Protein AF-0000000078515883 (afdb_homodimer)

Organism: Penicillium expansum (NCBI:txid27334)

InterPro domains:
  IPR008030 NmrA-like domain [PF05368] (3-247)
  IPR036291 NAD(P)-binding domain superfamily [SSF51735] (2-271)
  IPR051164 NmrA-like oxidoreductase [PTHR42748] (1-268)

Structure (mmCIF, N/CA/C/O backbone):
data_AF-0000000078515883-model_v1
#
loop_
_entity.id
_entity.type
_entity.pdbx_description
1 polymer 'NmrA-like domain-containing protein'
#
loop_
_atom_site.group_PDB
_atom_site.id
_atom_site.type_symbol
_atom_site.label_atom_id
_atom_site.label_alt_id
_atom_site.label_comp_id
_atom_site.label_asym_id
_atom_site.label_entity_id
_atom_site.label_seq_id
_atom_site.pdbx_PDB_ins_code
_atom_site.Cartn_x
_atom_site.Cartn_y
_atom_site.Cartn_z
_atom_site.occupancy
_atom_site.B_iso_or_equiv
_atom_site.auth_seq_id
_atom_site.auth_comp_id
_atom_site.auth_asym_id
_atom_site.auth_atom_id
_atom_site.pdbx_PDB_model_num
ATOM 1 N N . MET A 1 1 ? 3.746 51.75 33.625 1 52.16 1 MET A N 1
ATOM 2 C CA . MET A 1 1 ? 3.078 51.75 32.344 1 52.16 1 MET A CA 1
ATOM 3 C C . MET A 1 1 ? 2.154 50.562 32.188 1 52.16 1 MET A C 1
ATOM 5 O O . MET A 1 1 ? 2.465 49.469 32.656 1 52.16 1 MET A O 1
ATOM 9 N N . THR A 1 2 ? 0.827 50.719 31.766 1 75.44 2 THR A N 1
ATOM 10 C CA . THR A 1 2 ? -0.155 49.656 31.75 1 75.44 2 THR A CA 1
ATOM 11 C C . THR A 1 2 ? 0.24 48.562 30.75 1 75.44 2 THR A C 1
ATOM 13 O O . THR A 1 2 ? 0.692 48.875 29.656 1 75.44 2 THR A O 1
ATOM 16 N N . GLN A 1 3 ? 0.382 47.375 31.234 1 92.5 3 GLN A N 1
ATOM 17 C CA . GLN A 1 3 ? 0.779 46.25 30.406 1 92.5 3 GLN A CA 1
ATOM 18 C C . GLN A 1 3 ? -0.155 46.094 29.203 1 92.5 3 GLN A C 1
ATOM 20 O O . GLN A 1 3 ? -1.37 46.25 29.344 1 92.5 3 GLN A O 1
ATOM 25 N N . LYS A 1 4 ? 0.42 45.906 28.062 1 97.5 4 LYS A N 1
ATOM 26 C CA . LYS A 1 4 ? -0.36 45.688 26.859 1 97.5 4 LYS A CA 1
ATOM 27 C C . LYS A 1 4 ? -1.114 44.344 26.922 1 97.5 4 LYS A C 1
ATOM 29 O O . LYS A 1 4 ? -0.69 43.438 27.625 1 97.5 4 LYS A O 1
ATOM 34 N N . LEU A 1 5 ? -2.24 44.312 26.172 1 98.56 5 LEU A N 1
ATOM 35 C CA . LEU A 1 5 ? -3.107 43.125 26.188 1 98.56 5 LEU A CA 1
ATOM 36 C C . LEU A 1 5 ? -2.982 42.344 24.891 1 98.56 5 LEU A C 1
ATOM 38 O O . LEU A 1 5 ? -3.129 42.906 23.797 1 98.56 5 LEU A O 1
ATOM 42 N N . ILE A 1 6 ? -2.613 41.062 25.047 1 98.81 6 ILE A N 1
ATOM 43 C CA . ILE A 1 6 ? -2.738 40.156 23.922 1 98.81 6 ILE A CA 1
ATOM 44 C C . ILE A 1 6 ? -3.961 39.25 24.109 1 98.81 6 ILE A C 1
ATOM 46 O O . ILE A 1 6 ? -4.172 38.688 25.203 1 98.81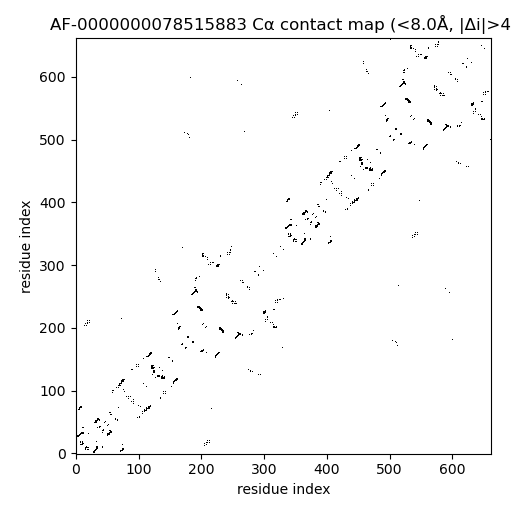 6 ILE A O 1
ATOM 50 N N . VAL A 1 7 ? -4.773 39.156 23.078 1 98.94 7 VAL A N 1
ATOM 51 C CA . VAL A 1 7 ? -5.938 38.281 23.062 1 98.94 7 VAL A CA 1
ATOM 52 C C . VAL A 1 7 ? -5.66 37.062 22.172 1 98.94 7 VAL A C 1
ATOM 54 O O . VAL A 1 7 ? -5.238 37.219 21.016 1 98.94 7 VAL A O 1
ATOM 57 N N . ILE A 1 8 ? -5.891 35.875 22.688 1 98.88 8 ILE A N 1
ATOM 58 C CA . ILE A 1 8 ? -5.531 34.656 22 1 98.88 8 ILE A CA 1
ATOM 59 C C . ILE A 1 8 ? -6.781 33.812 21.781 1 98.88 8 ILE A C 1
ATOM 61 O O . ILE A 1 8 ? -7.387 33.312 22.734 1 98.88 8 ILE A O 1
ATOM 65 N N . VAL A 1 9 ? -7.141 33.656 20.531 1 98.44 9 VAL A N 1
ATOM 66 C CA . VAL A 1 9 ? -8.258 32.781 20.172 1 98.44 9 VAL A CA 1
ATOM 67 C C . VAL A 1 9 ? -7.836 31.328 20.266 1 98.44 9 VAL A C 1
ATOM 69 O O . VAL A 1 9 ? -6.746 30.953 19.812 1 98.44 9 VAL A O 1
ATOM 72 N N . GLY A 1 10 ? -8.703 30.484 20.797 1 96.56 10 GLY A N 1
ATOM 73 C CA . GLY A 1 10 ? -8.375 29.062 20.953 1 96.56 10 GLY A CA 1
ATOM 74 C C . GLY A 1 10 ? -7.324 28.812 22.016 1 96.56 10 GLY A C 1
ATOM 75 O O . GLY A 1 10 ? -6.43 27.984 21.828 1 96.56 10 GLY A O 1
ATOM 76 N N . ALA A 1 11 ? -7.379 29.453 23.078 1 97.81 11 ALA A N 1
ATOM 77 C CA . ALA A 1 11 ? -6.336 29.5 24.094 1 97.81 11 ALA A CA 1
ATOM 78 C C . ALA A 1 11 ? -6.117 28.125 24.719 1 97.81 11 ALA A C 1
ATOM 80 O O . ALA A 1 11 ? -5.035 27.828 25.234 1 97.81 11 ALA A O 1
ATOM 81 N N . THR A 1 12 ? -7.105 27.25 24.641 1 96.56 12 THR A N 1
ATOM 82 C CA . THR A 1 12 ? -7 25.953 25.281 1 96.56 12 THR A CA 1
ATOM 83 C C . THR A 1 12 ? -6.535 24.891 24.297 1 96.56 12 THR A C 1
ATOM 85 O O . THR A 1 12 ? -6.336 23.734 24.656 1 96.56 12 THR A O 1
ATOM 88 N N . GLY A 1 13 ? -6.391 25.266 23.047 1 95.5 13 GLY A N 1
ATOM 89 C CA . GLY A 1 13 ? -5.945 24.344 22.016 1 95.5 13 GLY A CA 1
ATOM 90 C C . GLY A 1 13 ? -4.438 24.281 21.875 1 95.5 13 GLY A C 1
ATOM 91 O O . GLY A 1 13 ? -3.709 24.812 22.719 1 95.5 13 GLY A O 1
ATOM 92 N N . GLY A 1 14 ? -3.963 23.562 20.891 1 95 14 GLY A N 1
ATOM 93 C CA . GLY A 1 14 ? -2.537 23.391 20.672 1 95 14 GLY A CA 1
ATOM 94 C C . GLY A 1 14 ? -1.822 24.672 20.312 1 95 14 GLY A C 1
ATOM 95 O O . GLY A 1 14 ? -0.885 25.094 21 1 95 14 GLY A O 1
ATOM 96 N N . GLN A 1 15 ? -2.293 25.312 19.219 1 96.81 15 GLN A N 1
ATOM 97 C CA . GLN A 1 15 ? -1.651 26.547 18.781 1 96.81 15 GLN A CA 1
ATOM 98 C C . GLN A 1 15 ? -1.868 27.672 19.781 1 96.81 15 GLN A C 1
ATOM 100 O O . GLN A 1 15 ? -0.906 28.25 20.297 1 96.81 15 GLN A O 1
ATOM 105 N N . GLY A 1 16 ? -3.117 27.906 20.172 1 97.94 16 GLY A N 1
ATOM 106 C CA . GLY A 1 16 ? -3.41 28.969 21.125 1 97.94 16 GLY A CA 1
ATOM 107 C C . GLY A 1 16 ? -2.744 28.766 22.469 1 97.94 16 GLY A C 1
ATOM 108 O O . GLY A 1 16 ? -2.234 29.703 23.078 1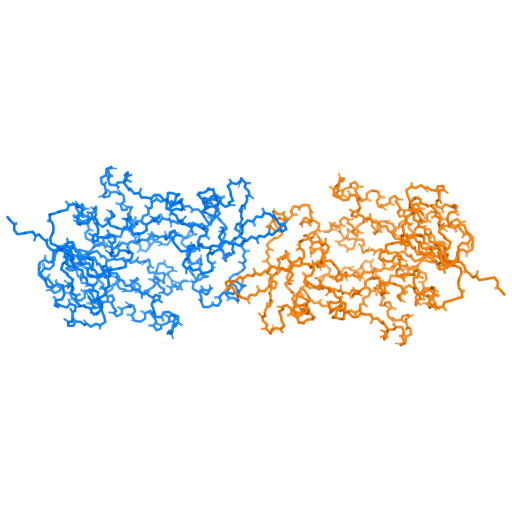 97.94 16 GLY A O 1
ATOM 109 N N . GLY A 1 17 ? -2.762 27.531 22.938 1 97.88 17 GLY A N 1
ATOM 110 C CA . GLY A 1 17 ? -2.094 27.219 24.188 1 97.88 17 GLY A CA 1
ATOM 111 C C . GLY A 1 17 ? -0.601 27.484 24.156 1 97.88 17 GLY A C 1
ATOM 112 O O . GLY A 1 17 ? -0.016 27.906 25.141 1 97.88 17 GLY A O 1
ATOM 113 N N . SER A 1 18 ? 0 27.188 23.062 1 98.56 18 SER A N 1
ATOM 114 C CA . SER A 1 18 ? 1.418 27.469 22.875 1 98.56 18 SER A CA 1
ATOM 115 C C . SER A 1 18 ? 1.704 28.953 23.016 1 98.56 18 SER A C 1
ATOM 117 O O . SER A 1 18 ? 2.686 29.359 23.656 1 98.56 18 SER A O 1
ATOM 119 N N . VAL A 1 19 ? 0.812 29.781 22.391 1 98.88 19 VAL A N 1
ATOM 120 C CA . VAL A 1 19 ? 0.972 31.234 22.453 1 98.88 19 VAL A CA 1
ATOM 121 C C . VAL A 1 19 ? 0.799 31.703 23.906 1 98.88 19 VAL A C 1
ATOM 123 O O . VAL A 1 19 ? 1.618 32.469 24.406 1 98.88 19 VAL A O 1
ATOM 126 N N . VAL A 1 20 ? -0.195 31.188 24.594 1 98.81 20 VAL A N 1
ATOM 127 C CA . VAL A 1 20 ? -0.44 31.547 25.984 1 98.81 20 VAL A CA 1
ATOM 128 C C . VAL A 1 20 ? 0.791 31.219 26.828 1 98.81 20 VAL A C 1
ATOM 130 O O . VAL A 1 20 ? 1.301 32.094 27.547 1 98.81 20 VAL A O 1
ATOM 133 N N . SER A 1 21 ? 1.29 30.016 26.719 1 98.44 21 SER A N 1
ATOM 134 C CA . SER A 1 21 ? 2.42 29.562 27.516 1 98.44 21 SER A CA 1
ATOM 135 C C . SER A 1 21 ? 3.654 30.422 27.281 1 98.44 21 SER A C 1
ATOM 137 O O . SER A 1 21 ? 4.375 30.75 28.219 1 98.44 21 SER A O 1
ATOM 139 N N . THR A 1 22 ? 3.912 30.75 26.047 1 98.62 22 THR A N 1
ATOM 140 C CA . THR A 1 22 ? 5.094 31.531 25.688 1 98.62 22 THR A CA 1
ATOM 141 C C . THR A 1 22 ? 5.008 32.938 26.281 1 98.62 22 THR A C 1
ATOM 143 O O . THR A 1 22 ? 5.984 33.438 26.828 1 98.62 22 THR A O 1
ATOM 146 N N . PHE A 1 23 ? 3.869 33.594 26.188 1 98.5 23 PHE A N 1
ATOM 147 C CA . PHE A 1 23 ? 3.707 34.969 26.688 1 98.5 23 PHE A CA 1
ATOM 148 C C . PHE A 1 23 ? 3.717 35 28.219 1 98.5 23 PHE A C 1
ATOM 150 O O . PHE A 1 23 ? 4.191 35.938 28.828 1 98.5 23 PHE A O 1
ATOM 157 N N . LEU A 1 24 ? 3.191 33.906 28.859 1 98.19 24 LEU A N 1
ATOM 158 C CA . LEU A 1 24 ? 3.283 33.781 30.312 1 98.19 24 LEU A CA 1
ATOM 159 C C . LEU A 1 24 ? 4.738 33.75 30.75 1 98.19 24 LEU A C 1
ATOM 161 O O . LEU A 1 24 ? 5.117 34.406 31.719 1 98.19 24 LEU A O 1
ATOM 165 N N . ARG A 1 25 ? 5.516 33 30.094 1 97.31 25 ARG A N 1
ATOM 166 C CA . ARG A 1 25 ? 6.926 32.844 30.453 1 97.31 25 ARG A CA 1
ATOM 167 C C . ARG A 1 25 ? 7.699 34.125 30.188 1 97.31 25 ARG A C 1
ATOM 169 O O . ARG A 1 25 ? 8.586 34.469 30.969 1 97.31 25 ARG A O 1
ATOM 176 N N . ALA A 1 26 ? 7.398 34.75 29.078 1 96.12 26 ALA A N 1
ATOM 177 C CA . ALA A 1 26 ? 8.109 35.969 28.703 1 96.12 26 ALA A CA 1
ATOM 178 C C . ALA A 1 26 ? 7.762 37.094 29.656 1 96.12 26 ALA A C 1
ATOM 180 O O . ALA A 1 26 ? 8.602 37.969 29.938 1 96.12 26 ALA A O 1
ATOM 181 N N . GLY A 1 27 ? 6.539 37.219 30.109 1 95.25 27 GLY A N 1
ATOM 182 C CA . GLY A 1 27 ? 6.086 38.312 30.953 1 95.25 27 GLY A CA 1
ATOM 183 C C . GLY A 1 27 ? 5.875 39.594 30.188 1 95.25 27 GLY A C 1
ATOM 184 O O . GLY A 1 27 ? 6.066 39.625 28.969 1 95.25 27 GLY A O 1
ATOM 185 N N . GLY A 1 28 ? 5.281 40.594 30.906 1 95.56 28 GLY A N 1
ATOM 186 C CA . GLY A 1 28 ? 5.164 41.906 30.344 1 95.56 28 GLY A CA 1
ATOM 187 C C . GLY A 1 28 ? 3.859 42.125 29.594 1 95.56 28 GLY A C 1
ATOM 188 O O . GLY A 1 28 ? 3.648 43.188 29 1 95.56 28 GLY A O 1
ATOM 189 N N . TRP A 1 29 ? 3.033 41.188 29.625 1 97.5 29 TRP A N 1
ATOM 190 C CA . TRP A 1 29 ? 1.76 41.281 28.922 1 97.5 29 TRP A CA 1
ATOM 191 C C . TRP A 1 29 ? 0.604 40.875 29.844 1 97.5 29 TRP A C 1
ATOM 193 O O . TRP A 1 29 ? 0.75 40 30.688 1 97.5 29 TRP A O 1
ATOM 203 N N . ARG A 1 30 ? -0.542 41.531 29.641 1 98.19 30 ARG A N 1
ATOM 204 C CA . ARG A 1 30 ? -1.81 40.906 30.016 1 98.19 30 ARG A CA 1
ATOM 205 C C . ARG A 1 30 ? -2.275 39.906 28.969 1 98.19 30 ARG A C 1
ATOM 207 O O . ARG A 1 30 ? -2.146 40.156 27.766 1 98.19 30 ARG A O 1
ATOM 214 N N . ILE A 1 31 ? -2.711 38.781 29.469 1 98.75 31 ILE A N 1
ATOM 215 C CA . ILE A 1 31 ? -3.111 37.75 28.531 1 98.75 31 ILE A CA 1
ATOM 216 C C . ILE A 1 31 ? -4.598 37.438 28.703 1 98.75 31 ILE A C 1
ATOM 218 O O . ILE A 1 31 ? -5.055 37.188 29.812 1 98.75 31 ILE A O 1
ATOM 222 N N . ARG A 1 32 ? -5.355 37.531 27.641 1 98.81 32 ARG A N 1
ATOM 223 C CA . ARG A 1 32 ? -6.75 37.094 27.562 1 98.81 32 ARG A CA 1
ATOM 224 C C . ARG A 1 32 ? -6.926 35.938 26.609 1 98.81 32 ARG A C 1
ATOM 226 O O . ARG A 1 32 ? -6.605 36.031 25.422 1 98.81 32 ARG A O 1
ATOM 233 N N . GLY A 1 33 ? -7.328 34.812 27.172 1 98.62 33 GLY A N 1
ATOM 234 C CA . GLY A 1 33 ? -7.613 33.656 26.359 1 98.62 33 GLY A CA 1
ATOM 235 C C . GLY A 1 33 ? -9.094 33.438 26.094 1 98.62 33 GLY A C 1
ATOM 236 O O . GLY A 1 33 ? -9.914 33.562 27.016 1 98.62 33 GLY A O 1
ATOM 237 N N . LEU A 1 34 ? -9.391 33.219 24.844 1 98.38 34 LEU A N 1
ATOM 238 C CA . LEU A 1 34 ? -10.789 32.969 24.469 1 98.38 34 LEU A CA 1
ATOM 239 C C . LEU A 1 34 ? -11.062 31.484 24.297 1 98.38 34 LEU A C 1
ATOM 241 O O . LEU A 1 34 ? -10.227 30.766 23.766 1 98.38 34 LEU A O 1
ATOM 245 N N . THR A 1 35 ? -12.109 31.062 24.797 1 95.69 35 THR A N 1
ATOM 246 C CA . THR A 1 35 ? -12.594 29.688 24.656 1 95.69 35 THR A CA 1
ATOM 247 C C . THR A 1 35 ? -14.117 29.656 24.672 1 95.69 35 THR A C 1
ATOM 249 O O . THR A 1 35 ? -14.766 30.594 25.141 1 95.69 35 THR A O 1
ATOM 252 N N . ARG A 1 36 ? -14.789 28.641 24.156 1 90.44 36 ARG A N 1
ATOM 253 C CA . ARG A 1 36 ? -16.234 28.438 24.203 1 90.44 36 ARG A CA 1
ATOM 254 C C . ARG A 1 36 ? -16.672 27.938 25.578 1 90.44 36 ARG A C 1
ATOM 256 O O . ARG A 1 36 ? -17.828 28.109 25.969 1 90.44 36 ARG A O 1
ATOM 263 N N . ASN A 1 37 ? -15.562 27.359 26.281 1 93.25 37 ASN A N 1
ATOM 264 C CA . ASN A 1 37 ? -15.875 26.766 27.578 1 93.25 37 ASN A CA 1
ATOM 265 C C . ASN A 1 37 ? -14.859 27.172 28.641 1 93.25 37 ASN A C 1
ATOM 267 O O . ASN A 1 37 ? -14 26.375 29.016 1 93.25 37 ASN A O 1
ATOM 271 N N . PRO A 1 38 ? -15.102 28.281 29.25 1 94.25 38 PRO A N 1
ATOM 272 C CA . PRO A 1 38 ? -14.156 28.75 30.25 1 94.25 38 PRO A CA 1
ATOM 273 C C . PRO A 1 38 ? -14.164 27.906 31.516 1 94.25 38 PRO A C 1
ATOM 275 O O . PRO A 1 38 ? -13.289 28.062 32.375 1 94.25 38 PRO A O 1
ATOM 278 N N . GLU A 1 39 ? -15.133 26.969 31.594 1 94.62 39 GLU A N 1
ATOM 279 C CA . GLU A 1 39 ? -15.234 26.141 32.812 1 94.62 39 GLU A CA 1
ATOM 280 C C . GLU A 1 39 ? -14.5 24.812 32.625 1 94.62 39 GLU A C 1
ATOM 282 O O . GLU A 1 39 ? -14.484 23.984 33.562 1 94.62 39 GLU A O 1
ATOM 287 N N . SER A 1 40 ? -13.953 24.625 31.469 1 96.31 40 SER A N 1
ATOM 288 C CA . SER A 1 40 ? -13.188 23.406 31.25 1 96.31 40 SER A CA 1
ATOM 289 C C . SER A 1 40 ? -11.961 23.359 32.156 1 96.31 40 SER A C 1
ATOM 291 O O . SER A 1 40 ? -11.492 24.406 32.625 1 96.31 40 SER A O 1
ATOM 293 N N . ASP A 1 41 ? -11.398 22.156 32.406 1 97.19 41 ASP A N 1
ATOM 294 C CA . ASP A 1 41 ? -10.211 21.984 33.25 1 97.19 41 ASP A CA 1
ATOM 295 C C . ASP A 1 41 ? -9.016 22.734 32.656 1 97.19 41 ASP A C 1
ATOM 297 O O . ASP A 1 41 ? -8.242 23.344 33.406 1 97.19 41 ASP A O 1
ATOM 301 N N . LYS A 1 42 ? -8.859 22.703 31.406 1 95 42 LYS A N 1
ATOM 302 C CA . LYS A 1 42 ? -7.762 23.406 30.766 1 95 42 LYS A CA 1
ATOM 303 C C . LYS A 1 42 ? -7.879 24.906 30.953 1 95 42 LYS A C 1
ATOM 305 O O . LYS A 1 42 ? -6.875 25.594 31.188 1 95 42 LYS A O 1
ATOM 310 N N . ALA A 1 43 ? -9.086 25.469 30.797 1 97.56 43 ALA A N 1
ATOM 311 C CA . ALA A 1 43 ? -9.32 26.891 30.969 1 97.56 43 ALA A CA 1
ATOM 312 C C . ALA A 1 43 ? -9.047 27.328 32.406 1 97.56 43 ALA A C 1
ATOM 314 O O . ALA A 1 43 ? -8.445 28.375 32.656 1 97.56 43 ALA A O 1
ATOM 315 N N . LYS A 1 44 ? -9.445 26.516 33.344 1 97.81 44 LYS A N 1
ATOM 316 C CA . LYS A 1 44 ? -9.219 26.812 34.781 1 97.81 44 LYS A CA 1
ATOM 317 C C . LYS A 1 44 ? -7.73 26.812 35.094 1 97.81 44 LYS A C 1
ATOM 319 O O . LYS A 1 44 ? -7.266 27.625 35.906 1 97.81 44 LYS A O 1
ATOM 324 N N . ALA A 1 45 ? -7.09 25.859 34.531 1 97.94 45 ALA A N 1
ATOM 325 C CA . ALA A 1 45 ? -5.645 25.797 34.719 1 97.94 45 ALA A CA 1
ATOM 326 C C . ALA A 1 45 ? -4.961 27.062 34.219 1 97.94 45 ALA A C 1
ATOM 328 O O . ALA A 1 45 ? -4.027 27.562 34.844 1 97.94 45 ALA A O 1
ATOM 329 N N . LEU A 1 46 ? -5.387 27.562 33.094 1 98.12 46 LEU A N 1
ATOM 330 C CA . LEU A 1 46 ? -4.824 28.797 32.562 1 98.12 46 LEU A CA 1
ATOM 331 C C . LEU A 1 46 ? -5.184 30 33.406 1 98.12 46 LEU A C 1
ATOM 333 O O . LEU A 1 46 ? -4.348 30.875 33.656 1 98.12 46 LEU A O 1
ATOM 337 N N . ALA A 1 47 ? -6.387 30.047 33.875 1 97.69 47 ALA A N 1
ATOM 338 C CA . ALA A 1 47 ? -6.816 31.109 34.781 1 97.69 47 ALA A CA 1
ATOM 339 C C . ALA A 1 47 ? -5.969 31.156 36.031 1 97.69 47 ALA A C 1
ATOM 341 O O . ALA A 1 47 ? -5.629 32.219 36.531 1 97.69 47 ALA A O 1
ATOM 342 N N . ALA A 1 48 ? -5.668 29.969 36.531 1 97.81 48 ALA A N 1
ATOM 343 C CA . ALA A 1 48 ? -4.859 29.859 37.75 1 97.81 48 ALA A CA 1
ATOM 344 C C . ALA A 1 48 ? -3.457 30.422 37.531 1 97.81 48 ALA A C 1
ATOM 346 O O . ALA A 1 48 ? -2.779 30.812 38.5 1 97.81 48 ALA A O 1
ATOM 347 N N . GLN A 1 49 ? -3.053 30.531 36.312 1 97.81 49 GLN A N 1
ATOM 348 C CA . GLN A 1 49 ? -1.733 31.062 36 1 97.81 49 GLN A CA 1
ATOM 349 C C . GLN A 1 49 ? -1.791 32.562 35.688 1 97.81 49 GLN A C 1
ATOM 351 O O . GLN A 1 49 ? -0.788 33.156 35.312 1 97.81 49 GLN A O 1
ATOM 356 N N . GLY A 1 50 ? -2.967 33.125 35.719 1 97.19 50 GLY A N 1
ATOM 357 C CA . GLY A 1 50 ? -3.086 34.562 35.562 1 97.19 50 GLY A CA 1
ATOM 358 C C . GLY A 1 50 ? -3.676 34.969 34.219 1 97.19 50 GLY A C 1
ATOM 359 O O . GLY A 1 50 ? -3.779 36.156 33.938 1 97.19 50 GLY A O 1
ATOM 360 N N . VAL A 1 51 ? -4.094 34 33.469 1 98.5 51 VAL A N 1
ATOM 361 C CA . VAL A 1 51 ? -4.715 34.312 32.156 1 98.5 51 VAL A CA 1
ATOM 362 C C . VAL A 1 51 ? -6.176 34.688 32.375 1 98.5 51 VAL A C 1
ATOM 364 O O . VAL A 1 51 ? -6.91 34.031 33.094 1 98.5 51 VAL A O 1
ATOM 367 N N . GLU A 1 52 ? -6.609 35.844 31.828 1 98.31 52 GLU A N 1
ATOM 368 C CA . GLU A 1 52 ? -8.023 36.188 31.797 1 98.31 52 GLU A CA 1
ATOM 369 C C . GLU A 1 52 ? -8.781 35.344 30.781 1 98.31 52 GLU A C 1
ATOM 371 O O . GLU A 1 52 ? -8.727 35.594 29.578 1 98.31 52 GLU A O 1
ATOM 376 N N . MET A 1 53 ? -9.492 34.344 31.312 1 98.19 53 MET A N 1
ATOM 377 C CA . MET A 1 53 ? -10.25 33.469 30.406 1 98.19 53 MET A CA 1
ATOM 378 C C . MET A 1 53 ? -11.641 34.062 30.156 1 98.19 53 MET A C 1
ATOM 380 O O . MET A 1 53 ? -12.406 34.281 31.094 1 98.19 53 MET A O 1
ATOM 384 N N . VAL A 1 54 ? -11.953 34.281 28.891 1 97.75 54 VAL A N 1
ATOM 385 C CA . VAL A 1 54 ? -13.211 34.906 28.5 1 97.75 54 VAL A CA 1
ATOM 386 C C . VAL A 1 54 ? -13.984 34 27.562 1 97.75 54 VAL A C 1
ATOM 388 O O . VAL A 1 54 ? -13.391 33.375 26.672 1 97.75 54 VAL A O 1
ATOM 391 N N . LYS A 1 55 ? -15.234 33.812 27.844 1 96.62 55 LYS A N 1
ATOM 392 C CA . LYS A 1 55 ? -16.094 33.062 26.938 1 96.62 55 LYS A CA 1
ATOM 393 C C . LYS A 1 55 ? -16.344 33.844 25.641 1 96.62 55 LYS A C 1
ATOM 395 O O . LYS A 1 55 ? -16.766 35 25.672 1 96.62 55 LYS A O 1
ATOM 400 N N . ALA A 1 56 ? -16.016 33.188 24.578 1 95.81 56 ALA A N 1
ATOM 401 C CA . ALA A 1 56 ? -16.312 33.781 23.266 1 95.81 56 ALA A CA 1
ATOM 402 C C . ALA A 1 56 ? -16.578 32.688 22.234 1 95.81 56 ALA A C 1
ATOM 404 O O . ALA A 1 56 ? -15.938 31.625 22.25 1 95.81 56 ALA A O 1
ATOM 405 N N . ASP A 1 57 ? -17.562 32.938 21.422 1 95.44 57 ASP A N 1
ATOM 406 C CA . ASP A 1 57 ? -17.875 32.125 20.234 1 95.44 57 ASP A CA 1
ATOM 407 C C . ASP A 1 57 ? -17.531 32.875 18.953 1 95.44 57 ASP A C 1
ATOM 409 O O . ASP A 1 57 ? -18.109 33.938 18.672 1 95.44 57 ASP A O 1
ATOM 413 N N . ILE A 1 58 ? -16.594 32.312 18.219 1 95.56 58 ILE A N 1
ATOM 414 C CA . ILE A 1 58 ? -16.109 33.062 17.062 1 95.56 58 ILE A CA 1
ATOM 415 C C . ILE A 1 58 ? -17.188 33.094 15.977 1 95.56 58 ILE A C 1
ATOM 417 O O . ILE A 1 58 ? -17.062 33.875 15.008 1 95.56 58 ILE A O 1
ATOM 421 N N . GLY A 1 59 ? -18.266 32.344 16.125 1 95.81 59 GLY A N 1
ATOM 422 C CA . GLY A 1 59 ? -19.438 32.469 15.258 1 95.81 59 GLY A CA 1
ATOM 423 C C . GLY A 1 59 ? -20.375 33.594 15.672 1 95.81 59 GLY A C 1
ATOM 424 O O . GLY A 1 59 ? -21.312 33.906 14.945 1 95.81 59 GLY A O 1
ATOM 425 N N . ASP A 1 60 ? -20.094 34.156 16.797 1 95.88 60 ASP A N 1
ATOM 426 C CA . ASP A 1 60 ? -20.938 35.188 17.359 1 95.88 60 ASP A CA 1
ATOM 427 C C . ASP A 1 60 ? -20.203 36.531 17.422 1 95.88 60 ASP A C 1
ATOM 429 O O . ASP A 1 60 ? -19.422 36.781 18.344 1 95.88 60 ASP A O 1
ATOM 433 N N . MET A 1 61 ? -20.625 37.5 16.609 1 95.94 61 MET A N 1
ATOM 434 C CA . MET A 1 61 ? -19.938 38.781 16.469 1 95.94 61 MET A CA 1
ATOM 435 C C . MET A 1 61 ? -19.969 39.562 17.781 1 95.94 61 MET A C 1
ATOM 437 O O . MET A 1 61 ? -18.969 40.156 18.156 1 95.94 61 MET A O 1
ATOM 441 N N . ALA A 1 62 ? -21.047 39.531 18.422 1 95.5 62 ALA A N 1
ATOM 442 C CA . ALA A 1 62 ? -21.203 40.281 19.672 1 95.5 62 ALA A CA 1
ATOM 443 C C . ALA A 1 62 ? -20.219 39.781 20.734 1 95.5 62 ALA A C 1
ATOM 445 O O . ALA A 1 62 ? -19.594 40.594 21.438 1 95.5 62 ALA A O 1
ATOM 446 N N . SER A 1 63 ? -20.141 38.531 20.844 1 96.5 63 SER A N 1
ATOM 447 C CA . SER A 1 63 ? -19.234 37.969 21.828 1 96.5 63 SER A CA 1
ATOM 448 C C . SER A 1 63 ? -17.781 38.281 21.484 1 96.5 63 SER A C 1
ATOM 450 O O . SER A 1 63 ? -16.969 38.531 22.391 1 96.5 63 SER A O 1
ATOM 452 N N . LEU A 1 64 ? -17.453 38.406 20.234 1 97.81 64 LEU A N 1
ATOM 453 C CA . LEU A 1 64 ? -16.094 38.688 19.781 1 97.81 64 LEU A CA 1
ATOM 454 C C . LEU A 1 64 ? -15.742 40.156 20.078 1 97.81 64 LEU A C 1
ATOM 456 O O . LEU A 1 64 ? -14.609 40.469 20.453 1 97.81 64 LEU A O 1
ATOM 460 N N . GLU A 1 65 ? -16.703 41.031 19.844 1 96.94 65 GLU A N 1
ATOM 461 C CA . GLU A 1 65 ? -16.453 42.469 20.109 1 96.94 65 GLU A CA 1
ATOM 462 C C . GLU A 1 65 ? -16.109 42.688 21.578 1 96.94 65 GLU A C 1
ATOM 464 O O . GLU A 1 65 ? -15.211 43.469 21.891 1 96.94 65 GLU A O 1
ATOM 469 N N . ILE A 1 66 ? -16.812 42 22.375 1 97 66 ILE A N 1
ATOM 470 C CA . ILE A 1 66 ? -16.562 42.094 23.812 1 97 66 ILE A CA 1
ATOM 471 C C . ILE A 1 66 ? -15.203 41.5 24.141 1 97 66 ILE A C 1
ATOM 473 O O . ILE A 1 66 ? -14.406 42.094 24.859 1 97 66 ILE A O 1
ATOM 477 N N . ALA A 1 67 ? -14.93 40.344 23.609 1 98.25 67 ALA A N 1
ATOM 478 C CA . ALA A 1 67 ? -13.719 39.594 23.922 1 98.25 67 ALA A CA 1
ATOM 479 C C . ALA A 1 67 ? -12.477 40.312 23.422 1 98.25 67 ALA A C 1
ATOM 481 O O . ALA A 1 67 ? -11.414 40.25 24.047 1 98.25 67 ALA A O 1
ATOM 482 N N . PHE A 1 68 ? -12.555 41.094 22.297 1 98.75 68 PHE A N 1
ATOM 483 C CA . PHE A 1 68 ? -11.398 41.719 21.672 1 98.75 68 PHE A CA 1
ATOM 484 C C . PHE A 1 68 ? -11.164 43.094 22.25 1 98.75 68 PHE A C 1
ATOM 486 O O . PHE A 1 68 ? -10.148 43.75 21.969 1 98.75 68 PHE A O 1
ATOM 493 N N . HIS A 1 69 ? -12.102 43.562 23.094 1 97.94 69 HIS A N 1
ATOM 494 C CA . HIS A 1 69 ? -12.039 44.906 23.594 1 97.94 69 HIS A CA 1
ATOM 495 C C . HIS A 1 69 ? -10.711 45.188 24.297 1 97.94 69 HIS A C 1
ATOM 497 O O . HIS A 1 69 ? -10.305 44.406 25.172 1 97.94 69 HIS A O 1
ATOM 503 N N . GLY A 1 70 ? -10.023 46.25 23.859 1 98.19 70 GLY A N 1
ATOM 504 C CA . GLY A 1 70 ? -8.812 46.719 24.531 1 98.19 70 GLY A CA 1
ATOM 505 C C . GLY A 1 70 ? -7.57 45.969 24.062 1 98.19 70 GLY A C 1
ATOM 506 O O . GLY A 1 70 ? -6.469 46.25 24.547 1 98.19 70 GLY A O 1
ATOM 507 N N . ALA A 1 71 ? -7.676 45.094 23.141 1 98.75 71 ALA A N 1
ATOM 508 C CA . ALA A 1 71 ? -6.559 44.281 22.688 1 98.75 71 ALA A CA 1
ATOM 509 C C . ALA A 1 71 ? -5.5 45.125 22 1 98.75 71 ALA A C 1
ATOM 511 O O . ALA A 1 71 ? -5.832 46.031 21.219 1 98.75 71 ALA A O 1
ATOM 512 N N . HIS A 1 72 ? -4.25 44.938 22.297 1 98.81 72 HIS A N 1
ATOM 513 C CA . HIS A 1 72 ? -3.131 45.469 21.531 1 98.81 72 HIS A CA 1
ATOM 514 C C . HIS A 1 72 ? -2.66 44.5 20.469 1 98.81 72 HIS A C 1
ATOM 516 O O . HIS A 1 72 ? -2.203 44.906 19.391 1 98.81 72 HIS A O 1
ATOM 522 N N . VAL A 1 73 ? -2.646 43.25 20.766 1 98.88 73 VAL A N 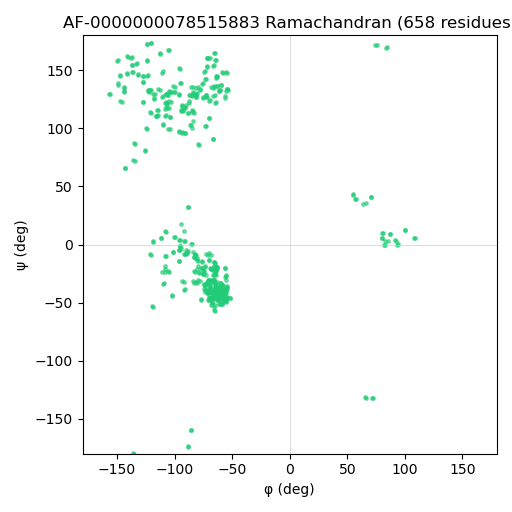1
ATOM 523 C CA . VAL A 1 73 ? -2.312 42.156 19.859 1 98.88 73 VAL A CA 1
ATOM 524 C C . VAL A 1 73 ? -3.412 41.125 19.875 1 98.88 73 VAL A C 1
ATOM 526 O O . VAL A 1 73 ? -3.975 40.812 20.938 1 98.88 73 VAL A O 1
ATOM 529 N N . ILE A 1 74 ? -3.775 40.562 18.719 1 98.94 74 ILE A N 1
ATOM 530 C CA . ILE A 1 74 ? -4.727 39.438 18.609 1 98.94 74 ILE A CA 1
ATOM 531 C C . ILE A 1 74 ? -4.113 38.312 17.797 1 98.94 74 ILE A C 1
ATOM 533 O O . ILE A 1 74 ? -3.598 38.531 16.703 1 98.94 74 ILE A O 1
ATOM 537 N N . PHE A 1 75 ? -4.016 37.188 18.328 1 98.94 75 PHE A N 1
ATOM 538 C CA . PHE A 1 75 ? -3.746 35.938 17.578 1 98.94 75 PHE A CA 1
ATOM 539 C C . PHE A 1 75 ? -5.047 35.25 17.234 1 98.94 75 PHE A C 1
ATOM 541 O O . PHE A 1 75 ? -5.758 34.75 18.109 1 98.94 75 PHE A O 1
ATOM 548 N N . ALA A 1 76 ? -5.32 35.156 15.953 1 98.81 76 ALA A N 1
ATOM 549 C CA . ALA A 1 76 ? -6.598 34.625 15.477 1 98.81 76 ALA A CA 1
ATOM 550 C C . ALA A 1 76 ? -6.406 33.312 14.711 1 98.81 76 ALA A C 1
ATOM 552 O O . ALA A 1 76 ? -5.527 33.219 13.852 1 98.81 76 ALA A O 1
ATOM 553 N N . ILE A 1 77 ? -7.238 32.312 15.008 1 98 77 ILE A N 1
ATOM 554 C CA . ILE A 1 77 ? -7.176 31.016 14.352 1 98 77 ILE A CA 1
ATOM 555 C C . ILE A 1 77 ? -8.578 30.422 14.242 1 98 77 ILE A C 1
ATOM 557 O O . ILE A 1 77 ? -9.438 30.703 15.086 1 98 77 ILE A O 1
ATOM 561 N N . THR A 1 78 ? -8.836 29.719 13.188 1 97.56 78 THR A N 1
ATOM 562 C CA . THR A 1 78 ? -10.07 28.969 12.984 1 97.56 78 THR A CA 1
ATOM 563 C C . THR A 1 78 ? -9.797 27.469 12.992 1 97.56 78 THR A C 1
ATOM 565 O O . THR A 1 78 ? -8.641 27.031 12.984 1 97.56 78 THR A O 1
ATOM 568 N N . ASP A 1 79 ? -10.867 26.719 13.133 1 95.5 79 ASP A N 1
ATOM 569 C CA . ASP A 1 79 ? -10.781 25.25 13.109 1 95.5 79 ASP A CA 1
ATOM 570 C C . ASP A 1 79 ? -11.719 24.672 12.055 1 95.5 79 ASP A C 1
ATOM 572 O O . ASP A 1 79 ? -12.883 24.391 12.336 1 95.5 79 ASP A O 1
ATOM 576 N N . TYR A 1 80 ? -11.195 24.328 10.93 1 96.31 80 TYR A N 1
ATOM 577 C CA . TYR A 1 80 ? -11.93 23.797 9.789 1 96.31 80 TYR A CA 1
ATOM 578 C C . TYR A 1 80 ? -12.438 22.391 10.086 1 96.31 80 TYR A C 1
ATOM 580 O O . TYR A 1 80 ? -13.578 22.047 9.742 1 96.31 80 TYR A O 1
ATOM 588 N N . TYR A 1 81 ? -11.68 21.562 10.719 1 94.5 81 TYR A N 1
ATOM 589 C CA . TYR A 1 81 ? -11.938 20.125 10.828 1 94.5 81 TYR A CA 1
ATOM 590 C C . TYR A 1 81 ? -12.969 19.844 11.922 1 94.5 81 TYR A C 1
ATOM 592 O O . TYR A 1 81 ? -13.516 18.734 11.984 1 94.5 81 TYR A O 1
ATOM 600 N N . GLU A 1 82 ? -13.211 20.859 12.727 1 92.56 82 GLU A N 1
ATOM 601 C CA . GLU A 1 82 ? -14.266 20.703 13.719 1 92.56 82 GLU A CA 1
ATOM 602 C C . GLU A 1 82 ? -15.586 20.312 13.07 1 92.56 82 GLU A C 1
ATOM 604 O O . GLU A 1 82 ? -16.359 19.531 13.641 1 92.56 82 GLU A O 1
ATOM 609 N N . ASN A 1 83 ? -15.836 20.844 11.906 1 94.56 83 ASN A N 1
ATOM 610 C CA . ASN A 1 83 ? -17.125 20.641 11.242 1 94.56 83 ASN A CA 1
ATOM 611 C C . ASN A 1 83 ? -17 19.688 10.047 1 94.56 83 ASN A C 1
ATOM 613 O O . ASN A 1 83 ? -18 19.234 9.508 1 94.56 83 ASN A O 1
ATOM 617 N N . PHE A 1 84 ? -15.836 19.375 9.672 1 95.75 84 PHE A N 1
ATOM 618 C CA . PHE A 1 84 ? -15.562 18.625 8.445 1 95.75 84 PHE A CA 1
ATOM 619 C C . PHE A 1 84 ? -16.234 17.266 8.484 1 95.75 84 PHE A C 1
ATOM 621 O O . PHE A 1 84 ? -16.906 16.875 7.527 1 95.75 84 PHE A O 1
ATOM 628 N N . TRP A 1 85 ? -16.156 16.578 9.602 1 92.88 85 TRP A N 1
ATOM 629 C CA . TRP A 1 85 ? -16.578 15.188 9.695 1 92.88 85 TRP A CA 1
ATOM 630 C C . TRP A 1 85 ? -18.094 15.078 9.719 1 92.88 85 TRP A C 1
ATOM 632 O O . TRP A 1 85 ? -18.656 14.086 9.242 1 92.88 85 TRP A O 1
ATOM 642 N N . THR A 1 86 ? -18.781 16.172 10.188 1 95.44 86 THR A N 1
ATOM 643 C CA . THR A 1 86 ? -20.234 16.078 10.352 1 95.44 86 THR A CA 1
ATOM 644 C C . THR A 1 86 ? -20.953 16.844 9.242 1 95.44 86 THR A C 1
ATOM 646 O O . THR A 1 86 ? -22.078 16.5 8.875 1 95.44 86 THR A O 1
ATOM 649 N N . LYS A 1 87 ? -20.234 17.828 8.656 1 96.56 87 LYS A N 1
ATOM 650 C CA . LYS A 1 87 ? -20.969 18.719 7.773 1 96.56 87 LYS A CA 1
ATOM 651 C C . LYS A 1 87 ? -20.406 18.703 6.359 1 96.56 87 LYS A C 1
ATOM 653 O O . LYS A 1 87 ? -21.031 19.219 5.43 1 96.56 87 LYS A O 1
ATOM 658 N N . GLY A 1 88 ? -19.297 18.078 6.16 1 95.94 88 GLY A N 1
ATOM 659 C CA . GLY A 1 88 ? -18.688 18.047 4.844 1 95.94 88 GLY A CA 1
ATOM 660 C C . GLY A 1 88 ? -17.828 19.266 4.555 1 95.94 88 GLY A C 1
ATOM 661 O O . GLY A 1 88 ? -17.859 20.25 5.297 1 95.94 88 GLY A O 1
ATOM 662 N N . TRP A 1 89 ? -17.109 19.172 3.482 1 97 89 TRP A N 1
ATOM 663 C CA . TRP A 1 89 ? -16.062 20.172 3.242 1 97 89 TRP A CA 1
ATOM 664 C C . TRP A 1 89 ? -16.688 21.5 2.799 1 97 89 TRP A C 1
ATOM 666 O O . TRP A 1 89 ? -16.203 22.562 3.176 1 97 89 TRP A O 1
ATOM 676 N N . GLU A 1 90 ? -17.781 21.5 2.049 1 97.06 90 GLU A N 1
ATOM 677 C CA . GLU A 1 90 ? -18.375 22.734 1.54 1 97.06 90 GLU A CA 1
ATOM 678 C C . GLU A 1 90 ? -18.906 23.594 2.678 1 97.06 90 GLU A C 1
ATOM 680 O O . GLU A 1 90 ? -18.594 24.797 2.76 1 97.06 90 GLU A O 1
ATOM 685 N N . ARG A 1 91 ? -19.75 22.953 3.486 1 97.56 91 ARG A N 1
ATOM 686 C CA . ARG A 1 91 ? -20.312 23.688 4.625 1 97.56 91 ARG A CA 1
ATOM 687 C C . ARG A 1 91 ? -19.219 24.125 5.586 1 97.56 91 ARG A C 1
ATOM 689 O O . ARG A 1 91 ? -19.297 25.203 6.176 1 97.56 91 ARG A O 1
ATOM 696 N N . SER A 1 92 ? -18.188 23.297 5.746 1 98.12 92 SER A N 1
ATOM 697 C CA . SER A 1 92 ? -17.062 23.625 6.621 1 98.12 92 SER A CA 1
ATOM 698 C C . SER A 1 92 ? -16.312 24.859 6.117 1 98.12 92 SER A C 1
ATOM 700 O O . SER A 1 92 ? -15.859 25.688 6.914 1 98.12 92 SER A O 1
ATOM 702 N N . MET A 1 93 ? -16.172 24.969 4.828 1 98.12 93 MET A N 1
ATOM 703 C CA . MET A 1 93 ? -15.531 26.156 4.258 1 98.12 93 MET A CA 1
ATOM 704 C C . MET A 1 93 ? -16.312 27.422 4.582 1 98.12 93 MET A C 1
ATOM 706 O O . MET A 1 93 ? -15.734 28.438 4.941 1 98.12 93 MET A O 1
ATOM 710 N N . GLU A 1 94 ? -17.609 27.328 4.438 1 98.06 94 GLU A N 1
ATOM 711 C CA . GLU A 1 94 ? -18.484 28.469 4.703 1 98.06 94 GLU A CA 1
ATOM 712 C C . GLU A 1 94 ? -18.406 28.891 6.168 1 98.06 94 GLU A C 1
ATOM 714 O O . GLU A 1 94 ? -18.312 30.094 6.473 1 98.06 94 GLU A O 1
ATOM 719 N N . ILE A 1 95 ? -18.453 27.891 6.984 1 98.12 95 ILE A N 1
ATOM 720 C CA . ILE A 1 95 ? -18.406 28.156 8.414 1 98.12 95 ILE A CA 1
ATOM 721 C C . ILE A 1 95 ? -17.078 28.812 8.773 1 98.12 95 ILE A C 1
ATOM 723 O O . ILE A 1 95 ? -17.047 29.812 9.492 1 98.12 95 ILE A O 1
ATOM 727 N N . GLU A 1 96 ? -15.984 28.25 8.281 1 98.12 96 GLU A N 1
ATOM 728 C CA . GLU A 1 96 ? -14.664 28.781 8.578 1 98.12 96 GLU A CA 1
ATOM 729 C C . GLU A 1 96 ? -14.516 30.203 8.047 1 98.12 96 GLU A C 1
ATOM 731 O O . GLU A 1 96 ? -13.898 31.062 8.695 1 98.12 96 GLU A O 1
ATOM 736 N N . TYR A 1 97 ? -15.023 30.453 6.879 1 98.06 97 TYR A N 1
ATOM 737 C CA . TYR A 1 97 ? -14.984 31.797 6.316 1 98.06 97 TYR A CA 1
ATOM 738 C C . TYR A 1 97 ? -15.727 32.781 7.211 1 98.06 97 TYR A C 1
ATOM 740 O O . TYR A 1 97 ? -15.234 33.875 7.48 1 98.06 97 TYR A O 1
ATOM 748 N N . THR A 1 98 ? -16.875 32.375 7.648 1 98.19 98 THR A N 1
ATOM 749 C CA . THR A 1 98 ? -17.672 33.219 8.523 1 98.19 98 THR A CA 1
ATOM 750 C C . THR A 1 98 ? -16.922 33.5 9.828 1 98.19 98 THR A C 1
ATOM 752 O O . THR A 1 98 ? -16.875 34.625 10.281 1 98.19 98 THR A O 1
ATOM 755 N N . HIS A 1 99 ? -16.375 32.469 10.422 1 98.31 99 HIS A N 1
ATOM 756 C CA . HIS A 1 99 ? -15.602 32.625 11.656 1 98.31 99 HIS A CA 1
ATOM 757 C C . HIS A 1 99 ? -14.438 33.562 11.461 1 98.31 99 HIS A C 1
ATOM 759 O O . HIS A 1 99 ? -14.211 34.469 12.297 1 98.31 99 HIS A O 1
ATOM 765 N N . GLY A 1 100 ? -13.703 33.406 10.359 1 98.62 100 GLY A N 1
ATOM 766 C CA . GLY A 1 100 ? -12.555 34.25 10.07 1 98.62 100 GLY A CA 1
ATOM 767 C C . GLY A 1 100 ? -12.922 35.719 9.844 1 98.62 100 GLY A C 1
ATOM 768 O O . GLY A 1 100 ? -12.258 36.625 10.352 1 98.62 100 GLY A O 1
ATOM 769 N N . THR A 1 101 ? -14 35.938 9.102 1 98.5 101 THR A N 1
ATOM 770 C CA . THR A 1 101 ? -14.391 37.312 8.797 1 98.5 101 THR A CA 1
ATOM 771 C C . THR A 1 101 ? -14.992 38 10.031 1 98.5 101 THR A C 1
ATOM 773 O O . THR A 1 101 ? -14.828 39.188 10.227 1 98.5 101 THR A O 1
ATOM 776 N N . ASN A 1 102 ? -15.719 37.188 10.852 1 98.62 102 ASN A N 1
ATOM 777 C CA . ASN A 1 102 ? -16.188 37.75 12.117 1 98.62 102 ASN A CA 1
ATOM 778 C C . ASN A 1 102 ? -15.023 38.281 12.953 1 98.62 102 ASN A C 1
ATOM 780 O O . ASN A 1 102 ? -15.094 39.375 13.477 1 98.62 102 ASN A O 1
ATOM 784 N N . MET A 1 103 ? -13.992 37.5 13.07 1 98.81 103 MET A N 1
ATOM 785 C CA . MET A 1 103 ? -12.836 37.906 13.875 1 98.81 103 MET A CA 1
ATOM 786 C C . MET A 1 103 ? -12.156 39.125 13.266 1 98.81 103 MET A C 1
ATOM 788 O O . MET A 1 103 ? -11.766 40.031 13.992 1 98.81 103 MET A O 1
ATOM 792 N N . ALA A 1 104 ? -12.07 39.125 11.938 1 98.81 104 ALA A N 1
ATOM 793 C CA . ALA A 1 104 ? -11.461 40.281 11.258 1 98.81 104 ALA A CA 1
ATOM 794 C C . ALA A 1 104 ? -12.289 41.531 11.477 1 98.81 104 ALA A C 1
ATOM 796 O O . ALA A 1 104 ? -11.742 42.594 11.758 1 98.81 104 ALA A O 1
ATOM 797 N N . LYS A 1 105 ? -13.617 41.438 11.344 1 98.56 105 LYS A N 1
ATOM 798 C CA . LYS A 1 105 ? -14.516 42.562 11.555 1 98.56 105 LYS A CA 1
ATOM 799 C C . LYS A 1 105 ? -14.414 43.094 12.992 1 98.56 105 LYS A C 1
ATOM 801 O O . LYS A 1 105 ? -14.336 44.281 13.211 1 98.56 105 LYS A O 1
ATOM 806 N N . ALA A 1 106 ? -14.43 42.156 13.906 1 98.69 106 ALA A N 1
ATOM 807 C CA . ALA A 1 106 ? -14.312 42.562 15.312 1 98.69 106 ALA A CA 1
ATOM 808 C C . ALA A 1 106 ? -12.969 43.219 15.586 1 98.69 106 ALA A C 1
ATOM 810 O O . ALA A 1 106 ? -12.906 44.219 16.312 1 98.69 106 ALA A O 1
ATOM 811 N N . ALA A 1 107 ? -11.914 42.656 15.07 1 98.75 107 ALA A N 1
ATOM 812 C CA . ALA A 1 107 ? -10.578 43.219 15.258 1 98.75 107 ALA A CA 1
ATOM 813 C C . ALA A 1 107 ? -10.477 44.625 14.703 1 98.75 107 ALA A C 1
ATOM 815 O O . ALA A 1 107 ? -9.82 45.5 15.289 1 98.75 107 ALA A O 1
ATOM 816 N N . SER A 1 108 ? -11.117 44.875 13.586 1 98.25 108 SER A N 1
ATOM 817 C CA . SER A 1 108 ? -11.055 46.188 12.914 1 98.25 108 SER A CA 1
ATOM 818 C C . SER A 1 108 ? -11.672 47.281 13.773 1 98.25 108 SER A C 1
ATOM 820 O O . SER A 1 108 ? -11.383 48.469 13.586 1 98.25 108 SER A O 1
ATOM 822 N N . LYS A 1 109 ? -12.469 46.875 14.695 1 97.69 109 LYS A N 1
ATOM 823 C CA . LYS A 1 109 ? -13.188 47.844 15.531 1 97.69 109 LYS A CA 1
ATOM 824 C C . LYS A 1 109 ? -12.398 48.188 16.797 1 97.69 109 LYS A C 1
ATOM 826 O O . LYS A 1 109 ? -12.797 49.031 17.578 1 97.69 109 LYS A O 1
ATOM 831 N N . VAL A 1 110 ? -11.375 47.469 16.984 1 98.38 110 VAL A N 1
ATOM 832 C CA . VAL A 1 110 ? -10.594 47.656 18.203 1 98.38 110 VAL A CA 1
ATOM 833 C C . VAL A 1 110 ? -9.609 48.812 18.031 1 98.38 110 VAL A C 1
ATOM 835 O O . VAL A 1 110 ? -8.602 48.688 17.328 1 98.38 110 VAL A O 1
ATOM 838 N N . SER A 1 111 ? -9.766 49.875 18.719 1 97.5 111 SER A N 1
ATOM 839 C CA . SER A 1 111 ? -8.984 51.094 18.531 1 97.5 111 SER A CA 1
ATOM 840 C C . SER A 1 111 ? -7.562 50.938 19.047 1 97.5 111 SER A C 1
ATOM 842 O O . SER A 1 111 ? -6.637 51.594 18.562 1 97.5 111 SER A O 1
ATOM 844 N N . THR A 1 112 ? -7.375 50.094 19.953 1 98.06 112 THR A N 1
ATOM 845 C CA . THR A 1 112 ? -6.074 49.906 20.578 1 98.06 112 THR A CA 1
ATOM 846 C C . THR A 1 112 ? -5.234 48.875 19.812 1 98.06 112 THR A C 1
ATOM 848 O O . THR A 1 112 ? -4.055 48.688 20.125 1 98.06 112 THR A O 1
ATOM 851 N N . LEU A 1 113 ? -5.781 48.25 18.844 1 98.69 113 LEU A N 1
ATOM 852 C CA . LEU A 1 113 ? -5.121 47.156 18.172 1 98.69 113 LEU A CA 1
ATOM 853 C C . LEU A 1 113 ? -3.875 47.625 17.438 1 98.69 113 LEU A C 1
ATOM 855 O O . LEU A 1 113 ? -3.939 48.562 16.625 1 98.69 113 LEU A O 1
ATOM 859 N N . GLU A 1 114 ? -2.777 46.938 17.703 1 98.44 114 GLU A N 1
ATOM 860 C CA . GLU A 1 114 ? -1.506 47.25 17.062 1 98.44 114 GLU A CA 1
ATOM 861 C C . GLU A 1 114 ? -1.099 46.156 16.078 1 98.44 114 GLU A C 1
ATOM 863 O O . GLU A 1 114 ? -0.416 46.406 15.094 1 98.44 114 GLU A O 1
ATOM 868 N N . HIS A 1 115 ? -1.435 44.969 16.391 1 98.81 115 HIS A N 1
ATOM 869 C CA . HIS A 1 115 ? -0.988 43.844 15.586 1 98.81 115 HIS A CA 1
ATOM 870 C C . HIS A 1 115 ? -2.035 42.719 15.57 1 98.81 115 HIS A C 1
ATOM 872 O O . HIS A 1 115 ? -2.494 42.281 16.625 1 98.81 115 HIS A O 1
ATOM 878 N N . TYR A 1 116 ? -2.463 42.344 14.391 1 98.88 116 TYR A N 1
ATOM 879 C CA . TYR A 1 116 ? -3.391 41.219 14.148 1 98.88 116 TYR A CA 1
ATOM 880 C C . TYR A 1 116 ? -2.688 40.062 13.469 1 98.88 116 TYR A C 1
ATOM 882 O O . TYR A 1 116 ? -2.314 40.156 12.297 1 98.88 116 TYR A O 1
ATOM 890 N N . LEU A 1 117 ? -2.369 39 14.172 1 98.94 117 LEU A N 1
ATOM 891 C CA . LEU A 1 117 ? -1.766 37.781 13.602 1 98.94 117 LEU A CA 1
ATOM 892 C C . LEU A 1 117 ? -2.834 36.781 13.227 1 98.94 117 LEU A C 1
ATOM 894 O O . LEU A 1 117 ? -3.521 36.219 14.102 1 98.94 117 LEU A O 1
ATOM 898 N N . TRP A 1 118 ? -2.969 36.5 11.953 1 98.81 118 TRP A N 1
ATOM 899 C CA . TRP A 1 118 ? -3.971 35.594 11.406 1 98.81 118 TRP A CA 1
ATOM 900 C C . TRP A 1 118 ? -3.328 34.281 10.938 1 98.81 118 TRP A C 1
ATOM 902 O O . TRP A 1 118 ? -2.514 34.281 10.008 1 98.81 118 TRP A O 1
ATOM 912 N N . SER A 1 119 ? -3.631 33.125 11.672 1 98.5 119 SER A N 1
ATOM 913 C CA . SER A 1 119 ? -3.186 31.812 11.242 1 98.5 119 SER A CA 1
ATOM 914 C C . SER A 1 119 ? -3.92 31.359 9.984 1 98.5 119 SER A C 1
ATOM 916 O O . SER A 1 119 ? -5.098 31 10.047 1 98.5 119 SER A O 1
ATOM 918 N N . THR A 1 120 ? -3.275 31.328 8.906 1 98 120 THR A N 1
ATOM 919 C CA . THR A 1 120 ? -3.926 31.094 7.625 1 98 120 THR A CA 1
ATOM 920 C C . THR A 1 120 ? -3.129 30.094 6.789 1 98 120 THR A C 1
ATOM 922 O O . THR A 1 120 ? -2.268 29.391 7.312 1 98 120 THR A O 1
ATOM 925 N N . LEU A 1 121 ? -3.607 29.781 5.582 1 97 121 LEU A N 1
ATOM 926 C CA . LEU A 1 121 ? -3 28.938 4.555 1 97 121 LEU A CA 1
ATOM 927 C C . LEU A 1 121 ? -3.158 29.578 3.176 1 97 121 LEU A C 1
ATOM 929 O O . LEU A 1 121 ? -3.965 30.484 2.996 1 97 121 LEU A O 1
ATOM 933 N N . PRO A 1 122 ? -2.361 29.156 2.227 1 95.69 122 PRO A N 1
ATOM 934 C CA . PRO A 1 122 ? -2.471 29.75 0.896 1 95.69 122 PRO A CA 1
ATOM 935 C C . PRO A 1 122 ? -3.854 29.562 0.274 1 95.69 122 PRO A C 1
ATOM 937 O O . PRO A 1 122 ? -4.449 28.484 0.41 1 95.69 122 PRO A O 1
ATOM 940 N N . HIS A 1 123 ? -4.355 30.641 -0.362 1 96.19 123 HIS A N 1
ATOM 941 C CA . HIS A 1 123 ? -5.578 30.547 -1.148 1 96.19 123 HIS A CA 1
ATOM 942 C C . HIS A 1 123 ? -5.371 29.672 -2.385 1 96.19 123 HIS A C 1
ATOM 944 O O . HIS A 1 123 ? -5.129 30.188 -3.479 1 96.19 123 HIS A O 1
ATOM 950 N N . SER A 1 124 ? -5.629 28.391 -2.283 1 96.5 124 SER A N 1
ATOM 951 C CA . SER A 1 124 ? -5.227 27.406 -3.291 1 96.5 124 SER A CA 1
ATOM 952 C C . SER A 1 124 ? -5.832 27.734 -4.652 1 96.5 124 SER A C 1
ATOM 954 O O . SER A 1 124 ? -5.145 27.672 -5.676 1 96.5 124 SER A O 1
ATOM 956 N N . THR A 1 125 ? -7.137 28.109 -4.703 1 95.88 125 THR A N 1
ATOM 957 C CA . THR A 1 125 ? -7.812 28.422 -5.961 1 95.88 125 THR A CA 1
ATOM 958 C C . THR A 1 125 ? -7.176 29.641 -6.637 1 95.88 125 THR A C 1
ATOM 960 O O . THR A 1 125 ? -6.895 29.609 -7.836 1 95.88 125 THR A O 1
ATOM 963 N N . ARG A 1 126 ? -6.918 30.625 -5.867 1 93 126 ARG A N 1
ATOM 964 C CA . ARG A 1 126 ? -6.348 31.844 -6.426 1 93 126 ARG A CA 1
ATOM 965 C C . ARG A 1 126 ? -4.906 31.609 -6.875 1 93 126 ARG A C 1
ATOM 967 O O . ARG A 1 126 ? -4.531 32 -7.984 1 93 126 ARG A O 1
ATOM 974 N N . VAL A 1 127 ? -4.16 30.969 -6.008 1 93.06 127 VAL A N 1
ATOM 975 C CA . VAL A 1 127 ? -2.734 30.781 -6.25 1 93.06 127 VAL A CA 1
ATOM 976 C C . VAL A 1 127 ? -2.529 29.875 -7.449 1 93.06 127 VAL A C 1
ATOM 978 O O . VAL A 1 127 ? -1.578 30.047 -8.219 1 93.06 127 VAL A O 1
ATOM 981 N N . SER A 1 128 ? -3.426 28.938 -7.672 1 93.06 128 SER A N 1
ATOM 982 C CA . SER A 1 128 ? -3.291 27.984 -8.766 1 93.06 128 SER A CA 1
ATOM 983 C C . SER A 1 128 ? -4.07 28.438 -9.992 1 93.06 128 SER A C 1
ATOM 985 O O . SER A 1 128 ? -4.203 27.688 -10.961 1 93.06 128 SER A O 1
ATOM 987 N N . GLU A 1 129 ? -4.668 29.641 -9.906 1 91.62 129 GLU A N 1
ATOM 988 C CA . GLU A 1 129 ? -5.457 30.188 -11 1 91.62 129 GLU A CA 1
ATOM 989 C C . GLU A 1 129 ? -6.594 29.25 -11.391 1 91.62 129 GLU A C 1
ATOM 991 O O . GLU A 1 129 ? -6.801 28.969 -12.578 1 91.62 129 GLU A O 1
ATOM 996 N N . GLY A 1 130 ? -7.152 28.688 -10.375 1 93.5 130 GLY A N 1
ATOM 997 C CA . GLY A 1 130 ? -8.352 27.891 -10.57 1 93.5 130 GLY A CA 1
ATOM 998 C C . GLY A 1 130 ? -8.062 26.406 -10.766 1 93.5 130 GLY A C 1
ATOM 999 O O . GLY A 1 130 ? -8.984 25.594 -10.836 1 93.5 130 GLY A O 1
ATOM 1000 N N . MET A 1 131 ? -6.816 25.953 -10.75 1 93.75 131 MET A N 1
ATOM 1001 C CA . MET A 1 131 ? -6.453 24.578 -11.094 1 93.75 131 MET A CA 1
ATOM 1002 C C . MET A 1 131 ? -6.645 23.641 -9.906 1 93.75 131 MET A C 1
ATOM 1004 O O . MET A 1 131 ? -6.758 22.422 -10.07 1 93.75 131 MET A O 1
ATOM 1008 N N . ALA A 1 132 ? -6.609 24.219 -8.719 1 95.94 132 ALA A N 1
ATOM 1009 C CA . ALA A 1 132 ? -6.73 23.375 -7.531 1 95.94 132 ALA A CA 1
ATOM 1010 C C . ALA A 1 132 ? -7.527 24.078 -6.438 1 95.94 132 ALA A C 1
ATOM 1012 O O . ALA A 1 132 ? -7.309 25.266 -6.16 1 95.94 132 ALA A O 1
ATOM 1013 N N . LEU A 1 133 ? -8.469 23.375 -5.871 1 97.31 133 LEU A N 1
ATOM 1014 C CA . LEU A 1 133 ? -9.219 23.797 -4.691 1 97.31 133 LEU A CA 1
ATOM 1015 C C . LEU A 1 133 ? -8.961 22.859 -3.518 1 97.31 133 LEU A C 1
ATOM 1017 O O . LEU A 1 133 ? -9.273 21.672 -3.586 1 97.31 133 LEU A O 1
ATOM 1021 N N . VAL A 1 134 ? -8.312 23.312 -2.574 1 98.25 134 VAL A N 1
ATOM 1022 C CA . VAL A 1 134 ? -8.172 22.656 -1.284 1 98.25 134 VAL A CA 1
ATOM 1023 C C . VAL A 1 134 ? -9.055 23.344 -0.248 1 98.25 134 VAL A C 1
ATOM 1025 O O . VAL A 1 134 ? -8.719 24.422 0.251 1 98.25 134 VAL A O 1
ATOM 1028 N N . PRO A 1 135 ? -10.07 22.703 0.168 1 97.94 135 PRO A N 1
ATOM 1029 C CA . PRO A 1 135 ? -11.109 23.406 0.926 1 97.94 135 PRO A CA 1
ATOM 1030 C C . PRO A 1 135 ? -10.562 24.062 2.189 1 97.94 135 PRO A C 1
ATOM 1032 O O . PRO A 1 135 ? -10.82 25.25 2.422 1 97.94 135 PRO A O 1
ATOM 1035 N N . HIS A 1 136 ?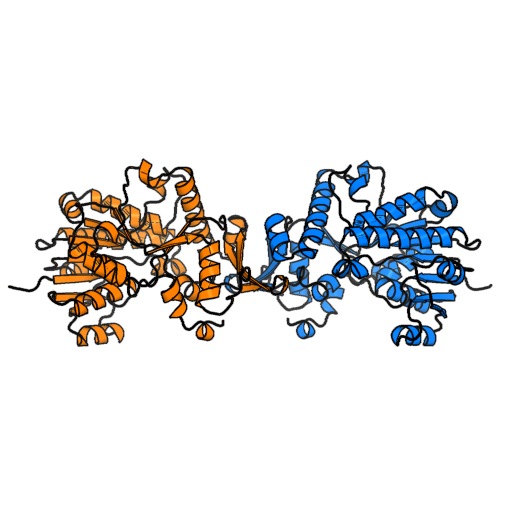 -9.766 23.391 2.988 1 97.12 136 HIS A N 1
ATOM 1036 C CA . HIS A 1 136 ? -9.32 24 4.238 1 97.12 136 HIS A CA 1
ATOM 1037 C C . HIS A 1 136 ? -8.273 25.078 3.982 1 97.12 136 HIS A C 1
ATOM 1039 O O . HIS A 1 136 ? -8.016 25.906 4.852 1 97.12 136 HIS A O 1
ATOM 1045 N N . PHE A 1 137 ? -7.633 25.109 2.828 1 97.94 137 PHE A N 1
ATOM 1046 C CA . PHE A 1 137 ? -6.777 26.203 2.414 1 97.94 137 PHE A CA 1
ATOM 1047 C C . PHE A 1 137 ? -7.609 27.391 1.936 1 97.94 137 PHE A C 1
ATOM 1049 O O . PHE A 1 137 ? -7.387 28.531 2.361 1 97.94 137 PHE A O 1
ATOM 1056 N N . ASP A 1 138 ? -8.562 27.109 1.097 1 97.44 138 ASP A N 1
ATOM 1057 C CA . ASP A 1 138 ? -9.367 28.141 0.453 1 97.44 138 ASP A CA 1
ATOM 1058 C C . ASP A 1 138 ? -10.195 28.906 1.479 1 97.44 138 ASP A C 1
ATOM 1060 O O . ASP A 1 138 ? -10.367 30.125 1.354 1 97.44 138 ASP A O 1
ATOM 1064 N N . ALA A 1 139 ? -10.703 28.172 2.408 1 97.81 139 ALA A N 1
ATOM 1065 C CA . ALA A 1 139 ? -11.492 28.844 3.439 1 97.81 139 ALA A CA 1
ATOM 1066 C C . ALA A 1 139 ? -10.672 29.938 4.133 1 97.81 139 ALA A C 1
ATOM 1068 O O . ALA A 1 139 ? -11.148 31.062 4.312 1 97.81 139 ALA A O 1
ATOM 1069 N N . LYS A 1 140 ? -9.477 29.625 4.492 1 98.31 140 LYS A N 1
ATOM 1070 C CA . LYS A 1 140 ? -8.602 30.594 5.148 1 98.31 140 LYS A CA 1
ATOM 1071 C C . LYS A 1 140 ? -8.141 31.672 4.168 1 98.31 140 LYS A C 1
ATOM 1073 O O . LYS A 1 140 ? -8.07 32.844 4.52 1 98.31 140 LYS A O 1
ATOM 1078 N N . GLY A 1 141 ? -7.797 31.25 2.994 1 97.25 141 GLY A N 1
ATOM 1079 C CA . GLY A 1 141 ? -7.355 32.188 1.981 1 97.25 141 GLY A CA 1
ATOM 1080 C C . GLY A 1 141 ? -8.406 33.25 1.643 1 97.25 141 GLY A C 1
ATOM 1081 O O . GLY A 1 141 ? -8.078 34.406 1.372 1 97.25 141 GLY A O 1
ATOM 1082 N N . ARG A 1 142 ? -9.633 32.875 1.628 1 97.75 142 ARG A N 1
ATOM 1083 C CA . ARG A 1 142 ? -10.719 33.812 1.372 1 97.75 142 ARG A CA 1
ATOM 1084 C C . ARG A 1 142 ? -10.805 34.844 2.475 1 97.75 142 ARG A C 1
ATOM 1086 O O . ARG A 1 142 ? -11.148 36 2.213 1 97.75 142 ARG A O 1
ATOM 1093 N N . VAL A 1 143 ? -10.516 34.438 3.676 1 98.62 143 VAL A N 1
ATOM 1094 C CA . VAL A 1 143 ? -10.477 35.375 4.781 1 98.62 143 VAL A CA 1
ATOM 1095 C C . VAL A 1 143 ? -9.344 36.406 4.559 1 98.62 143 VAL A C 1
ATOM 1097 O O . VAL A 1 143 ? -9.492 37.594 4.852 1 98.62 143 VAL A O 1
ATOM 1100 N N . ASP A 1 144 ? -8.156 35.875 4.078 1 98.12 144 ASP A N 1
ATOM 1101 C CA . ASP A 1 144 ? -7.066 36.781 3.729 1 98.12 144 ASP A CA 1
ATOM 1102 C C . ASP A 1 144 ? -7.551 37.875 2.791 1 98.12 144 ASP A C 1
ATOM 1104 O O . ASP A 1 144 ? -7.223 39.062 2.986 1 98.12 144 ASP A O 1
ATOM 1108 N N . GLU A 1 145 ? -8.32 37.469 1.763 1 96.38 145 GLU A N 1
ATOM 1109 C CA . GLU A 1 145 ? -8.828 38.438 0.792 1 96.38 145 GLU A CA 1
ATOM 1110 C C . GLU A 1 145 ? -9.734 39.469 1.462 1 96.38 145 GLU A C 1
ATOM 1112 O O . GLU A 1 145 ? -9.672 40.656 1.146 1 96.38 145 GLU A O 1
ATOM 1117 N N . PHE A 1 146 ? -10.562 39 2.281 1 98.25 146 PHE A N 1
ATOM 1118 C CA . PHE A 1 146 ? -11.445 39.875 3.025 1 98.25 146 PHE A CA 1
ATOM 1119 C C . PHE A 1 146 ? -10.648 40.906 3.826 1 98.25 146 PHE A C 1
ATOM 1121 O O . PHE A 1 146 ? -10.945 42.094 3.801 1 98.25 146 PHE A O 1
ATOM 1128 N N . ILE A 1 147 ? -9.617 40.438 4.559 1 98.62 147 ILE A N 1
ATOM 1129 C CA . ILE A 1 147 ? -8.781 41.312 5.379 1 98.62 147 ILE A CA 1
ATOM 1130 C C . ILE A 1 147 ? -8.062 42.344 4.496 1 98.62 147 ILE A C 1
ATOM 1132 O O . ILE A 1 147 ? -7.922 43.5 4.871 1 98.62 147 ILE A O 1
ATOM 1136 N N . ARG A 1 148 ? -7.668 41.938 3.375 1 96.31 148 ARG A N 1
ATOM 1137 C CA . ARG A 1 148 ? -6.914 42.781 2.463 1 96.31 148 ARG A CA 1
ATOM 1138 C C . ARG A 1 148 ? -7.762 43.969 1.986 1 96.31 148 ARG A C 1
ATOM 1140 O O . ARG A 1 148 ? -7.227 45 1.604 1 96.31 148 ARG A O 1
ATOM 1147 N N . GLU A 1 149 ? -9.078 43.844 2.027 1 97.38 149 GLU A N 1
ATOM 1148 C CA . GLU A 1 149 ? -9.977 44.906 1.59 1 97.38 149 GLU A CA 1
ATOM 1149 C C . GLU A 1 149 ? -10.055 46.031 2.619 1 97.38 149 GLU A C 1
ATOM 1151 O O . GLU A 1 149 ? -10.477 47.125 2.301 1 97.38 149 GLU A O 1
ATOM 1156 N N . ASP A 1 150 ? -9.719 45.75 3.855 1 97.88 150 ASP A N 1
ATOM 1157 C CA . ASP A 1 150 ? -9.648 46.719 4.93 1 97.88 150 ASP A CA 1
ATOM 1158 C C . ASP A 1 150 ? -8.219 47.219 5.125 1 97.88 150 ASP A C 1
ATOM 1160 O O . ASP A 1 150 ? -7.461 46.656 5.91 1 97.88 150 ASP A O 1
ATOM 1164 N N . LYS A 1 151 ? -7.898 48.375 4.531 1 97.56 151 LYS A N 1
ATOM 1165 C CA . LYS A 1 151 ? -6.523 48.875 4.5 1 97.56 151 LYS A CA 1
ATOM 1166 C C . LYS A 1 151 ? -5.992 49.094 5.91 1 97.56 151 LYS A C 1
ATOM 1168 O O . LYS A 1 151 ? -4.82 48.844 6.191 1 97.56 151 LYS A O 1
ATOM 1173 N N . ALA A 1 152 ? -6.805 49.594 6.73 1 97.81 152 ALA A N 1
ATOM 1174 C CA . ALA A 1 152 ? -6.383 49.875 8.102 1 97.81 152 ALA A CA 1
ATOM 1175 C C . ALA A 1 152 ? -6.047 48.594 8.844 1 97.81 152 ALA A C 1
ATOM 1177 O O . ALA A 1 152 ? -5.043 48.531 9.562 1 97.81 152 ALA A O 1
ATOM 1178 N N . LEU A 1 153 ? -6.867 47.594 8.727 1 98.56 153 LEU A N 1
ATOM 1179 C CA . LEU A 1 153 ? -6.582 46.312 9.375 1 98.56 153 LEU A CA 1
ATOM 1180 C C . LEU A 1 153 ? -5.383 45.656 8.727 1 98.56 153 LEU A C 1
ATOM 1182 O O . LEU A 1 153 ? -4.562 45.031 9.414 1 98.56 153 LEU A O 1
ATOM 1186 N N . LEU A 1 154 ? -5.352 45.75 7.406 1 98.38 154 LEU A N 1
ATOM 1187 C CA . LEU A 1 154 ? -4.262 45.125 6.664 1 98.38 154 LEU A CA 1
ATOM 1188 C C . LEU A 1 154 ? -2.908 45.625 7.16 1 98.38 154 LEU A C 1
ATOM 1190 O O . LEU A 1 154 ? -1.974 44.812 7.324 1 98.38 154 LEU A O 1
ATOM 1194 N N . GLU A 1 155 ? -2.832 46.844 7.445 1 98 155 GLU A N 1
ATOM 1195 C CA . GLU A 1 155 ? -1.588 47.469 7.879 1 98 155 GLU A CA 1
ATOM 1196 C C . GLU A 1 155 ? -1.132 46.938 9.227 1 98 155 GLU A C 1
ATOM 1198 O O . GLU A 1 155 ? 0.034 47.062 9.602 1 98 155 GLU A O 1
ATOM 1203 N N . ARG A 1 156 ? -1.995 46.281 9.906 1 98.19 156 ARG A N 1
ATOM 1204 C CA . ARG A 1 156 ? -1.687 45.75 11.234 1 98.19 156 ARG A CA 1
ATOM 1205 C C . ARG A 1 156 ? -1.64 44.219 11.211 1 98.19 156 ARG A C 1
ATOM 1207 O O . ARG A 1 156 ? -1.475 43.594 12.258 1 98.19 156 ARG A O 1
ATOM 1214 N N . THR A 1 157 ? -1.764 43.656 9.984 1 98.75 157 THR A N 1
ATOM 1215 C CA . THR A 1 157 ? -1.962 42.219 9.906 1 98.75 157 THR A CA 1
ATOM 1216 C C . THR A 1 157 ? -0.683 41.5 9.453 1 98.75 157 THR A C 1
ATOM 1218 O O . THR A 1 157 ? 0.008 42 8.555 1 98.75 157 THR A O 1
ATOM 1221 N N . THR A 1 158 ? -0.287 40.469 10.125 1 98.75 158 THR A N 1
ATOM 1222 C CA . THR A 1 158 ? 0.634 39.438 9.633 1 98.75 158 THR A CA 1
ATOM 1223 C C . THR A 1 158 ? -0.105 38.156 9.336 1 98.75 158 THR A C 1
ATOM 1225 O O . THR A 1 158 ? -0.84 37.625 10.18 1 98.75 158 THR A O 1
ATOM 1228 N N . PHE A 1 159 ? -0.036 37.656 8.055 1 98.56 159 PHE A N 1
ATOM 1229 C CA . PHE A 1 159 ? -0.581 36.375 7.66 1 98.56 159 PHE A CA 1
ATOM 1230 C C . PHE A 1 159 ? 0.413 35.25 7.949 1 98.56 159 PHE A C 1
ATOM 1232 O O . PHE A 1 159 ? 1.482 35.188 7.336 1 98.56 159 PHE A O 1
ATOM 1239 N N . CYS A 1 160 ? 0.069 34.312 8.852 1 98.69 160 CYS A N 1
ATOM 1240 C CA . CYS A 1 160 ? 1.004 33.312 9.305 1 98.69 160 CYS A CA 1
ATOM 1241 C C . CYS A 1 160 ? 0.668 31.953 8.703 1 98.69 160 CYS A C 1
ATOM 1243 O O . CYS A 1 160 ? -0.386 31.375 8.984 1 98.69 160 CYS A O 1
ATOM 1245 N N . PHE A 1 161 ? 1.575 31.406 7.906 1 98.06 161 PHE A N 1
ATOM 1246 C CA . PHE A 1 161 ? 1.47 30.062 7.387 1 98.06 161 PHE A CA 1
ATOM 1247 C C . PHE A 1 161 ? 2.152 29.062 8.32 1 98.06 161 PHE A C 1
ATOM 1249 O O . PHE A 1 161 ? 3.371 28.891 8.258 1 98.06 161 PHE A O 1
ATOM 1256 N N . PHE A 1 162 ? 1.382 28.453 9.172 1 98.06 162 PHE A N 1
ATOM 1257 C CA . PHE A 1 162 ? 1.935 27.375 9.977 1 98.06 162 PHE A CA 1
ATOM 1258 C C . PHE A 1 162 ? 1.955 26.062 9.188 1 98.06 162 PHE A C 1
ATOM 1260 O O . PHE A 1 162 ? 0.926 25.641 8.664 1 98.06 162 PHE A O 1
ATOM 1267 N N . THR A 1 163 ? 3.098 25.422 9.125 1 97.75 163 THR A N 1
ATOM 1268 C CA . THR A 1 163 ? 3.254 24.234 8.289 1 97.75 163 THR A CA 1
ATOM 1269 C C . THR A 1 163 ? 2.818 22.984 9.039 1 97.75 163 THR A C 1
ATOM 1271 O O . THR A 1 163 ? 2.031 23.062 9.984 1 97.75 163 THR A O 1
ATOM 1274 N N . THR A 1 164 ? 3.25 21.828 8.617 1 97.56 164 THR A N 1
ATOM 1275 C CA . THR A 1 164 ? 2.686 20.562 9.062 1 97.56 164 THR A CA 1
ATOM 1276 C C . THR A 1 164 ? 3.105 20.25 10.5 1 97.56 164 THR A C 1
ATOM 1278 O O . THR A 1 164 ? 4.254 20.484 10.883 1 97.56 164 THR A O 1
ATOM 1281 N N . PHE A 1 165 ? 2.172 19.688 11.234 1 97.62 165 PHE A N 1
ATOM 1282 C CA . PHE A 1 165 ? 2.395 19.297 12.617 1 97.62 165 PHE A CA 1
ATOM 1283 C C . PHE A 1 165 ? 2.803 17.828 12.719 1 97.62 165 PHE A C 1
ATOM 1285 O O . PHE A 1 165 ? 2.166 16.969 12.117 1 97.62 165 PHE A O 1
ATOM 1292 N N . VAL A 1 166 ? 3.758 17.547 13.578 1 97.75 166 VAL A N 1
ATOM 1293 C CA . VAL A 1 166 ? 4.254 16.188 13.766 1 97.75 166 VAL A CA 1
ATOM 1294 C C . VAL A 1 166 ? 3.15 15.312 14.359 1 97.75 166 VAL A C 1
ATOM 1296 O O . VAL A 1 166 ? 3.027 14.141 14.008 1 97.75 166 VAL A O 1
ATOM 1299 N N . ILE A 1 167 ? 2.309 15.898 15.125 1 96.25 167 ILE A N 1
ATOM 1300 C CA . ILE A 1 167 ? 1.33 15.141 15.898 1 96.25 167 ILE A CA 1
ATOM 1301 C C . ILE A 1 167 ? 0.281 14.547 14.961 1 96.25 167 ILE A C 1
ATOM 1303 O O . ILE A 1 167 ? -0.485 13.664 15.359 1 96.25 167 ILE A O 1
ATOM 1307 N N . ASN A 1 168 ? 0.236 15.023 13.648 1 96.12 168 ASN A N 1
ATOM 1308 C CA . ASN A 1 168 ? -0.681 14.445 12.68 1 96.12 168 ASN A CA 1
ATOM 1309 C C . ASN A 1 168 ? -0.489 12.938 12.555 1 96.12 168 ASN A C 1
ATOM 1311 O O . ASN A 1 168 ? -1.442 12.203 12.281 1 96.12 168 ASN A O 1
ATOM 1315 N N . LEU A 1 169 ? 0.697 12.398 12.844 1 96.94 169 LEU A N 1
ATOM 1316 C CA . LEU A 1 169 ? 1.018 10.977 12.781 1 96.94 169 LEU A CA 1
ATOM 1317 C C . LEU A 1 169 ? 0.202 10.195 13.805 1 96.94 169 LEU A C 1
ATOM 1319 O O . LEU A 1 169 ? -0.018 8.992 13.633 1 96.94 169 LEU A O 1
ATOM 1323 N N . THR A 1 170 ? -0.221 10.836 14.875 1 96.19 170 THR A N 1
ATOM 1324 C CA . THR A 1 170 ? -0.937 10.133 15.938 1 96.19 170 THR A CA 1
ATOM 1325 C C . THR A 1 170 ? -2.414 10.516 15.938 1 96.19 170 THR A C 1
ATOM 1327 O O . THR A 1 170 ? -3.252 9.773 16.453 1 96.19 170 THR A O 1
ATOM 1330 N N . GLU A 1 171 ? -2.74 11.641 15.305 1 93.88 171 GLU A N 1
ATOM 1331 C CA . GLU A 1 171 ? -4.098 12.18 15.406 1 93.88 171 GLU A CA 1
ATOM 1332 C C . GLU A 1 171 ? -4.969 11.688 14.25 1 93.88 171 GLU A C 1
ATOM 1334 O O . GLU A 1 171 ? -6.188 11.57 14.398 1 93.88 171 GLU A O 1
ATOM 1339 N N . TYR A 1 172 ? -4.375 11.469 13.102 1 94.5 172 TYR A N 1
ATOM 1340 C CA . TYR A 1 172 ? -5.133 11.055 11.922 1 94.5 172 TYR A CA 1
ATOM 1341 C C . TYR A 1 172 ? -4.672 9.688 11.43 1 94.5 172 TYR A C 1
ATOM 1343 O O . TYR A 1 172 ? -3.502 9.5 11.094 1 94.5 172 TYR A O 1
ATOM 1351 N N . GLU A 1 173 ? -5.59 8.812 11.219 1 94.25 173 GLU A N 1
ATOM 1352 C CA . GLU A 1 173 ? -5.293 7.43 10.852 1 94.25 173 GLU A CA 1
ATOM 1353 C C . GLU A 1 173 ? -4.621 7.352 9.484 1 94.25 173 GLU A C 1
ATOM 1355 O O . GLU A 1 173 ? -3.771 6.488 9.258 1 94.25 173 GLU A O 1
ATOM 1360 N N . VAL A 1 174 ? -4.965 8.227 8.617 1 96.06 174 VAL A N 1
ATOM 1361 C CA . VAL A 1 174 ? -4.488 8.18 7.238 1 96.06 174 VAL A CA 1
ATOM 1362 C C . VAL A 1 174 ? -2.98 8.406 7.207 1 96.06 174 VAL A C 1
ATOM 1364 O O . VAL A 1 174 ? -2.305 7.992 6.262 1 96.06 174 VAL A O 1
ATOM 1367 N N . PHE A 1 175 ? -2.355 9 8.273 1 97.19 175 PHE A N 1
ATOM 1368 C CA . PHE A 1 175 ? -0.938 9.344 8.281 1 97.19 175 PHE A CA 1
ATOM 1369 C C . PHE A 1 175 ? -0.135 8.32 9.07 1 97.19 175 PHE A C 1
ATOM 1371 O O . PHE A 1 175 ? 1.097 8.367 9.086 1 97.19 175 PHE A O 1
ATOM 1378 N N . LYS A 1 176 ? -0.756 7.398 9.711 1 97.38 176 LYS A N 1
ATOM 1379 C CA . LYS A 1 176 ? -0.071 6.441 10.578 1 97.38 176 LYS A CA 1
ATOM 1380 C C . LYS A 1 176 ? 0.657 5.379 9.758 1 97.38 176 LYS A C 1
ATOM 1382 O O . LYS A 1 176 ? 0.07 4.766 8.867 1 97.38 176 LYS A O 1
ATOM 1387 N N . PRO A 1 177 ? 1.969 5.211 10.039 1 98 177 PRO A N 1
ATOM 1388 C CA . PRO A 1 177 ? 2.703 4.145 9.352 1 98 177 PRO A CA 1
ATOM 1389 C C . PRO A 1 177 ? 2.176 2.752 9.695 1 98 177 PRO A C 1
ATOM 1391 O O . PRO A 1 177 ? 1.746 2.51 10.82 1 98 177 PRO A O 1
ATOM 1394 N N . ILE A 1 178 ? 2.203 1.859 8.75 1 97.44 178 ILE A N 1
ATOM 1395 C CA . ILE A 1 178 ? 1.807 0.474 8.977 1 97.44 178 ILE A CA 1
ATOM 1396 C C . ILE A 1 178 ? 2.945 -0.462 8.578 1 97.44 178 ILE A C 1
ATOM 1398 O O . ILE A 1 178 ? 3.713 -0.161 7.66 1 97.44 178 ILE A O 1
ATOM 1402 N N . TYR A 1 179 ? 3.059 -1.517 9.305 1 97.69 179 TYR A N 1
ATOM 1403 C CA . TYR A 1 179 ? 4.125 -2.475 9.047 1 97.69 179 TYR A CA 1
ATOM 1404 C C . TYR A 1 179 ? 3.748 -3.414 7.906 1 97.69 179 TYR A C 1
ATOM 1406 O O . TYR A 1 179 ? 2.637 -3.945 7.875 1 97.69 179 TYR A O 1
ATOM 1414 N N . LEU A 1 180 ? 4.625 -3.559 6.922 1 97.88 180 LEU A N 1
ATOM 1415 C CA . LEU A 1 180 ? 4.508 -4.508 5.82 1 97.88 180 LEU A CA 1
ATOM 1416 C C . LEU A 1 180 ? 5.469 -5.68 6.004 1 97.88 180 LEU A C 1
ATOM 1418 O O . LEU A 1 180 ? 6.637 -5.594 5.625 1 97.88 180 LEU A O 1
ATOM 1422 N N . PRO A 1 181 ? 4.965 -6.773 6.492 1 96.38 181 PRO A N 1
ATOM 1423 C CA . PRO A 1 181 ? 5.848 -7.883 6.863 1 96.38 181 PRO A CA 1
ATOM 1424 C C . PRO A 1 181 ? 6.707 -8.367 5.699 1 96.38 181 PRO A C 1
ATOM 1426 O O . PRO A 1 181 ? 7.902 -8.609 5.867 1 96.38 181 PRO A O 1
ATOM 1429 N N . ALA A 1 182 ? 6.16 -8.5 4.547 1 96.19 182 ALA A N 1
ATOM 1430 C CA . ALA A 1 182 ? 6.867 -9.062 3.398 1 96.19 182 ALA A CA 1
ATOM 1431 C C . ALA A 1 182 ? 8.109 -8.242 3.055 1 96.19 182 ALA A C 1
ATOM 1433 O O . ALA A 1 182 ? 9.117 -8.781 2.602 1 96.19 182 ALA A O 1
ATOM 1434 N N . ALA A 1 183 ? 8.023 -6.977 3.27 1 97.5 183 ALA A N 1
ATOM 1435 C CA . ALA A 1 183 ? 9.117 -6.066 2.951 1 97.5 183 ALA A CA 1
ATOM 1436 C C . ALA A 1 183 ? 9.984 -5.797 4.18 1 97.5 183 ALA A C 1
ATOM 1438 O O . ALA A 1 183 ? 11.078 -5.242 4.066 1 97.5 183 ALA A O 1
ATOM 1439 N N . LYS A 1 184 ? 9.453 -6.168 5.363 1 96.81 184 LYS A N 1
ATOM 1440 C CA . LYS A 1 184 ? 10.078 -5.832 6.641 1 96.81 184 LYS A CA 1
ATOM 1441 C C . LYS A 1 184 ? 10.305 -4.328 6.762 1 96.81 184 LYS A C 1
ATOM 1443 O O . LYS A 1 184 ? 11.398 -3.891 7.137 1 96.81 184 LYS A O 1
ATOM 1448 N N . ARG A 1 185 ? 9.289 -3.564 6.348 1 98.19 185 ARG A N 1
ATOM 1449 C CA . ARG A 1 185 ? 9.352 -2.105 6.383 1 98.19 185 ARG A CA 1
ATOM 1450 C C . ARG A 1 185 ? 8.047 -1.519 6.914 1 98.19 185 ARG A C 1
ATOM 1452 O O . ARG A 1 185 ? 6.98 -2.119 6.766 1 98.19 185 ARG A O 1
ATOM 1459 N N . TRP A 1 186 ? 8.188 -0.404 7.566 1 98.56 186 TRP A N 1
ATOM 1460 C CA . TRP A 1 186 ? 7.027 0.439 7.844 1 98.56 186 TRP A CA 1
ATOM 1461 C C . TRP A 1 186 ? 6.723 1.349 6.66 1 98.56 186 TRP A C 1
ATOM 1463 O O . TRP A 1 186 ? 7.613 2.021 6.137 1 98.56 186 TRP A O 1
ATOM 1473 N N . ILE A 1 187 ? 5.402 1.353 6.262 1 98.69 187 ILE A N 1
ATOM 1474 C CA . ILE A 1 187 ? 5.098 2.104 5.047 1 98.69 187 ILE A CA 1
ATOM 1475 C C . ILE A 1 187 ? 4.02 3.143 5.34 1 98.69 187 ILE A C 1
ATOM 1477 O O . ILE A 1 187 ? 3.297 3.033 6.336 1 98.69 187 ILE A O 1
ATOM 1481 N N . GLN A 1 188 ? 3.949 4.156 4.508 1 98.44 188 GLN A N 1
ATOM 1482 C CA . GLN A 1 188 ? 2.85 5.102 4.367 1 98.44 188 GLN A CA 1
ATOM 1483 C C . GLN A 1 188 ? 2.393 5.199 2.912 1 98.44 188 GLN A C 1
ATOM 1485 O O . GLN A 1 188 ? 3.205 5.082 1.992 1 98.44 188 GLN A O 1
ATOM 1490 N N . ILE A 1 189 ? 1.144 5.387 2.746 1 98.5 189 ILE A N 1
ATOM 1491 C CA . ILE A 1 189 ? 0.554 5.449 1.413 1 98.5 189 ILE A CA 1
ATOM 1492 C C . ILE A 1 189 ? 0.091 6.875 1.122 1 98.5 189 ILE A C 1
ATOM 1494 O O . ILE A 1 189 ? -0.631 7.477 1.921 1 98.5 189 ILE A O 1
ATOM 1498 N N . TYR A 1 190 ? 0.518 7.453 -0.01 1 98.5 190 TYR A N 1
ATOM 1499 C CA . TYR A 1 190 ? 0.134 8.797 -0.411 1 98.5 190 TYR A CA 1
ATOM 1500 C C . TYR A 1 190 ? -0.199 8.852 -1.897 1 98.5 190 TYR A C 1
ATOM 1502 O O . TYR A 1 190 ? 0.282 8.023 -2.678 1 98.5 190 TYR A O 1
ATOM 1510 N N . PRO A 1 191 ? -1.015 9.781 -2.342 1 98.31 191 PRO A N 1
ATOM 1511 C CA . PRO A 1 191 ? -1.237 10.039 -3.766 1 98.31 191 PRO A CA 1
ATOM 1512 C C . PRO A 1 191 ? -0.237 11.039 -4.348 1 98.31 191 PRO A C 1
ATOM 1514 O O . PRO A 1 191 ? -0.613 11.898 -5.148 1 98.31 191 PRO A O 1
ATOM 1517 N N . ALA A 1 192 ? 0.979 11.039 -3.826 1 98.12 192 ALA A N 1
ATOM 1518 C CA . ALA A 1 192 ? 2 12 -4.223 1 98.12 192 ALA A CA 1
ATOM 1519 C C . ALA A 1 192 ? 3.373 11.344 -4.312 1 98.12 192 ALA A C 1
ATOM 1521 O O . ALA A 1 192 ? 3.588 10.266 -3.76 1 98.12 192 ALA A O 1
ATOM 1522 N N . ASP A 1 193 ? 4.273 12.047 -5.039 1 97 193 ASP A N 1
ATOM 1523 C CA . ASP A 1 193 ? 5.664 11.609 -5.125 1 97 193 ASP A CA 1
ATOM 1524 C C . ASP A 1 193 ? 6.312 11.57 -3.744 1 97 193 ASP A C 1
ATOM 1526 O O . ASP A 1 193 ? 6.164 12.508 -2.959 1 97 193 ASP A O 1
ATOM 1530 N N . PRO A 1 194 ? 6.996 10.492 -3.451 1 97.62 194 PRO A N 1
ATOM 1531 C CA . PRO A 1 194 ? 7.668 10.398 -2.152 1 97.62 194 PRO A CA 1
ATOM 1532 C C . PRO A 1 194 ? 8.633 11.555 -1.904 1 97.62 194 PRO A C 1
ATOM 1534 O O . PRO A 1 194 ? 8.906 11.898 -0.752 1 97.62 194 PRO A O 1
ATOM 1537 N N . ASP A 1 195 ? 9.062 12.219 -2.926 1 96.81 195 ASP A N 1
ATOM 1538 C CA . ASP A 1 195 ? 10 13.328 -2.811 1 96.81 195 ASP A CA 1
ATOM 1539 C C . ASP A 1 195 ? 9.266 14.664 -2.682 1 96.81 195 ASP A C 1
ATOM 1541 O O . ASP A 1 195 ? 9.891 15.719 -2.631 1 96.81 195 ASP A O 1
ATOM 1545 N N . SER A 1 196 ? 7.922 14.633 -2.627 1 97.06 196 SER A N 1
ATOM 1546 C CA . SER A 1 196 ? 7.148 15.859 -2.441 1 97.06 196 SER A CA 1
ATOM 1547 C C . SER A 1 196 ? 7.535 16.562 -1.145 1 97.06 196 SER A C 1
ATOM 1549 O O . SER A 1 196 ? 7.855 15.906 -0.149 1 97.06 196 SER A O 1
ATOM 1551 N N . ALA A 1 197 ? 7.438 17.875 -1.181 1 95.88 197 ALA A N 1
ATOM 1552 C CA . ALA A 1 197 ? 7.789 18.719 -0.04 1 95.88 197 ALA A CA 1
ATOM 1553 C C . ALA A 1 197 ? 6.84 18.469 1.132 1 95.88 197 ALA A C 1
ATOM 1555 O O . ALA A 1 197 ? 5.629 18.328 0.941 1 95.88 197 ALA A O 1
ATOM 1556 N N . TYR A 1 198 ? 7.41 18.375 2.26 1 96.69 198 TYR A N 1
ATOM 1557 C CA . TYR A 1 198 ? 6.684 18.203 3.514 1 96.69 198 TYR A CA 1
ATOM 1558 C C . TYR A 1 198 ? 7.242 19.109 4.598 1 96.69 198 TYR A C 1
ATOM 1560 O O . TYR A 1 198 ? 7.82 18.641 5.578 1 96.69 198 TYR A O 1
ATOM 1568 N N . PRO A 1 199 ? 6.98 20.453 4.496 1 97.44 199 PRO A N 1
ATOM 1569 C CA . PRO A 1 199 ? 7.484 21.391 5.512 1 97.44 199 PRO A CA 1
ATOM 1570 C C . PRO A 1 199 ? 6.887 21.125 6.895 1 97.44 199 PRO A C 1
ATOM 1572 O O . PRO A 1 199 ? 5.68 20.906 7.016 1 97.44 199 PRO A O 1
ATOM 1575 N N . SER A 1 200 ? 7.766 21.172 7.902 1 98.38 200 SER A N 1
ATOM 1576 C CA . SER A 1 200 ? 7.312 20.781 9.234 1 98.38 200 SER A CA 1
ATOM 1577 C C . SER A 1 200 ? 7.547 21.906 10.242 1 98.38 200 SER A C 1
ATOM 1579 O O . SER A 1 200 ? 8.648 22.453 10.328 1 98.38 200 SER A O 1
ATOM 1581 N N . LEU A 1 201 ? 6.48 22.141 11 1 98.12 201 LEU A N 1
ATOM 1582 C CA . LEU A 1 201 ? 6.512 23.109 12.094 1 98.12 201 LEU A CA 1
ATOM 1583 C C . LEU A 1 201 ? 7.125 22.484 13.344 1 98.12 201 LEU A C 1
ATOM 1585 O O . LEU A 1 201 ? 7.52 23.188 14.266 1 98.12 201 LEU A O 1
ATOM 1589 N N . GLY A 1 202 ? 7.316 21.172 13.359 1 97.81 202 GLY A N 1
ATOM 1590 C CA . GLY A 1 202 ? 7.688 20.484 14.586 1 97.81 202 GLY A CA 1
ATOM 1591 C C . GLY A 1 202 ? 6.547 20.391 15.586 1 97.81 202 GLY A C 1
ATOM 1592 O O . GLY A 1 202 ? 5.441 19.969 15.227 1 97.81 202 GLY A O 1
ATOM 1593 N N . ASP A 1 203 ? 6.793 20.719 16.812 1 98 203 ASP A N 1
ATOM 1594 C CA . ASP A 1 203 ? 5.77 20.672 17.859 1 98 203 ASP A CA 1
ATOM 1595 C C . ASP A 1 203 ? 4.977 21.969 17.906 1 98 203 ASP A C 1
ATOM 1597 O O . ASP A 1 203 ? 5.418 22.953 18.5 1 98 203 ASP A O 1
ATOM 1601 N N . HIS A 1 204 ? 3.74 21.938 17.359 1 97.56 204 HIS A N 1
ATOM 1602 C CA . HIS A 1 204 ? 2.928 23.141 17.266 1 97.56 204 HIS A CA 1
ATOM 1603 C C . HIS A 1 204 ? 2.547 23.656 18.641 1 97.56 204 HIS A C 1
ATOM 1605 O O . HIS A 1 204 ? 2.203 24.828 18.812 1 97.56 204 HIS A O 1
ATOM 1611 N N . ARG A 1 205 ? 2.627 22.953 19.766 1 97.31 205 ARG A N 1
ATOM 1612 C CA . ARG A 1 205 ? 2.266 23.328 21.141 1 97.31 205 ARG A CA 1
ATOM 1613 C C . ARG A 1 205 ? 3.383 24.125 21.797 1 97.31 205 ARG A C 1
ATOM 1615 O O . ARG A 1 205 ? 3.197 24.688 22.875 1 97.31 205 ARG A O 1
ATOM 1622 N N . VAL A 1 206 ? 4.445 24.109 21.062 1 98.5 206 VAL A N 1
ATOM 1623 C CA . VAL A 1 206 ? 5.578 24.891 21.562 1 98.5 206 VAL A CA 1
ATOM 1624 C C . VAL A 1 206 ? 5.934 25.984 20.547 1 98.5 206 VAL A C 1
ATOM 1626 O O . VAL A 1 206 ? 5.914 27.172 20.875 1 98.5 206 VAL A O 1
ATOM 1629 N N . ASN A 1 207 ? 6.137 25.547 19.344 1 98.88 207 ASN A N 1
ATOM 1630 C CA . ASN A 1 207 ? 6.758 26.391 18.344 1 98.88 207 ASN A CA 1
ATOM 1631 C C . ASN A 1 207 ? 5.824 27.516 17.906 1 98.88 207 ASN A C 1
ATOM 1633 O O . ASN A 1 207 ? 6.277 28.609 17.531 1 98.88 207 ASN A O 1
ATOM 1637 N N . THR A 1 208 ? 4.457 27.234 17.906 1 98.81 208 THR A N 1
ATOM 1638 C CA . THR A 1 208 ? 3.537 28.297 17.516 1 98.81 208 THR A CA 1
ATOM 1639 C C . THR A 1 208 ? 3.75 29.547 18.375 1 98.81 208 THR A C 1
ATOM 1641 O O . THR A 1 208 ? 3.83 30.656 17.859 1 98.81 208 THR A O 1
ATOM 1644 N N . GLY A 1 209 ? 3.883 29.328 19.688 1 98.88 209 GLY A N 1
ATOM 1645 C CA . GLY A 1 209 ? 4.09 30.438 20.609 1 98.88 209 GLY A CA 1
ATOM 1646 C C . GLY A 1 209 ? 5.391 31.188 20.359 1 98.88 209 GLY A C 1
ATOM 1647 O O . GLY A 1 209 ? 5.43 32.406 20.438 1 98.88 209 GLY A O 1
ATOM 1648 N N . ILE A 1 210 ? 6.418 30.453 20.047 1 98.88 210 ILE A N 1
ATOM 1649 C CA . ILE A 1 210 ? 7.723 31.062 19.797 1 98.88 210 ILE A CA 1
ATOM 1650 C C . ILE A 1 210 ? 7.66 31.938 18.547 1 98.88 210 ILE A C 1
ATOM 1652 O O . ILE A 1 210 ? 8.156 33.062 18.547 1 98.88 210 ILE A O 1
ATOM 1656 N N . PHE A 1 211 ? 7.027 31.422 17.5 1 98.94 211 PHE A N 1
ATOM 1657 C CA . PHE A 1 211 ? 6.871 32.188 16.281 1 98.94 211 PHE A CA 1
ATOM 1658 C C . PHE A 1 211 ? 6.047 33.438 16.531 1 98.94 211 PHE A C 1
ATOM 1660 O O . PHE A 1 211 ? 6.449 34.562 16.156 1 98.94 211 PHE A O 1
ATOM 1667 N N . VAL A 1 212 ? 4.895 33.312 17.219 1 98.88 212 VAL A N 1
ATOM 1668 C CA . VAL A 1 212 ? 3.984 34.438 17.453 1 98.88 212 VAL A CA 1
ATOM 1669 C C . VAL A 1 212 ? 4.672 35.469 18.312 1 98.88 212 VAL A C 1
ATOM 1671 O O . VAL A 1 212 ? 4.621 36.656 18.016 1 98.88 212 VAL A O 1
ATOM 1674 N N . HIS A 1 213 ? 5.324 35.094 19.391 1 98.81 213 HIS A N 1
ATOM 1675 C CA . HIS A 1 213 ? 6.023 36 20.266 1 98.81 213 HIS A CA 1
ATOM 1676 C C . HIS A 1 213 ? 7.094 36.781 19.5 1 98.81 213 HIS A C 1
ATOM 1678 O O . HIS A 1 213 ? 7.242 38 19.703 1 98.81 213 HIS A O 1
ATOM 1684 N N . SER A 1 214 ? 7.844 36.094 18.641 1 98.81 214 SER A N 1
ATOM 1685 C CA . SER A 1 214 ? 8.891 36.719 17.844 1 98.81 214 SER A CA 1
ATOM 1686 C C . SER A 1 214 ? 8.312 37.75 16.891 1 98.81 214 SER A C 1
ATOM 1688 O O . SER A 1 214 ? 8.844 38.844 16.766 1 98.81 214 SER A O 1
ATOM 1690 N N . LEU A 1 215 ? 7.199 37.438 16.266 1 98.81 215 LEU A N 1
ATOM 1691 C CA . LEU A 1 215 ? 6.578 38.312 15.289 1 98.81 215 LEU A CA 1
ATOM 1692 C C . LEU A 1 215 ? 5.961 39.531 15.969 1 98.81 215 LEU A C 1
ATOM 1694 O O . LEU A 1 215 ? 5.902 40.625 15.383 1 98.81 215 LEU A O 1
ATOM 1698 N N . VAL A 1 216 ? 5.48 39.375 17.234 1 98.62 216 VAL A N 1
ATOM 1699 C CA . VAL A 1 216 ? 4.934 40.469 18 1 98.62 216 VAL A CA 1
ATOM 1700 C C . VAL A 1 216 ? 6.055 41.438 18.391 1 98.62 216 VAL A C 1
ATOM 1702 O O . VAL A 1 216 ? 5.875 42.656 18.375 1 98.62 216 VAL A O 1
ATOM 1705 N N . ASN A 1 217 ? 7.176 40.906 18.703 1 97.31 217 ASN A N 1
ATOM 1706 C CA . ASN A 1 217 ? 8.297 41.719 19.156 1 97.31 217 ASN A CA 1
ATOM 1707 C C . ASN A 1 217 ? 9.047 42.344 17.984 1 97.31 217 ASN A C 1
ATOM 1709 O O . ASN A 1 217 ? 9.672 43.406 18.141 1 97.31 217 ASN A O 1
ATOM 1713 N N . ASN A 1 218 ? 9.086 41.688 16.906 1 98.06 218 ASN A N 1
ATOM 1714 C CA . ASN A 1 218 ? 9.641 42.156 15.648 1 98.06 218 ASN A CA 1
ATOM 1715 C C . ASN A 1 218 ? 8.633 42.031 14.508 1 98.06 218 ASN A C 1
ATOM 1717 O O . ASN A 1 218 ? 8.75 41.125 13.672 1 98.06 218 ASN A O 1
ATOM 1721 N N . ARG A 1 219 ? 7.754 43 14.453 1 97.5 219 ARG A N 1
ATOM 1722 C CA . ARG A 1 219 ? 6.605 42.938 13.555 1 97.5 219 ARG A CA 1
ATOM 1723 C C . ARG A 1 219 ? 7.035 43.125 12.102 1 97.5 219 ARG A C 1
ATOM 1725 O O . ARG A 1 219 ? 7.715 44.094 11.781 1 97.5 219 ARG A O 1
ATOM 1732 N N . PRO A 1 220 ? 6.645 42.188 11.242 1 98 220 PRO A N 1
ATOM 1733 C CA . PRO A 1 220 ? 6.844 42.438 9.812 1 98 220 PRO A CA 1
ATOM 1734 C C . PRO A 1 220 ? 6.012 43.625 9.281 1 98 220 PRO A C 1
ATOM 1736 O O . PRO A 1 220 ? 5.094 44.062 9.969 1 98 220 PRO A O 1
ATOM 1739 N N . PRO A 1 221 ? 6.406 44.125 8.023 1 96.75 221 PRO A N 1
ATOM 1740 C CA . PRO A 1 221 ? 5.516 45.094 7.402 1 96.75 221 PRO A CA 1
ATOM 1741 C C . PRO A 1 221 ? 4.078 44.594 7.277 1 96.75 221 PRO A C 1
ATOM 1743 O O . PRO A 1 221 ? 3.85 43.406 7.117 1 96.75 221 PRO A O 1
ATOM 1746 N N . GLY A 1 222 ? 3.127 45.562 7.383 1 97.06 222 GLY A N 1
ATOM 1747 C CA . GLY A 1 222 ? 1.718 45.219 7.289 1 97.06 222 GLY A CA 1
ATOM 1748 C C . GLY A 1 222 ? 1.375 44.438 6.023 1 97.06 222 GLY A C 1
ATOM 1749 O O . GLY A 1 222 ? 1.843 44.812 4.938 1 97.06 222 GLY A O 1
ATOM 1750 N N . GLY A 1 223 ? 0.583 43.312 6.234 1 96.94 223 GLY A N 1
ATOM 1751 C CA . GLY A 1 223 ? 0.118 42.531 5.098 1 96.94 223 GLY A CA 1
ATOM 1752 C C . GLY A 1 223 ? 1.104 41.469 4.664 1 96.94 223 GLY A C 1
ATOM 1753 O O . GLY A 1 223 ? 0.88 40.781 3.666 1 96.94 223 GLY A O 1
ATOM 1754 N N . THR A 1 224 ? 2.156 41.25 5.441 1 96.81 224 THR A N 1
ATOM 1755 C CA . THR A 1 224 ? 3.189 40.281 5.082 1 96.81 224 THR A CA 1
ATOM 1756 C C . THR A 1 224 ? 2.723 38.875 5.371 1 96.81 224 THR A C 1
ATOM 1758 O O . THR A 1 224 ? 2.109 38.594 6.41 1 96.81 224 THR A O 1
ATOM 1761 N N . TYR A 1 225 ? 2.93 37.969 4.379 1 97.5 225 TYR A N 1
ATOM 1762 C CA . TYR A 1 225 ? 2.82 36.531 4.621 1 97.5 225 TYR A CA 1
ATOM 1763 C C . TYR A 1 225 ? 4.125 35.969 5.168 1 97.5 225 TYR A C 1
ATOM 1765 O O . TYR A 1 225 ? 5.195 36.188 4.602 1 97.5 225 TYR A O 1
ATOM 1773 N N . VAL A 1 226 ? 4.051 35.25 6.273 1 98.19 226 VAL A N 1
ATOM 1774 C CA . VAL A 1 226 ? 5.238 34.594 6.844 1 98.19 226 VAL A CA 1
ATOM 1775 C C . VAL A 1 226 ? 5.031 33.094 6.938 1 98.19 226 VAL A C 1
ATOM 1777 O O . VAL A 1 226 ? 3.936 32.625 7.262 1 98.19 226 VAL A O 1
ATOM 1780 N N . ARG A 1 227 ? 6.023 32.344 6.5 1 98 227 ARG A N 1
ATOM 1781 C CA . ARG A 1 227 ? 6.051 30.891 6.633 1 98 227 ARG A CA 1
ATOM 1782 C C . ARG A 1 227 ? 6.68 30.484 7.957 1 98 227 ARG A C 1
ATOM 1784 O O . ARG A 1 227 ? 7.844 30.781 8.219 1 98 227 ARG A O 1
ATOM 1791 N N . CYS A 1 228 ? 5.891 29.922 8.781 1 98.69 228 CYS A N 1
ATOM 1792 C CA . CYS A 1 228 ? 6.348 29.391 10.062 1 98.69 228 CYS A CA 1
ATOM 1793 C C . CYS A 1 228 ? 6.691 27.906 9.953 1 98.69 228 CYS A C 1
ATOM 1795 O O . CYS A 1 228 ? 5.812 27.047 10.094 1 98.69 228 CYS A O 1
ATOM 1797 N N . SER A 1 229 ? 7.93 27.594 9.766 1 98.19 229 SER A N 1
ATOM 1798 C CA . SER A 1 229 ? 8.469 26.25 9.555 1 98.19 229 SER A CA 1
ATOM 1799 C C . SER A 1 229 ? 9.805 26.078 10.266 1 98.19 229 SER A C 1
ATOM 1801 O O . SER A 1 229 ? 10.555 27.047 10.438 1 98.19 229 SER A O 1
ATOM 1803 N N . VAL A 1 230 ? 10.039 24.891 10.719 1 98.62 230 VAL A N 1
ATOM 1804 C CA . VAL A 1 230 ? 11.305 24.609 11.391 1 98.62 230 VAL A CA 1
ATOM 1805 C C . VAL A 1 230 ? 12.242 23.859 10.445 1 98.62 230 VAL A C 1
ATOM 1807 O O . VAL A 1 230 ? 13.445 24.141 10.406 1 98.62 230 VAL A O 1
ATOM 1810 N N . GLU A 1 231 ? 11.703 22.875 9.727 1 97.94 231 GLU A N 1
ATOM 1811 C CA . GLU A 1 231 ? 12.516 22.047 8.844 1 97.94 231 GLU A CA 1
ATOM 1812 C C . GLU A 1 231 ? 11.742 21.672 7.582 1 97.94 231 GLU A C 1
ATOM 1814 O O . GLU A 1 231 ? 10.555 21.344 7.652 1 97.94 231 GLU A O 1
ATOM 1819 N N . ASP A 1 232 ? 12.391 21.766 6.438 1 97.38 232 ASP A N 1
ATOM 1820 C CA . ASP A 1 232 ? 11.828 21.297 5.176 1 97.38 232 ASP A CA 1
ATOM 1821 C C . ASP A 1 232 ? 12.266 19.859 4.883 1 97.38 232 ASP A C 1
ATOM 1823 O O . ASP A 1 232 ? 13.461 19.594 4.719 1 97.38 232 ASP A O 1
ATOM 1827 N N . LEU A 1 233 ? 11.289 19.016 4.793 1 98.25 233 LEU A N 1
ATOM 1828 C CA . LEU A 1 233 ? 11.5 17.594 4.555 1 98.25 233 LEU A CA 1
ATOM 1829 C C . LEU A 1 233 ? 10.734 17.141 3.314 1 98.25 233 LEU A C 1
ATOM 1831 O O . LEU A 1 233 ? 10.039 17.938 2.68 1 98.25 233 LEU A O 1
ATOM 1835 N N . THR A 1 234 ? 10.961 15.922 2.914 1 98.25 234 THR A N 1
ATOM 1836 C CA . THR A 1 234 ? 10.102 15.219 1.973 1 98.25 234 THR A CA 1
ATOM 1837 C C . THR A 1 234 ? 9.258 14.164 2.693 1 98.25 234 THR A C 1
ATOM 1839 O O . THR A 1 234 ? 9.531 13.828 3.848 1 98.25 234 THR A O 1
ATOM 1842 N N . LEU A 1 235 ? 8.242 13.648 1.974 1 98.38 235 LEU A N 1
ATOM 1843 C CA . LEU A 1 235 ? 7.449 12.586 2.568 1 98.38 235 LEU A CA 1
ATOM 1844 C C . LEU A 1 235 ? 8.336 11.414 2.988 1 98.38 235 LEU A C 1
ATOM 1846 O O . LEU A 1 235 ? 8.203 10.906 4.102 1 98.38 235 LEU A O 1
ATOM 1850 N N . GLU A 1 236 ? 9.289 11.07 2.148 1 98.44 236 GLU A N 1
ATOM 1851 C CA . GLU A 1 236 ? 10.18 9.945 2.381 1 98.44 236 GLU A CA 1
ATOM 1852 C C . GLU A 1 236 ? 11.102 10.203 3.57 1 98.44 236 GLU A C 1
ATOM 1854 O O . GLU A 1 236 ? 11.25 9.344 4.445 1 98.44 236 GLU A O 1
ATOM 1859 N N . SER A 1 237 ? 11.742 11.344 3.611 1 98.44 237 SER A N 1
ATOM 1860 C CA . SER A 1 237 ? 12.695 11.625 4.676 1 98.44 237 SER A CA 1
ATOM 1861 C C . SER A 1 237 ? 11.992 11.828 6.012 1 98.44 237 SER A C 1
ATOM 1863 O O . SER A 1 237 ? 12.547 11.508 7.066 1 98.44 237 SER A O 1
ATOM 1865 N N . PHE A 1 238 ? 10.742 12.344 5.984 1 98.69 238 PHE A N 1
ATOM 1866 C CA . PHE A 1 238 ? 9.992 12.492 7.227 1 98.69 238 PHE A CA 1
ATOM 1867 C C . PHE A 1 238 ? 9.656 11.133 7.824 1 98.69 238 PHE A C 1
ATOM 1869 O O . PHE A 1 238 ? 9.789 10.93 9.031 1 98.69 238 PHE A O 1
ATOM 1876 N N . LEU A 1 239 ? 9.188 10.203 6.98 1 98.75 239 LEU A N 1
ATOM 1877 C CA . LEU A 1 239 ? 8.883 8.859 7.477 1 98.75 239 LEU A CA 1
ATOM 1878 C C . LEU A 1 239 ? 10.133 8.195 8.031 1 98.75 239 LEU A C 1
ATOM 1880 O O . LEU A 1 239 ? 10.078 7.527 9.07 1 98.75 239 LEU A O 1
ATOM 1884 N N . ALA A 1 240 ? 11.258 8.344 7.363 1 98.69 240 ALA A N 1
ATOM 1885 C CA . ALA A 1 240 ? 12.523 7.789 7.852 1 98.69 240 ALA A CA 1
ATOM 1886 C C . ALA A 1 240 ? 12.914 8.414 9.188 1 98.69 240 ALA A C 1
ATOM 1888 O O . ALA A 1 240 ? 13.414 7.73 10.078 1 98.69 240 ALA A O 1
ATOM 1889 N N . LEU A 1 241 ? 12.711 9.742 9.273 1 98.62 241 LEU A N 1
ATOM 1890 C CA . LEU A 1 241 ? 12.984 10.445 10.516 1 98.62 241 LEU A CA 1
ATOM 1891 C C . LEU A 1 241 ? 12.125 9.891 11.656 1 98.62 241 LEU A C 1
ATOM 1893 O O . LEU A 1 241 ? 12.617 9.703 12.766 1 98.62 241 LEU A O 1
ATOM 1897 N N . TRP A 1 242 ? 10.852 9.664 11.367 1 98.62 242 TRP A N 1
ATOM 1898 C CA . TRP A 1 242 ? 9.984 9.031 12.352 1 98.62 242 TRP A CA 1
ATOM 1899 C C . TRP A 1 242 ? 10.562 7.703 12.82 1 98.62 242 TRP A C 1
ATOM 1901 O O . TRP A 1 242 ? 10.664 7.449 14.031 1 98.62 242 TRP A O 1
ATOM 1911 N N . GLY A 1 243 ? 10.938 6.891 11.859 1 98.56 243 GLY A N 1
ATOM 1912 C CA . GLY A 1 243 ? 11.484 5.59 12.211 1 98.56 243 GLY A CA 1
ATOM 1913 C C . GLY A 1 243 ? 12.672 5.68 13.164 1 98.56 243 GLY A C 1
ATOM 1914 O O . GLY A 1 243 ? 12.695 5.004 14.188 1 98.56 243 GLY A O 1
ATOM 1915 N N . ARG A 1 244 ? 13.578 6.535 12.875 1 98.31 244 ARG A N 1
ATOM 1916 C CA . ARG A 1 244 ? 14.797 6.695 13.672 1 98.31 244 ARG A CA 1
ATOM 1917 C C . ARG A 1 244 ? 14.484 7.328 15.023 1 98.31 244 ARG A C 1
ATOM 1919 O O . ARG A 1 244 ? 14.875 6.793 16.062 1 98.31 244 ARG A O 1
ATOM 1926 N N . ALA A 1 245 ? 13.727 8.375 15.016 1 98.12 245 ALA A N 1
ATOM 1927 C CA . ALA A 1 245 ? 13.508 9.172 16.219 1 98.12 245 ALA A CA 1
ATOM 1928 C C . ALA A 1 245 ? 12.602 8.438 17.203 1 98.12 245 ALA A C 1
ATOM 1930 O O . ALA A 1 245 ? 12.766 8.57 18.422 1 98.12 245 ALA A O 1
ATOM 1931 N N . SER A 1 246 ? 11.68 7.688 16.703 1 97.88 246 SER A N 1
ATOM 1932 C CA . SER A 1 246 ? 10.766 6.934 17.562 1 97.88 246 SER A CA 1
ATOM 1933 C C . SER A 1 246 ? 11.43 5.672 18.094 1 97.88 246 SER A C 1
ATOM 1935 O O . SER A 1 246 ? 10.992 5.117 19.109 1 97.88 246 SER A O 1
ATOM 1937 N N . GLY A 1 247 ? 12.422 5.211 17.359 1 97.75 247 GLY A N 1
ATOM 1938 C CA . GLY A 1 247 ? 13.039 3.934 17.688 1 97.75 247 GLY A CA 1
ATOM 1939 C C . GLY A 1 247 ? 12.281 2.744 17.141 1 97.75 247 GLY A C 1
ATOM 1940 O O . GLY A 1 247 ? 12.727 1.603 17.266 1 97.75 247 GLY A O 1
ATOM 1941 N N . VAL A 1 248 ? 11.211 2.926 16.484 1 97.81 248 VAL A N 1
ATOM 1942 C CA . VAL A 1 248 ? 10.359 1.855 15.984 1 97.81 248 VAL A CA 1
ATOM 1943 C C . VAL A 1 248 ? 11.023 1.192 14.781 1 97.81 248 VAL A C 1
ATOM 1945 O O . VAL A 1 248 ? 10.969 -0.03 14.625 1 97.81 248 VAL A O 1
ATOM 1948 N N . ALA A 1 249 ? 11.648 2.002 13.969 1 97.62 249 ALA A N 1
ATOM 1949 C CA . ALA A 1 249 ? 12.312 1.542 12.75 1 97.62 249 ALA A CA 1
ATOM 1950 C C . ALA A 1 249 ? 13.602 2.322 12.5 1 97.62 249 ALA A C 1
ATOM 1952 O O . ALA A 1 249 ? 13.719 3.031 11.5 1 97.62 249 ALA A O 1
ATOM 1953 N N . PRO A 1 250 ? 14.578 2.166 13.352 1 96.94 250 PRO A N 1
ATOM 1954 C CA . PRO A 1 250 ? 15.781 3.006 13.305 1 96.94 250 PRO A CA 1
ATOM 1955 C C . PRO A 1 250 ? 16.734 2.621 12.18 1 96.94 250 PRO A C 1
ATOM 1957 O O . PRO A 1 250 ? 17.625 3.391 11.836 1 96.94 250 PRO A O 1
ATOM 1960 N N . GLY A 1 251 ? 16.547 1.49 11.602 1 95.5 251 GLY A N 1
ATOM 1961 C CA . GLY A 1 251 ? 17.469 1.026 10.578 1 95.5 251 GLY A CA 1
ATOM 1962 C C . GLY A 1 251 ? 17.312 1.755 9.258 1 95.5 251 GLY A C 1
ATOM 1963 O O . GLY A 1 251 ? 16.203 2.166 8.898 1 95.5 251 GLY A O 1
ATOM 1964 N N . SER A 1 252 ? 18.422 1.872 8.562 1 93.44 252 SER A N 1
ATOM 1965 C CA . SER A 1 252 ? 18.359 2.424 7.215 1 93.44 252 SER A CA 1
ATOM 1966 C C . SER A 1 252 ? 17.5 1.557 6.305 1 93.44 252 SER A C 1
ATOM 1968 O O . SER A 1 252 ? 17.578 0.327 6.355 1 93.44 252 SER A O 1
ATOM 1970 N N . GLY A 1 253 ? 16.625 2.154 5.594 1 94.56 253 GLY A N 1
ATOM 1971 C CA . GLY A 1 253 ? 15.797 1.425 4.648 1 94.56 253 GLY A CA 1
ATOM 1972 C C . GLY A 1 253 ? 14.625 0.723 5.305 1 94.56 253 GLY A C 1
ATOM 1973 O O . GLY A 1 253 ? 13.953 -0.097 4.676 1 94.56 253 GLY A O 1
ATOM 1974 N N . SER A 1 254 ? 14.352 0.987 6.57 1 97.88 254 SER A N 1
ATOM 1975 C CA . SER A 1 254 ? 13.297 0.304 7.316 1 97.88 254 SER A CA 1
ATOM 1976 C C . SER A 1 254 ? 11.945 0.976 7.102 1 97.88 254 SER A C 1
ATOM 1978 O O . SER A 1 254 ? 10.93 0.53 7.645 1 97.88 254 SER A O 1
ATOM 1980 N N . THR A 1 255 ? 11.891 2.018 6.32 1 98.69 255 THR A N 1
ATOM 1981 C CA . THR A 1 255 ? 10.648 2.727 6.012 1 98.69 255 THR A CA 1
ATOM 1982 C C . THR A 1 255 ? 10.531 2.975 4.512 1 98.69 255 THR A C 1
ATOM 1984 O O . THR A 1 255 ? 11.531 2.975 3.795 1 98.69 255 THR A O 1
ATOM 1987 N N . LYS A 1 256 ? 9.328 3.135 4.051 1 98.62 256 LYS A N 1
ATOM 1988 C CA . LYS A 1 256 ? 9.109 3.43 2.635 1 98.62 256 LYS A CA 1
ATOM 1989 C C . LYS A 1 256 ? 7.77 4.125 2.42 1 98.62 256 LYS A C 1
ATOM 1991 O O . LYS A 1 256 ? 6.738 3.674 2.926 1 98.62 256 LYS A O 1
ATOM 1996 N N . VAL A 1 257 ? 7.766 5.227 1.707 1 98.5 257 VAL A N 1
ATOM 1997 C CA . VAL A 1 257 ? 6.535 5.863 1.253 1 98.5 257 VAL A CA 1
ATOM 1998 C C . VAL A 1 257 ? 6.109 5.27 -0.088 1 98.5 257 VAL A C 1
ATOM 2000 O O . VAL A 1 257 ? 6.91 5.195 -1.022 1 98.5 257 VAL A O 1
ATOM 2003 N N . ILE A 1 258 ? 4.879 4.879 -0.116 1 97.81 258 ILE A N 1
ATOM 2004 C CA . ILE A 1 258 ? 4.32 4.254 -1.308 1 97.81 258 ILE A CA 1
ATOM 2005 C C . ILE A 1 258 ? 3.354 5.219 -1.992 1 97.81 258 ILE A C 1
ATOM 2007 O O . ILE A 1 258 ? 2.461 5.773 -1.349 1 97.81 258 ILE A O 1
ATOM 2011 N N . GLN A 1 259 ? 3.568 5.391 -3.311 1 98.44 259 GLN A N 1
ATOM 2012 C CA . GLN A 1 259 ? 2.688 6.266 -4.078 1 98.44 259 GLN A CA 1
ATOM 2013 C C . GLN A 1 259 ? 1.592 5.465 -4.777 1 98.44 259 GLN A C 1
ATOM 2015 O O . GLN A 1 259 ? 1.871 4.453 -5.426 1 98.44 259 GLN A O 1
ATOM 2020 N N . VAL A 1 260 ? 0.386 5.832 -4.637 1 98.31 260 VAL A N 1
ATOM 2021 C CA . VAL A 1 260 ? -0.749 5.305 -5.387 1 98.31 260 VAL A CA 1
ATOM 2022 C C . VAL A 1 260 ? -1.435 6.434 -6.152 1 98.31 260 VAL A C 1
ATOM 2024 O O . VAL A 1 260 ? -1.082 7.602 -5.992 1 98.31 260 VAL A O 1
ATOM 2027 N N . SER A 1 261 ? -2.416 6.109 -7.008 1 97.75 261 SER A N 1
ATOM 2028 C CA . SER A 1 261 ? -3.168 7.141 -7.719 1 97.75 261 SER A CA 1
ATOM 2029 C C . SER A 1 261 ? -4.105 7.887 -6.773 1 97.75 261 SER A C 1
ATOM 2031 O O . SER A 1 261 ? -4.512 7.348 -5.742 1 97.75 261 SER A O 1
ATOM 2033 N N . PRO A 1 262 ? -4.414 9.156 -7.117 1 98 262 PRO A N 1
ATOM 2034 C CA . PRO A 1 262 ? -5.402 9.875 -6.312 1 98 262 PRO A CA 1
ATOM 2035 C C . PRO A 1 262 ? -6.723 9.125 -6.191 1 98 262 PRO A C 1
ATOM 2037 O O . PRO A 1 262 ? -7.344 9.133 -5.125 1 98 262 PRO A O 1
ATOM 2040 N N . GLU A 1 263 ? -7.18 8.445 -7.25 1 97.94 263 GLU A N 1
ATOM 2041 C CA . GLU A 1 263 ? -8.43 7.691 -7.23 1 97.94 263 GLU A CA 1
ATOM 2042 C C . GLU A 1 263 ? -8.375 6.559 -6.207 1 97.94 263 GLU A C 1
ATOM 2044 O O . GLU A 1 263 ? -9.32 6.375 -5.43 1 97.94 263 GLU A O 1
ATOM 2049 N N . THR A 1 264 ? -7.242 5.82 -6.242 1 97.94 264 THR A N 1
ATOM 2050 C CA . THR A 1 264 ? -7.066 4.742 -5.281 1 97.94 264 THR A CA 1
ATOM 2051 C C . THR A 1 264 ? -7.035 5.285 -3.855 1 97.94 264 THR A C 1
ATOM 2053 O O . THR A 1 264 ? -7.664 4.719 -2.957 1 97.94 264 THR A O 1
ATOM 2056 N N . TYR A 1 265 ? -6.363 6.355 -3.654 1 98.5 265 TYR A N 1
ATOM 2057 C CA . TYR A 1 265 ? -6.234 6.973 -2.34 1 98.5 265 TYR A CA 1
ATOM 2058 C C . TYR A 1 265 ? -7.594 7.414 -1.809 1 98.5 265 TYR A C 1
ATOM 2060 O O . TYR A 1 265 ? -7.914 7.184 -0.64 1 98.5 265 TYR A O 1
ATOM 2068 N N . ILE A 1 266 ? -8.406 8.055 -2.629 1 98.38 266 ILE A N 1
ATOM 2069 C CA . ILE A 1 266 ? -9.742 8.523 -2.264 1 98.38 266 ILE A CA 1
ATOM 2070 C C . ILE A 1 266 ? -10.633 7.328 -1.932 1 98.38 266 ILE A C 1
ATOM 2072 O O . ILE A 1 266 ? -11.398 7.367 -0.964 1 98.38 266 ILE A O 1
ATOM 2076 N N . ASP A 1 267 ? -10.5 6.32 -2.697 1 97.81 267 ASP A N 1
ATOM 2077 C CA . ASP A 1 267 ? -11.289 5.117 -2.451 1 97.81 267 ASP A CA 1
ATOM 2078 C C . ASP A 1 267 ? -10.953 4.508 -1.093 1 97.81 267 ASP A C 1
ATOM 2080 O O . ASP A 1 267 ? -11.844 4.047 -0.373 1 97.81 267 ASP A O 1
ATOM 2084 N N . LEU A 1 268 ? -9.656 4.5 -0.701 1 97.81 268 LEU A N 1
ATOM 2085 C CA . LEU A 1 268 ? -9.195 3.893 0.545 1 97.81 268 LEU A CA 1
ATOM 2086 C C . LEU A 1 268 ? -9.648 4.715 1.747 1 97.81 268 LEU A C 1
ATOM 2088 O O . LEU A 1 268 ? -10.055 4.156 2.77 1 97.81 268 LEU A O 1
ATOM 2092 N N . TYR A 1 269 ? -9.578 6.078 1.585 1 97.62 269 TYR A N 1
ATOM 2093 C CA . TYR A 1 269 ? -9.625 6.871 2.809 1 97.62 269 TYR A CA 1
ATOM 2094 C C . TYR A 1 269 ? -10.836 7.793 2.816 1 97.62 269 TYR A C 1
ATOM 2096 O O . TYR A 1 269 ? -11 8.609 3.727 1 97.62 269 TYR A O 1
ATOM 2104 N N . GLY A 1 270 ? -11.688 7.734 1.782 1 96 270 GLY A N 1
ATOM 2105 C CA . GLY A 1 270 ? -12.953 8.453 1.761 1 96 270 GLY A CA 1
ATOM 2106 C C . GLY A 1 270 ? -12.781 9.961 1.735 1 96 270 GLY A C 1
ATOM 2107 O O . GLY A 1 270 ? -12 10.492 0.937 1 96 270 GLY A O 1
ATOM 2108 N N . HIS A 1 271 ? -13.492 10.664 2.59 1 95.25 271 HIS A N 1
ATOM 2109 C CA . HIS A 1 271 ? -13.508 12.125 2.609 1 95.25 271 HIS A CA 1
ATOM 2110 C C . HIS A 1 271 ? -12.133 12.68 2.963 1 95.25 271 HIS A C 1
ATOM 2112 O O . HIS A 1 271 ? -11.695 13.672 2.373 1 95.25 271 HIS A O 1
ATOM 2118 N N . MET A 1 272 ? -11.516 12.078 3.939 1 96 272 MET A N 1
ATOM 2119 C CA . MET A 1 272 ? -10.18 12.539 4.297 1 96 272 MET A CA 1
ATOM 2120 C C . MET A 1 272 ? -9.195 12.289 3.16 1 96 272 MET A C 1
ATOM 2122 O O . MET A 1 272 ? -8.289 13.094 2.928 1 96 272 MET A O 1
ATOM 2126 N N . GLY A 1 273 ? -9.414 11.141 2.498 1 97.44 273 GLY A N 1
ATOM 2127 C CA . GLY A 1 273 ? -8.602 10.875 1.319 1 97.44 273 GLY A CA 1
ATOM 2128 C C . GLY A 1 273 ? -8.75 11.93 0.243 1 97.44 273 GLY A C 1
ATOM 2129 O O . GLY A 1 273 ? -7.754 12.359 -0.354 1 97.44 273 GLY A O 1
ATOM 2130 N N . GLU A 1 274 ? -9.938 12.344 0.04 1 97.31 274 GLU A N 1
ATOM 2131 C CA . GLU A 1 274 ? -10.203 13.383 -0.952 1 97.31 274 GLU A CA 1
ATOM 2132 C C . GLU A 1 274 ? -9.539 14.703 -0.56 1 97.31 274 GLU A C 1
ATOM 2134 O O . GLU A 1 274 ? -8.914 15.359 -1.395 1 97.31 274 GLU A O 1
ATOM 2139 N N . GLU A 1 275 ? -9.664 15.07 0.694 1 96.62 275 GLU A N 1
ATOM 2140 C CA . GLU A 1 275 ? -9.031 16.281 1.213 1 96.62 275 GLU A CA 1
ATOM 2141 C C . GLU A 1 275 ? -7.523 16.266 0.978 1 96.62 275 GLU A C 1
ATOM 2143 O O . GLU A 1 275 ? -6.953 17.25 0.503 1 96.62 275 GLU A O 1
ATOM 2148 N N . GLN A 1 276 ? -6.945 15.141 1.271 1 97.12 276 GLN A N 1
ATOM 2149 C CA . GLN A 1 276 ? -5.5 15.016 1.147 1 97.12 276 GLN A CA 1
ATOM 2150 C C . GLN A 1 276 ? -5.074 14.977 -0.318 1 97.12 276 GLN A C 1
ATOM 2152 O O . GLN A 1 276 ? -4.059 15.57 -0.691 1 97.12 276 GLN A O 1
ATOM 2157 N N . ALA A 1 277 ? -5.836 14.273 -1.141 1 98.12 277 ALA A N 1
ATOM 2158 C CA . ALA A 1 277 ? -5.512 14.203 -2.562 1 98.12 277 ALA A CA 1
ATOM 2159 C C . ALA A 1 277 ? -5.5 15.602 -3.186 1 98.12 277 ALA A C 1
ATOM 2161 O O . ALA A 1 277 ? -4.617 15.922 -3.984 1 98.12 277 ALA A O 1
ATOM 2162 N N . ARG A 1 278 ? -6.453 16.438 -2.82 1 97.88 278 ARG A N 1
ATOM 2163 C CA . ARG A 1 278 ? -6.516 17.812 -3.303 1 97.88 278 ARG A CA 1
ATOM 2164 C C . ARG A 1 278 ? -5.297 18.609 -2.852 1 97.88 278 ARG A C 1
ATOM 2166 O O . ARG A 1 278 ? -4.719 19.359 -3.633 1 97.88 278 ARG A O 1
ATOM 2173 N N . GLN A 1 279 ? -4.953 18.453 -1.647 1 97.69 279 GLN A N 1
ATOM 2174 C CA . GLN A 1 279 ? -3.818 19.188 -1.099 1 97.69 279 GLN A CA 1
ATOM 2175 C C . GLN A 1 279 ? -2.521 18.812 -1.805 1 97.69 279 GLN A C 1
ATOM 2177 O O . GLN A 1 279 ? -1.706 19.672 -2.133 1 97.69 279 GLN A O 1
ATOM 2182 N N . TRP A 1 280 ? -2.336 17.516 -2.027 1 97.75 280 TRP A N 1
ATOM 2183 C CA . TRP A 1 280 ? -1.106 17.062 -2.668 1 97.75 280 TRP A CA 1
ATOM 2184 C C . TRP A 1 280 ? -1.065 17.5 -4.133 1 97.75 280 TRP A C 1
ATOM 2186 O O . TRP A 1 280 ? 0.006 17.781 -4.672 1 97.75 280 TRP A O 1
ATOM 2196 N N . GLU A 1 281 ? -2.225 17.516 -4.758 1 97.06 281 GLU A N 1
ATOM 2197 C CA . GLU A 1 281 ? -2.281 18.047 -6.117 1 97.06 281 GLU A CA 1
ATOM 2198 C C . GLU A 1 281 ? -1.89 19.516 -6.148 1 97.06 281 GLU A C 1
ATOM 2200 O O . GLU A 1 281 ? -1.14 19.953 -7.023 1 97.06 281 GLU A O 1
ATOM 2205 N N . PHE A 1 282 ? -2.379 20.266 -5.242 1 96.94 282 PHE A N 1
ATOM 2206 C CA . PHE A 1 282 ? -2.018 21.672 -5.125 1 96.94 282 PHE A CA 1
ATOM 2207 C C . PHE A 1 282 ? -0.515 21.828 -4.93 1 96.94 282 PHE A C 1
ATOM 2209 O O . PHE A 1 282 ? 0.114 22.672 -5.57 1 96.94 282 PHE A O 1
ATOM 2216 N N . SER A 1 283 ? 0.007 21 -4.023 1 95.62 283 SER A N 1
ATOM 2217 C CA . SER A 1 283 ? 1.442 21.031 -3.768 1 95.62 283 SER A CA 1
ATOM 2218 C C . SER A 1 283 ? 2.24 20.766 -5.035 1 95.62 283 SER A C 1
ATOM 2220 O O . SER A 1 283 ? 3.273 21.391 -5.277 1 95.62 283 SER A O 1
ATOM 2222 N N . ARG A 1 284 ? 1.782 19.812 -5.762 1 95.5 284 ARG A N 1
ATOM 2223 C CA . ARG A 1 284 ? 2.441 19.484 -7.023 1 95.5 284 ARG A CA 1
ATOM 2224 C C . ARG A 1 284 ? 2.412 20.672 -7.977 1 95.5 284 ARG A C 1
ATOM 2226 O O . ARG A 1 284 ? 3.428 21.016 -8.586 1 95.5 284 ARG A O 1
ATOM 2233 N N . ILE A 1 285 ? 1.288 21.328 -8.094 1 94.25 285 ILE A N 1
ATOM 2234 C CA . ILE A 1 285 ? 1.111 22.469 -8.977 1 94.25 285 ILE A CA 1
ATOM 2235 C C . ILE A 1 285 ? 2.035 23.609 -8.539 1 94.25 285 ILE A C 1
ATOM 2237 O O . ILE A 1 285 ? 2.688 24.25 -9.375 1 94.25 285 ILE A O 1
ATOM 2241 N N . LEU A 1 286 ? 2.104 23.844 -7.242 1 92.19 286 LEU A N 1
ATOM 2242 C CA . LEU A 1 286 ? 2.98 24.891 -6.719 1 92.19 286 LEU A CA 1
ATOM 2243 C C . LEU A 1 286 ? 4.434 24.594 -7.078 1 92.19 286 LEU A C 1
ATOM 2245 O O . LEU A 1 286 ? 5.168 25.516 -7.477 1 92.19 286 LEU A O 1
ATOM 2249 N N . LYS A 1 287 ? 4.801 23.406 -6.867 1 90.31 287 LYS A N 1
ATOM 2250 C CA . LYS A 1 287 ? 6.176 23.031 -7.168 1 90.31 287 LYS A CA 1
ATOM 2251 C C . LYS A 1 287 ? 6.496 23.234 -8.641 1 90.31 287 LYS A C 1
ATOM 2253 O O . LYS A 1 287 ? 7.57 23.734 -8.984 1 90.31 287 LYS A O 1
ATOM 2258 N N . GLU A 1 288 ? 5.641 22.906 -9.5 1 91 288 GLU A N 1
ATOM 2259 C CA . GLU A 1 288 ? 5.879 22.922 -10.945 1 91 288 GLU A CA 1
ATOM 2260 C C . GLU A 1 288 ? 5.797 24.344 -11.5 1 91 288 GLU A C 1
ATOM 2262 O O . GLU A 1 288 ? 6.508 24.688 -12.445 1 91 288 GLU A O 1
ATOM 2267 N N . THR A 1 289 ? 4.957 25.188 -10.875 1 88.69 289 THR A N 1
ATOM 2268 C CA . THR A 1 289 ? 4.664 26.484 -11.492 1 88.69 289 THR A CA 1
ATOM 2269 C C . THR A 1 289 ? 5.332 27.609 -10.727 1 88.69 289 THR A C 1
ATOM 2271 O O . THR A 1 289 ? 5.5 28.719 -11.258 1 88.69 289 THR A O 1
ATOM 2274 N N . GLY A 1 290 ? 5.648 27.406 -9.43 1 85 290 GLY A N 1
ATOM 2275 C CA . GLY A 1 290 ? 6.039 28.516 -8.578 1 85 290 GLY A CA 1
ATOM 2276 C C . GLY A 1 290 ? 4.93 29.531 -8.383 1 85 290 GLY A C 1
ATOM 2277 O O . GLY A 1 290 ? 5.184 30.734 -8.344 1 85 290 GLY A O 1
ATOM 2278 N N . ALA A 1 291 ? 3.717 29.047 -8.336 1 83.25 291 ALA A N 1
ATOM 2279 C CA . ALA A 1 291 ? 2.516 29.875 -8.398 1 83.25 291 ALA A CA 1
ATOM 2280 C C . ALA A 1 291 ? 2.496 30.906 -7.27 1 83.25 291 ALA A C 1
ATOM 2282 O O . ALA A 1 291 ? 2.061 32.031 -7.465 1 83.25 291 ALA A O 1
ATOM 2283 N N . LEU A 1 292 ? 2.891 30.688 -6.043 1 81.81 292 LEU A N 1
ATOM 2284 C CA . LEU A 1 292 ? 2.854 31.641 -4.949 1 81.81 292 LEU A CA 1
ATOM 2285 C C . LEU A 1 292 ? 3.658 32.906 -5.297 1 81.81 292 LEU A C 1
ATOM 2287 O O . LEU A 1 292 ? 3.26 34 -4.957 1 81.81 292 LEU A O 1
ATOM 2291 N N . ASN A 1 293 ? 4.641 32.719 -5.98 1 78.38 293 ASN A N 1
ATOM 2292 C CA . ASN A 1 293 ? 5.461 33.844 -6.398 1 78.38 293 ASN A CA 1
ATOM 2293 C C . ASN A 1 293 ? 4.836 34.562 -7.582 1 78.38 293 ASN A C 1
ATOM 2295 O O . ASN A 1 293 ? 5.066 35.781 -7.77 1 78.38 293 ASN A O 1
ATOM 2299 N N . ARG A 1 294 ? 3.936 33.875 -8.25 1 74.25 294 ARG A N 1
ATOM 2300 C CA . ARG A 1 294 ? 3.363 34.438 -9.477 1 74.25 294 ARG A CA 1
ATOM 2301 C C . ARG A 1 294 ? 2.207 35.375 -9.172 1 74.25 294 ARG A C 1
ATOM 2303 O O . ARG A 1 294 ? 2.012 36.375 -9.867 1 74.25 294 ARG A O 1
ATOM 2310 N N . TYR A 1 295 ? 1.553 35.094 -8.18 1 70.19 295 TYR A N 1
ATOM 2311 C CA . TYR A 1 295 ? 0.37 35.875 -7.91 1 70.19 295 TYR A CA 1
ATOM 2312 C C . TYR A 1 295 ? 0.707 37.062 -6.992 1 70.19 295 TYR A C 1
ATOM 2314 O O . TYR A 1 295 ? -0.181 37.625 -6.359 1 70.19 295 TYR A O 1
ATOM 2322 N N . GLY A 1 296 ? 1.975 37.188 -6.906 1 72.94 296 GLY A N 1
ATOM 2323 C CA . GLY A 1 296 ? 2.428 38.344 -6.148 1 72.94 296 GLY A CA 1
ATOM 2324 C C . GLY A 1 296 ? 2.381 38.125 -4.648 1 72.94 296 GLY A C 1
ATOM 2325 O O . GLY A 1 296 ? 2.314 39.094 -3.877 1 72.94 296 GLY A O 1
ATOM 2326 N N . ILE A 1 297 ? 2.064 36.969 -4.336 1 82.38 297 ILE A N 1
ATOM 2327 C CA . ILE A 1 297 ? 2.174 36.688 -2.91 1 82.38 297 ILE A CA 1
ATOM 2328 C C . ILE A 1 297 ? 3.613 36.312 -2.566 1 82.38 297 ILE A C 1
ATOM 2330 O O . ILE A 1 297 ? 4.129 35.281 -3.049 1 82.38 297 ILE A O 1
ATOM 2334 N N . HIS A 1 298 ? 4.207 37.25 -1.951 1 88.25 298 HIS A N 1
ATOM 2335 C CA . HIS A 1 298 ? 5.551 36.969 -1.452 1 88.25 298 HIS A CA 1
ATOM 2336 C C . HIS A 1 298 ? 5.512 36.5 -0.005 1 88.25 298 HIS A C 1
ATOM 2338 O O . HIS A 1 298 ? 4.953 37.156 0.863 1 88.25 298 HIS A O 1
ATOM 2344 N N . VAL A 1 299 ? 6.008 35.312 0.201 1 94.69 299 VAL A N 1
ATOM 2345 C CA . VAL A 1 299 ? 6.027 34.719 1.533 1 94.69 299 VAL A CA 1
ATOM 2346 C C . VAL A 1 299 ? 7.438 34.812 2.115 1 94.69 299 VAL A C 1
ATOM 2348 O O . VAL A 1 299 ? 8.406 34.375 1.479 1 94.69 299 VAL A O 1
ATOM 2351 N N . GLN A 1 300 ? 7.613 35.438 3.273 1 96.38 300 GLN A N 1
ATOM 2352 C CA . GLN A 1 300 ? 8.891 35.5 3.967 1 96.38 300 GLN A CA 1
ATOM 2353 C C . GLN A 1 300 ? 9.008 34.406 5.023 1 96.38 300 GLN A C 1
ATOM 2355 O O . GLN A 1 300 ? 7.992 33.875 5.492 1 96.38 300 GLN A O 1
ATOM 2360 N N . GLU A 1 301 ? 10.25 33.969 5.301 1 97.69 301 GLU A N 1
ATOM 2361 C CA . GLU A 1 301 ? 10.453 33.031 6.41 1 97.69 301 GLU A CA 1
ATOM 2362 C C . GLU A 1 301 ? 10.281 33.75 7.754 1 97.69 301 GLU A C 1
ATOM 2364 O O . GLU A 1 301 ? 10.859 34.812 7.984 1 97.69 301 GLU A O 1
ATOM 2369 N N . ALA A 1 302 ? 9.438 33.188 8.641 1 98.5 302 ALA A N 1
ATOM 2370 C CA . ALA A 1 302 ? 9.219 33.781 9.953 1 98.5 302 ALA A CA 1
ATOM 2371 C C . ALA A 1 302 ? 10.531 33.938 10.711 1 98.5 302 ALA A C 1
ATOM 2373 O O . ALA A 1 302 ? 10.695 34.875 11.508 1 98.5 302 ALA A O 1
ATOM 2374 N N . GLN A 1 303 ? 11.438 33.094 10.414 1 97.69 303 GLN A N 1
ATOM 2375 C CA . GLN A 1 303 ? 12.711 33.062 11.125 1 97.69 303 GLN A CA 1
ATOM 2376 C C . GLN A 1 303 ? 13.508 34.344 10.844 1 97.69 303 GLN A C 1
ATOM 2378 O O . GLN A 1 303 ? 14.391 34.719 11.617 1 97.69 303 GLN A O 1
ATOM 2383 N N . GLU A 1 304 ? 13.211 35.031 9.75 1 97.75 304 GLU A N 1
ATOM 2384 C CA . GLU A 1 304 ? 13.852 36.312 9.445 1 97.75 304 GLU A CA 1
ATOM 2385 C C . GLU A 1 304 ? 13.523 37.375 10.5 1 97.75 304 GLU A C 1
ATOM 2387 O O . GLU A 1 304 ? 14.242 38.375 10.641 1 97.75 304 GLU A O 1
ATOM 2392 N N . PHE A 1 305 ? 12.477 37.125 11.227 1 98.31 305 PHE A N 1
ATOM 2393 C CA . PHE A 1 305 ? 12 38.094 12.219 1 98.31 305 PHE A CA 1
ATOM 2394 C C . PHE A 1 305 ? 12.281 37.594 13.633 1 98.31 305 PHE A C 1
ATOM 2396 O O . PHE A 1 305 ? 11.742 38.156 14.602 1 98.31 305 PHE A O 1
ATOM 2403 N N . MET A 1 306 ? 13.016 36.625 13.812 1 98.62 306 MET A N 1
ATOM 2404 C CA . MET A 1 306 ? 13.266 35.969 15.109 1 98.62 306 MET A CA 1
ATOM 2405 C C . MET A 1 306 ? 14.695 36.219 15.562 1 98.62 306 MET A C 1
ATOM 2407 O O . MET A 1 306 ? 15.602 36.375 14.734 1 98.62 306 MET A O 1
ATOM 2411 N N . SER A 1 307 ? 14.914 36.312 16.875 1 98.25 307 SER A N 1
ATOM 2412 C CA . SER A 1 307 ? 16.266 36.312 17.438 1 98.25 307 SER A CA 1
ATOM 2413 C C . SER A 1 307 ? 16.938 34.969 17.312 1 98.25 307 SER A C 1
ATOM 2415 O O . SER A 1 307 ? 16.266 33.938 17.109 1 98.25 307 SER A O 1
ATOM 2417 N N . LYS A 1 308 ? 18.297 35 17.422 1 96.62 308 LYS A N 1
ATOM 2418 C CA . LYS A 1 308 ? 19.062 33.75 17.375 1 96.62 308 LYS A CA 1
ATOM 2419 C C . LYS A 1 308 ? 18.625 32.812 18.5 1 96.62 308 LYS A C 1
ATOM 2421 O O . LYS A 1 308 ? 18.562 31.594 18.312 1 96.62 308 LYS A O 1
ATOM 2426 N N . ASP A 1 309 ? 18.312 33.406 19.609 1 97.94 309 ASP A N 1
ATOM 2427 C CA . ASP A 1 309 ? 17.906 32.625 20.766 1 97.94 309 ASP A CA 1
ATOM 2428 C C . ASP A 1 309 ? 16.547 31.969 20.531 1 97.94 309 ASP A C 1
ATOM 2430 O O . ASP A 1 309 ? 16.312 30.828 20.938 1 97.94 309 ASP A O 1
ATOM 2434 N N . ALA A 1 310 ? 15.617 32.719 20.016 1 98.31 310 ALA A N 1
ATOM 2435 C CA . ALA A 1 310 ? 14.297 32.188 19.703 1 98.31 310 ALA A CA 1
ATOM 2436 C C . ALA A 1 310 ? 14.383 31.031 18.719 1 98.31 310 ALA A C 1
ATOM 2438 O O . ALA A 1 310 ? 13.719 30 18.875 1 98.31 310 ALA A O 1
ATOM 2439 N N . ILE A 1 311 ? 15.203 31.188 17.672 1 98.5 311 ILE A N 1
ATOM 2440 C CA . ILE A 1 311 ? 15.398 30.156 16.656 1 98.5 311 ILE A CA 1
ATOM 2441 C C . ILE A 1 311 ? 15.969 28.891 17.312 1 98.5 311 ILE A C 1
ATOM 2443 O O . ILE A 1 311 ? 15.508 27.781 17.047 1 98.5 311 ILE A O 1
ATOM 2447 N N . ALA A 1 312 ? 16.938 29.062 18.234 1 98.12 312 ALA A N 1
ATOM 2448 C CA . ALA A 1 312 ? 17.594 27.938 18.906 1 98.12 312 ALA A CA 1
ATOM 2449 C C . ALA A 1 312 ? 16.625 27.219 19.828 1 98.12 312 ALA A C 1
ATOM 2451 O O . ALA A 1 312 ? 16.828 26.031 20.156 1 98.12 312 ALA A O 1
ATOM 2452 N N . SER A 1 313 ? 15.555 27.906 20.234 1 98.25 313 SER A N 1
ATOM 2453 C CA . SER A 1 313 ? 14.633 27.328 21.203 1 98.25 313 SER A CA 1
ATOM 2454 C C . SER A 1 313 ? 13.539 26.531 20.516 1 98.25 313 SER A C 1
ATOM 2456 O O . SER A 1 313 ? 12.742 25.859 21.172 1 98.25 313 SER A O 1
ATOM 2458 N N . LEU A 1 314 ? 13.453 26.578 19.156 1 98.75 314 LEU A N 1
ATOM 2459 C CA . LEU A 1 314 ? 12.445 25.812 18.422 1 98.75 314 LEU A CA 1
ATOM 2460 C C . LEU A 1 314 ? 12.656 24.328 18.609 1 98.75 314 LEU A C 1
ATOM 2462 O O . LEU A 1 314 ? 13.797 23.844 18.672 1 98.75 314 LEU A O 1
ATOM 2466 N N . VAL A 1 315 ? 11.562 23.609 18.672 1 98.62 315 VAL A N 1
ATOM 2467 C CA . VAL A 1 315 ? 11.578 22.156 18.766 1 98.62 315 VAL A CA 1
ATOM 2468 C C . VAL A 1 315 ? 11.539 21.547 17.375 1 98.62 315 VAL A C 1
ATOM 2470 O O . VAL A 1 315 ? 10.562 21.719 16.641 1 98.62 315 VAL A O 1
ATOM 2473 N N . SER A 1 316 ? 12.531 20.844 17.031 1 98.56 316 SER A N 1
ATOM 2474 C CA . SER A 1 316 ? 12.633 20.234 15.711 1 98.56 316 SER A CA 1
ATOM 2475 C C . SER A 1 316 ? 11.648 19.094 15.547 1 98.56 316 SER A C 1
ATOM 2477 O O . SER A 1 316 ? 11.141 18.547 16.531 1 98.56 316 SER A O 1
ATOM 2479 N N . PRO A 1 317 ? 11.375 18.75 14.281 1 98.69 317 PRO A N 1
ATOM 2480 C CA . PRO A 1 317 ? 10.555 17.547 14.07 1 98.69 317 PRO A CA 1
ATOM 2481 C C . PRO A 1 317 ? 11.141 16.312 14.734 1 98.69 317 PRO A C 1
ATOM 2483 O O . PRO A 1 317 ? 10.398 15.5 15.305 1 98.69 317 PRO A O 1
ATOM 2486 N N . GLU A 1 318 ? 12.453 16.156 14.68 1 98.56 318 GLU A N 1
ATOM 2487 C CA . GLU A 1 318 ? 13.094 15.008 15.305 1 98.56 318 GLU A CA 1
ATOM 2488 C C . GLU A 1 318 ? 12.828 14.969 16.812 1 98.56 318 GLU A C 1
ATOM 2490 O O . GLU A 1 318 ? 12.438 13.938 17.359 1 98.56 318 GLU A O 1
ATOM 2495 N N . GLN A 1 319 ? 13.102 16.109 17.438 1 98.62 319 GLN A N 1
ATOM 2496 C CA . GLN A 1 319 ? 12.875 16.188 18.875 1 98.62 319 GLN A CA 1
ATOM 2497 C C . GLN A 1 319 ? 11.398 15.969 19.203 1 98.62 319 GLN A C 1
ATOM 2499 O O . GLN A 1 319 ? 11.07 15.328 20.203 1 98.62 319 GLN A O 1
ATOM 2504 N N . SER A 1 320 ? 10.508 16.547 18.406 1 98.5 320 SER A N 1
ATOM 2505 C CA . SER A 1 320 ? 9.078 16.359 18.594 1 98.5 320 SER A CA 1
ATOM 2506 C C . SER A 1 320 ? 8.695 14.875 18.547 1 98.5 320 SER A C 1
ATOM 2508 O O . SER A 1 320 ? 7.914 14.406 19.375 1 98.5 320 SER A O 1
ATOM 2510 N N . LEU A 1 321 ? 9.242 14.148 17.594 1 98.5 321 LEU A N 1
ATOM 2511 C CA . LEU A 1 321 ? 8.984 12.719 17.438 1 98.5 321 LEU A CA 1
ATOM 2512 C C . LEU A 1 321 ? 9.508 11.938 18.641 1 98.5 321 LEU A C 1
ATOM 2514 O O . LEU A 1 321 ? 8.859 10.992 19.094 1 98.5 321 LEU A O 1
ATOM 2518 N N . ARG A 1 322 ? 10.648 12.32 19.141 1 98.38 322 ARG A N 1
ATOM 2519 C CA . ARG A 1 322 ? 11.234 11.648 20.297 1 98.38 322 ARG A CA 1
ATOM 2520 C C . ARG A 1 322 ? 10.375 11.844 21.547 1 98.38 322 ARG A C 1
ATOM 2522 O O . ARG A 1 322 ? 10.312 10.969 22.406 1 98.38 322 ARG A O 1
ATOM 2529 N N . ASN A 1 323 ? 9.648 12.906 21.562 1 97.75 323 ASN A N 1
ATOM 2530 C CA . ASN A 1 323 ? 8.875 13.266 22.734 1 97.75 323 ASN A CA 1
ATOM 2531 C C . ASN A 1 323 ? 7.543 12.523 22.781 1 97.75 323 ASN A C 1
ATOM 2533 O O . ASN A 1 323 ? 6.852 12.539 23.797 1 97.75 323 ASN A O 1
ATOM 2537 N N . ILE A 1 324 ? 7.156 11.859 21.734 1 97.56 324 ILE A N 1
ATOM 2538 C CA . ILE A 1 324 ? 5.879 11.156 21.672 1 97.56 324 ILE A CA 1
ATOM 2539 C C . ILE A 1 324 ? 6.039 9.758 22.266 1 97.56 324 ILE A C 1
ATOM 2541 O O . ILE A 1 324 ? 7.035 9.078 22.016 1 97.56 324 ILE A O 1
ATOM 2545 N N . ASP A 1 325 ? 5.086 9.383 23.078 1 97.12 325 ASP A N 1
ATOM 2546 C CA . ASP A 1 325 ? 5.023 8.016 23.578 1 97.12 325 ASP A CA 1
ATOM 2547 C C . ASP A 1 325 ? 4.438 7.066 22.547 1 97.12 325 ASP A C 1
ATOM 2549 O O . ASP A 1 325 ? 3.266 6.691 22.625 1 97.12 325 ASP A O 1
ATOM 2553 N N . TRP A 1 326 ? 5.266 6.578 21.703 1 97.19 326 TRP A N 1
ATOM 2554 C CA . TRP A 1 326 ? 4.828 5.797 20.547 1 97.19 326 TRP A CA 1
ATOM 2555 C C . TRP A 1 326 ? 4.234 4.461 21 1 97.19 326 TRP A C 1
ATOM 2557 O O . TRP A 1 326 ? 3.328 3.936 20.344 1 97.19 326 TRP A O 1
ATOM 2567 N N . LYS A 1 327 ? 4.695 3.859 22.141 1 96.19 327 LYS A N 1
ATOM 2568 C CA . LYS A 1 327 ? 4.109 2.627 22.656 1 96.19 327 LYS A CA 1
ATOM 2569 C C . LYS A 1 327 ? 2.629 2.814 22.969 1 96.19 327 LYS A C 1
ATOM 2571 O O . LYS A 1 327 ? 1.812 1.931 22.703 1 96.19 327 LYS A O 1
ATOM 2576 N N . ALA A 1 328 ? 2.27 3.973 23.453 1 96.38 328 ALA A N 1
ATOM 2577 C CA . ALA A 1 328 ? 0.884 4.289 23.781 1 96.38 328 ALA A CA 1
ATOM 2578 C C . ALA A 1 328 ? 0.027 4.383 22.516 1 96.38 328 ALA A C 1
ATOM 2580 O O . ALA A 1 328 ? -1.198 4.254 22.578 1 96.38 328 ALA A O 1
ATOM 2581 N N . HIS A 1 329 ? 0.678 4.605 21.422 1 94.94 329 HIS A N 1
ATOM 2582 C CA . HIS A 1 329 ? -0.044 4.73 20.156 1 94.94 329 HIS A CA 1
ATOM 2583 C C . HIS A 1 329 ? 0.011 3.43 19.359 1 94.94 329 HIS A C 1
ATOM 2585 O O . HIS A 1 329 ? -0.324 3.41 18.172 1 94.94 329 HIS A O 1
ATOM 2591 N N . GLY A 1 330 ? 0.561 2.336 19.922 1 92.31 330 GLY A N 1
ATOM 2592 C CA . GLY A 1 330 ? 0.469 1.011 19.328 1 92.31 330 GLY A CA 1
ATOM 2593 C C . GLY A 1 330 ? 1.722 0.607 18.578 1 92.31 330 GLY A C 1
ATOM 2594 O O . GLY A 1 330 ? 1.714 -0.375 17.828 1 92.31 330 GLY A O 1
ATOM 2595 N N . TYR A 1 331 ? 2.768 1.362 18.781 1 95.38 331 TYR A N 1
ATOM 2596 C CA . TYR A 1 331 ? 4.02 1.013 18.125 1 95.38 331 TYR A CA 1
ATOM 2597 C C . TYR A 1 331 ? 4.953 0.275 19.078 1 95.38 331 TYR A C 1
ATOM 2599 O O . TYR A 1 331 ? 4.957 0.545 20.281 1 95.38 331 TYR A O 1
ATOM 2607 N N . MET B 1 1 ? -4.48 -58.688 -18.531 1 52.38 1 MET B N 1
ATOM 2608 C CA . MET B 1 1 ? -3.652 -57.719 -19.281 1 52.38 1 MET B CA 1
ATOM 2609 C C . MET B 1 1 ? -2.793 -56.906 -18.328 1 52.38 1 MET B C 1
ATOM 2611 O O . MET B 1 1 ? -3.229 -56.562 -17.234 1 52.38 1 MET B O 1
ATOM 2615 N N . THR B 1 2 ? -1.413 -56.781 -18.562 1 75.06 2 THR B N 1
ATOM 2616 C CA . THR B 1 2 ? -0.51 -56.125 -17.625 1 75.06 2 THR B CA 1
ATOM 2617 C C . THR B 1 2 ? -0.849 -54.656 -17.484 1 75.06 2 THR B C 1
ATOM 2619 O O . THR B 1 2 ? -1.154 -53.969 -18.469 1 75.06 2 THR B O 1
ATOM 2622 N N . GLN B 1 3 ? -1.126 -54.219 -16.281 1 92.44 3 GLN B N 1
ATOM 2623 C CA . GLN B 1 3 ? -1.486 -52.844 -16 1 92.44 3 GLN B CA 1
ATOM 2624 C C . GLN B 1 3 ? -0.427 -51.875 -16.531 1 92.44 3 GLN B C 1
ATOM 2626 O O . GLN B 1 3 ? 0.772 -52.156 -16.422 1 92.44 3 GLN B O 1
ATOM 2631 N N . LYS B 1 4 ? -0.868 -50.875 -17.172 1 97.5 4 LYS B N 1
ATOM 2632 C CA . LYS B 1 4 ? 0.036 -49.844 -17.672 1 97.5 4 LYS B CA 1
ATOM 2633 C C . LYS B 1 4 ? 0.701 -49.094 -16.531 1 97.5 4 LYS B C 1
ATOM 2635 O O . LYS B 1 4 ? 0.147 -49 -15.43 1 97.5 4 LYS B O 1
ATOM 2640 N N . LEU B 1 5 ? 1.909 -48.531 -16.844 1 98.56 5 LEU B N 1
ATOM 2641 C CA . LEU B 1 5 ? 2.701 -47.844 -15.828 1 98.56 5 LEU B CA 1
ATOM 2642 C C . LEU B 1 5 ? 2.688 -46.344 -16.062 1 98.56 5 LEU B C 1
ATOM 2644 O O . LEU B 1 5 ? 2.996 -45.875 -17.156 1 98.56 5 LEU B O 1
ATOM 2648 N N . ILE B 1 6 ? 2.223 -45.625 -15.031 1 98.81 6 ILE B N 1
ATOM 2649 C CA . ILE B 1 6 ? 2.432 -44.156 -15.031 1 98.81 6 ILE B CA 1
ATOM 2650 C C . ILE B 1 6 ? 3.568 -43.812 -14.078 1 98.81 6 ILE B C 1
ATOM 2652 O O . ILE B 1 6 ? 3.611 -44.281 -12.945 1 98.81 6 ILE B O 1
ATOM 2656 N N . VAL B 1 7 ? 4.5 -43 -14.57 1 98.94 7 VAL B N 1
ATOM 2657 C CA . VAL B 1 7 ? 5.605 -42.5 -13.766 1 98.94 7 VAL B CA 1
ATOM 2658 C C . VAL B 1 7 ? 5.371 -41 -13.445 1 98.94 7 VAL B C 1
ATOM 2660 O O . VAL B 1 7 ? 5.094 -40.219 -14.336 1 98.94 7 VAL B O 1
ATOM 2663 N N . ILE B 1 8 ? 5.461 -40.656 -12.188 1 98.88 8 ILE B N 1
ATOM 2664 C CA . ILE B 1 8 ? 5.121 -39.312 -11.719 1 98.88 8 ILE B CA 1
ATOM 2665 C C . ILE B 1 8 ? 6.34 -38.688 -11.062 1 98.88 8 ILE B C 1
ATOM 2667 O O . ILE B 1 8 ? 6.793 -39.125 -10.008 1 98.88 8 ILE B O 1
ATOM 2671 N N . VAL B 1 9 ? 6.84 -37.656 -11.695 1 98.44 9 VAL B N 1
ATOM 2672 C CA . VAL B 1 9 ? 7.945 -36.875 -11.133 1 98.44 9 VAL B CA 1
ATOM 2673 C C . VAL B 1 9 ? 7.43 -35.969 -10.008 1 98.44 9 VAL B C 1
ATOM 2675 O O . VAL B 1 9 ? 6.387 -35.344 -10.156 1 98.44 9 VAL B O 1
ATOM 2678 N N . GLY B 1 10 ? 8.172 -35.875 -8.914 1 96.5 10 GLY B N 1
ATOM 2679 C CA . GLY B 1 10 ? 7.75 -35.062 -7.789 1 96.5 10 GLY B CA 1
ATOM 2680 C C . GLY B 1 10 ? 6.562 -35.656 -7.047 1 96.5 10 GLY B C 1
ATOM 2681 O O . GLY B 1 10 ? 5.652 -34.938 -6.645 1 96.5 10 GLY B O 1
ATOM 2682 N N . ALA B 1 11 ? 6.535 -36.906 -6.844 1 97.81 11 ALA B N 1
ATOM 2683 C CA . ALA B 1 11 ? 5.379 -37.656 -6.355 1 97.81 11 ALA B CA 1
ATOM 2684 C C . ALA B 1 11 ? 5.012 -37.219 -4.938 1 97.81 11 ALA B C 1
ATOM 2686 O O . ALA B 1 11 ? 3.863 -37.375 -4.516 1 97.81 11 ALA B O 1
ATOM 2687 N N . THR B 1 12 ? 5.945 -36.656 -4.199 1 96.5 12 THR B N 1
ATOM 2688 C CA . THR B 1 12 ? 5.688 -36.312 -2.809 1 96.5 12 THR B CA 1
ATOM 2689 C C . THR B 1 12 ? 5.281 -34.844 -2.688 1 96.5 12 THR B C 1
ATOM 2691 O O . THR B 1 12 ? 4.973 -34.344 -1.594 1 96.5 12 THR B O 1
ATOM 2694 N N . GLY B 1 13 ? 5.312 -34.125 -3.781 1 95.44 13 GLY B N 1
ATOM 2695 C CA . GLY B 1 13 ? 4.945 -32.719 -3.779 1 95.44 13 GLY B CA 1
ATOM 2696 C C . GLY B 1 13 ? 3.459 -32.469 -4 1 95.44 13 GLY B C 1
ATOM 2697 O O . GLY B 1 13 ? 2.67 -33.438 -3.967 1 95.44 13 GLY B O 1
ATOM 2698 N N . GLY B 1 14 ? 3.062 -31.25 -4.141 1 94.94 14 GLY B N 1
ATOM 2699 C CA . GLY B 1 14 ? 1.664 -30.891 -4.312 1 94.94 14 GLY B CA 1
ATOM 2700 C C . GLY B 1 14 ? 1.075 -31.391 -5.613 1 94.94 14 GLY B C 1
ATOM 2701 O O . GLY B 1 14 ? 0.088 -32.125 -5.609 1 94.94 14 GLY B O 1
ATOM 2702 N N . GLN B 1 15 ? 1.71 -31.016 -6.734 1 96.81 15 GLN B N 1
ATOM 2703 C CA . GLN B 1 15 ? 1.2 -31.438 -8.039 1 96.81 15 GLN B CA 1
ATOM 2704 C C . GLN B 1 15 ? 1.357 -32.938 -8.227 1 96.81 15 GLN B C 1
ATOM 2706 O O . GLN B 1 15 ? 0.375 -33.656 -8.461 1 96.81 15 GLN B O 1
ATOM 2711 N N . GLY B 1 16 ? 2.564 -33.469 -8.016 1 97.88 16 GLY B N 1
ATOM 2712 C CA . GLY B 1 16 ? 2.799 -34.875 -8.18 1 97.88 16 GLY B CA 1
ATOM 2713 C C . GLY B 1 16 ? 1.964 -35.75 -7.246 1 97.88 16 GLY B C 1
ATOM 2714 O O . GLY B 1 16 ? 1.44 -36.781 -7.652 1 97.88 16 GLY B O 1
ATOM 2715 N N . GLY B 1 17 ? 1.857 -35.281 -6.02 1 97.88 17 GLY B N 1
ATOM 2716 C CA . GLY B 1 17 ? 1.026 -36 -5.066 1 97.88 17 GLY B CA 1
ATOM 2717 C C . GLY B 1 17 ? -0.434 -36.062 -5.473 1 97.88 17 GLY B C 1
ATOM 2718 O O . GLY B 1 17 ? -1.109 -37.062 -5.242 1 97.88 17 GLY B O 1
ATOM 2719 N N . SER B 1 18 ? -0.917 -35 -6 1 98.56 18 SER B N 1
ATOM 2720 C CA . SER B 1 18 ? -2.283 -34.969 -6.516 1 98.56 18 SER B CA 1
ATOM 2721 C C . SER B 1 18 ? -2.496 -36.031 -7.594 1 98.56 18 SER B C 1
ATOM 2723 O O . SER B 1 18 ? -3.521 -36.719 -7.609 1 98.56 18 SER B O 1
ATOM 2725 N N . VAL B 1 19 ? -1.492 -36.125 -8.508 1 98.88 19 VAL B N 1
ATOM 2726 C CA . VAL B 1 19 ? -1.575 -37.094 -9.594 1 98.88 19 VAL B CA 1
ATOM 2727 C C . VAL B 1 19 ? -1.551 -38.531 -9.016 1 98.88 19 VAL B C 1
ATOM 2729 O O . VAL B 1 19 ? -2.383 -39.344 -9.375 1 98.88 19 VAL B O 1
ATOM 2732 N N . VAL B 1 20 ? -0.681 -38.781 -8.062 1 98.81 20 VAL B N 1
ATOM 2733 C CA . VAL B 1 20 ? -0.585 -40.062 -7.43 1 98.81 20 VAL B CA 1
ATOM 2734 C C . VAL B 1 20 ? -1.925 -40.438 -6.793 1 98.81 20 VAL B C 1
ATOM 2736 O O . VAL B 1 20 ? -2.467 -41.531 -7.051 1 98.81 20 VAL B O 1
ATOM 2739 N N . SER B 1 21 ? -2.471 -39.562 -6.016 1 98.44 21 SER B N 1
ATOM 2740 C CA . SER B 1 21 ? -3.713 -39.812 -5.293 1 98.44 21 SER B CA 1
ATOM 2741 C C . SER B 1 21 ? -4.859 -40.125 -6.254 1 98.44 21 SER B C 1
ATOM 2743 O O . SER B 1 21 ? -5.664 -41 -5.996 1 98.44 21 SER B O 1
ATOM 2745 N N . THR B 1 22 ? -4.945 -39.375 -7.309 1 98.62 22 THR B N 1
ATOM 2746 C CA . THR B 1 22 ? -6.027 -39.531 -8.273 1 98.62 22 THR B CA 1
ATOM 2747 C C . THR B 1 22 ? -5.934 -40.906 -8.961 1 98.62 22 THR B C 1
ATOM 2749 O O . THR B 1 22 ? -6.941 -41.594 -9.117 1 98.62 22 THR B O 1
ATOM 2752 N N . PHE B 1 23 ? -4.758 -41.312 -9.391 1 98.5 23 PHE B N 1
ATOM 2753 C CA . PHE B 1 23 ? -4.582 -42.594 -10.094 1 98.5 23 PHE B CA 1
ATOM 2754 C C . PHE B 1 23 ? -4.773 -43.75 -9.141 1 98.5 23 PHE B C 1
ATOM 2756 O O . PHE B 1 23 ? -5.262 -44.812 -9.539 1 98.5 23 PHE B O 1
ATOM 2763 N N . LEU B 1 24 ? -4.398 -43.594 -7.852 1 98.19 24 LEU B N 1
ATOM 2764 C CA . LEU B 1 24 ? -4.672 -44.625 -6.852 1 98.19 24 LEU B CA 1
ATOM 2765 C C . LEU B 1 24 ? -6.172 -44.844 -6.707 1 98.19 24 LEU B C 1
ATOM 2767 O O . LEU B 1 24 ? -6.625 -46 -6.656 1 98.19 24 LEU B O 1
ATOM 2771 N N . ARG B 1 25 ? -6.898 -43.812 -6.641 1 97.31 25 ARG B N 1
ATOM 2772 C CA . ARG B 1 25 ? -8.344 -43.875 -6.469 1 97.31 25 ARG B CA 1
ATOM 2773 C C . ARG B 1 25 ? -9.008 -44.469 -7.707 1 97.31 25 ARG B C 1
ATOM 2775 O O . ARG B 1 25 ? -9.969 -45.25 -7.598 1 97.31 25 ARG B O 1
ATOM 2782 N N . ALA B 1 26 ? -8.531 -44.062 -8.852 1 96.19 26 ALA B N 1
ATOM 2783 C CA . ALA B 1 26 ? -9.117 -44.5 -10.102 1 96.19 26 ALA B CA 1
ATOM 2784 C C . ALA B 1 26 ? -8.828 -46 -10.336 1 96.19 26 ALA B C 1
ATOM 2786 O O . ALA B 1 26 ? -9.648 -46.719 -10.906 1 96.19 26 ALA B O 1
ATOM 2787 N N . GLY B 1 27 ? -7.664 -46.469 -9.961 1 95.31 27 GLY B N 1
ATOM 2788 C CA . GLY B 1 27 ? -7.254 -47.844 -10.211 1 95.31 27 GLY B CA 1
ATOM 2789 C C . GLY B 1 27 ? -6.879 -48.125 -11.656 1 95.31 27 GLY B C 1
ATOM 2790 O O . GLY B 1 27 ? -6.906 -47.188 -12.484 1 95.31 27 GLY B O 1
ATOM 2791 N N . GLY B 1 28 ? -6.324 -49.344 -11.891 1 95.56 28 GLY B N 1
ATOM 2792 C CA . GLY B 1 28 ? -6.062 -49.75 -13.25 1 95.56 28 GLY B CA 1
ATOM 2793 C C . GLY B 1 28 ? -4.664 -49.406 -13.734 1 95.56 28 GLY B C 1
ATOM 2794 O O . GLY B 1 28 ? -4.324 -49.656 -14.891 1 95.56 28 GLY B O 1
ATOM 2795 N N . TRP B 1 29 ? -3.91 -48.875 -12.891 1 97.5 29 TRP B N 1
ATOM 2796 C CA . TRP B 1 29 ? -2.559 -48.469 -13.25 1 97.5 29 TRP B CA 1
ATOM 2797 C C . TRP B 1 29 ? -1.543 -48.969 -12.227 1 97.5 29 TRP B C 1
ATOM 2799 O O . TRP B 1 29 ? -1.84 -49.062 -11.039 1 97.5 29 TRP B O 1
ATOM 2809 N N . ARG B 1 30 ? -0.35 -49.281 -12.695 1 98.19 30 ARG B N 1
ATOM 2810 C CA . ARG B 1 30 ? 0.829 -49.25 -11.836 1 98.19 30 ARG B CA 1
ATOM 2811 C C . ARG B 1 30 ? 1.362 -47.844 -11.695 1 98.19 30 ARG B C 1
ATOM 2813 O O . ARG B 1 30 ? 1.391 -47.062 -12.672 1 98.19 30 ARG B O 1
ATOM 2820 N N . ILE B 1 31 ? 1.665 -47.531 -10.477 1 98.75 31 ILE B N 1
ATOM 2821 C CA . ILE B 1 31 ? 2.115 -46.156 -10.234 1 98.75 31 ILE B CA 1
ATOM 2822 C C . ILE B 1 31 ? 3.549 -46.188 -9.711 1 98.75 31 ILE B C 1
ATOM 2824 O O . ILE B 1 31 ? 3.852 -46.875 -8.742 1 98.75 31 ILE B O 1
ATOM 2828 N N . ARG B 1 32 ? 4.438 -45.469 -10.352 1 98.81 32 ARG B N 1
ATOM 2829 C CA . ARG B 1 32 ? 5.805 -45.219 -9.898 1 98.81 32 ARG B CA 1
ATOM 2830 C C . ARG B 1 32 ? 6.027 -43.75 -9.594 1 98.81 32 ARG B C 1
ATOM 2832 O O . ARG B 1 32 ? 5.859 -42.875 -10.469 1 98.81 32 ARG B O 1
ATOM 2839 N N . GLY B 1 33 ? 6.293 -43.469 -8.344 1 98.62 33 GLY B N 1
ATOM 2840 C CA . GLY B 1 33 ? 6.605 -42.125 -7.93 1 98.62 33 GLY B CA 1
ATOM 2841 C C . GLY B 1 33 ? 8.094 -41.875 -7.758 1 98.62 33 GLY B C 1
ATOM 2842 O O . GLY B 1 33 ? 8.797 -42.688 -7.16 1 98.62 33 GLY B O 1
ATOM 2843 N N . LEU B 1 34 ? 8.531 -40.781 -8.344 1 98.38 34 LEU B N 1
ATOM 2844 C CA . LEU B 1 34 ? 9.945 -40.438 -8.234 1 98.38 34 LEU B CA 1
ATOM 2845 C C . LEU B 1 34 ? 10.148 -39.344 -7.172 1 98.38 34 LEU B C 1
ATOM 2847 O O . LEU B 1 34 ? 9.352 -38.406 -7.059 1 98.38 34 LEU B O 1
ATOM 2851 N N . THR B 1 35 ? 11.102 -39.5 -6.402 1 95.56 35 THR B N 1
ATOM 2852 C CA . THR B 1 35 ? 11.523 -38.531 -5.391 1 95.56 35 THR B CA 1
ATOM 2853 C C . THR B 1 35 ? 13.023 -38.625 -5.156 1 95.56 35 THR B C 1
ATOM 2855 O O . THR B 1 35 ? 13.664 -39.625 -5.508 1 95.56 35 THR B O 1
ATOM 2858 N N . ARG B 1 36 ? 13.703 -37.594 -4.625 1 90.31 36 ARG B N 1
ATOM 2859 C CA . ARG B 1 36 ? 15.117 -37.594 -4.262 1 90.31 36 ARG B CA 1
ATOM 2860 C C . ARG B 1 36 ? 15.352 -38.344 -2.957 1 90.31 36 ARG B C 1
ATOM 2862 O O . ARG B 1 36 ? 16.453 -38.812 -2.693 1 90.31 36 ARG B O 1
ATOM 2869 N N . ASN B 1 37 ? 14.141 -38.438 -2.211 1 93.12 37 ASN B N 1
ATOM 2870 C CA . ASN B 1 37 ? 14.266 -39.094 -0.899 1 93.12 37 ASN B CA 1
ATOM 2871 C C . ASN B 1 37 ? 13.148 -40.094 -0.658 1 93.12 37 ASN B C 1
ATOM 2873 O O . ASN B 1 37 ? 12.203 -39.812 0.086 1 93.12 37 ASN B O 1
ATOM 2877 N N . PRO B 1 38 ? 13.367 -41.281 -1.096 1 94.19 38 PRO B N 1
ATOM 2878 C CA . PRO B 1 38 ? 12.336 -42.312 -0.937 1 94.19 38 PRO B CA 1
ATOM 2879 C C . PRO B 1 38 ? 12.133 -42.719 0.519 1 94.19 38 PRO B C 1
ATOM 2881 O O . PRO B 1 38 ? 11.172 -43.438 0.837 1 94.19 38 PRO B O 1
ATOM 2884 N N . GLU B 1 39 ? 13.047 -42.219 1.394 1 94.56 39 GLU B N 1
ATOM 2885 C CA . GLU B 1 39 ? 12.961 -42.625 2.797 1 94.56 39 GLU B CA 1
ATOM 2886 C C . GLU B 1 39 ? 12.18 -41.594 3.611 1 94.56 39 GLU B C 1
ATOM 2888 O O . GLU B 1 39 ? 12.008 -41.75 4.82 1 94.56 39 GLU B O 1
ATOM 2893 N N . SER B 1 40 ? 11.766 -40.562 2.951 1 96.25 40 SER B N 1
ATOM 2894 C CA . SER B 1 40 ? 10.969 -39.562 3.654 1 96.25 40 SER B CA 1
ATOM 2895 C C . SER B 1 40 ? 9.633 -40.156 4.117 1 96.25 40 SER B C 1
ATOM 2897 O O . SER B 1 40 ? 9.18 -41.156 3.578 1 96.25 40 SER B O 1
ATOM 2899 N N . ASP B 1 41 ? 8.977 -39.531 5.137 1 97.06 41 ASP B N 1
ATOM 2900 C CA . ASP B 1 41 ? 7.688 -39.969 5.656 1 97.06 41 ASP B CA 1
ATOM 2901 C C . ASP B 1 41 ? 6.617 -39.969 4.57 1 97.06 41 ASP B C 1
ATOM 2903 O O . ASP B 1 41 ? 5.797 -40.875 4.48 1 97.06 41 ASP B O 1
ATOM 2907 N N . LYS B 1 42 ? 6.609 -38.969 3.762 1 94.56 42 LYS B N 1
ATOM 2908 C CA . LYS B 1 42 ? 5.633 -38.875 2.682 1 94.56 42 LYS B CA 1
ATOM 2909 C C . LYS B 1 42 ? 5.809 -40 1.671 1 94.56 42 LYS B C 1
ATOM 2911 O O . LYS B 1 42 ? 4.828 -40.562 1.184 1 94.56 42 LYS B O 1
ATOM 2916 N N . ALA B 1 43 ? 7.059 -40.312 1.319 1 97.56 43 ALA B N 1
ATOM 2917 C CA . ALA B 1 43 ? 7.355 -41.375 0.366 1 97.56 43 ALA B CA 1
ATOM 2918 C C . ALA B 1 43 ? 6.941 -42.719 0.921 1 97.56 43 ALA B C 1
ATOM 2920 O O . ALA B 1 43 ? 6.371 -43.562 0.202 1 97.56 43 ALA B O 1
ATOM 2921 N N . LYS B 1 44 ? 7.184 -42.938 2.184 1 97.81 44 LYS B N 1
ATOM 2922 C CA . LYS B 1 44 ? 6.812 -44.219 2.824 1 97.81 44 LYS B CA 1
ATOM 2923 C C . LYS B 1 44 ? 5.293 -44.375 2.854 1 97.81 44 LYS B C 1
ATOM 2925 O O . LYS B 1 44 ? 4.789 -45.5 2.684 1 97.81 44 LYS B O 1
ATOM 2930 N N . ALA B 1 45 ? 4.676 -43.312 3.141 1 97.88 45 ALA B N 1
ATOM 2931 C CA . ALA B 1 45 ? 3.215 -43.344 3.15 1 97.88 45 ALA B CA 1
ATOM 2932 C C . ALA B 1 45 ? 2.666 -43.719 1.781 1 97.88 45 ALA B C 1
ATOM 2934 O O . ALA B 1 45 ? 1.696 -44.5 1.687 1 97.88 45 ALA B O 1
ATOM 2935 N N . LEU B 1 46 ? 3.25 -43.219 0.723 1 98.12 46 LEU B N 1
ATOM 2936 C CA . LEU B 1 46 ? 2.826 -43.562 -0.63 1 98.12 46 LEU B CA 1
ATOM 2937 C C . LEU B 1 46 ? 3.145 -45.031 -0.948 1 98.12 46 LEU B C 1
ATOM 2939 O O . LEU B 1 46 ? 2.338 -45.719 -1.566 1 98.12 46 LEU B O 1
ATOM 2943 N N . ALA B 1 47 ? 4.289 -45.469 -0.536 1 97.69 47 ALA B N 1
ATOM 2944 C CA . ALA B 1 47 ? 4.668 -46.875 -0.741 1 97.69 47 ALA B CA 1
ATOM 2945 C C . ALA B 1 47 ? 3.682 -47.812 -0.064 1 97.69 47 ALA B C 1
ATOM 2947 O O . ALA B 1 47 ? 3.348 -48.875 -0.609 1 97.69 47 ALA B O 1
ATOM 2948 N N . ALA B 1 48 ? 3.252 -47.406 1.105 1 97.81 48 ALA B N 1
ATOM 2949 C CA . ALA B 1 48 ? 2.301 -48.219 1.865 1 97.81 48 ALA B CA 1
ATOM 2950 C C . ALA B 1 48 ? 0.967 -48.344 1.132 1 97.81 48 ALA B C 1
ATOM 2952 O O . ALA B 1 48 ? 0.204 -49.281 1.358 1 97.81 48 ALA B O 1
ATOM 2953 N N . GLN B 1 49 ? 0.716 -47.469 0.225 1 97.81 49 GLN B N 1
ATOM 2954 C CA . GLN B 1 49 ? -0.523 -47.469 -0.546 1 97.81 49 GLN B CA 1
ATOM 2955 C C . GLN B 1 49 ? -0.346 -48.219 -1.868 1 97.81 49 GLN B C 1
ATOM 2957 O O . GLN B 1 49 ? -1.26 -48.25 -2.695 1 97.81 49 GLN B O 1
ATOM 2962 N N . GLY B 1 50 ? 0.841 -48.656 -2.137 1 97.19 50 GLY B N 1
ATOM 2963 C CA . GLY B 1 50 ? 1.061 -49.469 -3.322 1 97.19 50 GLY B CA 1
ATOM 2964 C C . GLY B 1 50 ? 1.829 -48.75 -4.41 1 97.19 50 GLY B C 1
ATOM 2965 O O . GLY B 1 50 ? 2.037 -49.281 -5.5 1 97.19 50 GLY B O 1
ATOM 2966 N N . VAL B 1 51 ? 2.285 -47.562 -4.129 1 98.5 51 VAL B N 1
ATOM 2967 C CA . VAL B 1 51 ? 3.07 -46.812 -5.102 1 98.5 51 VAL B CA 1
ATOM 2968 C C . VAL B 1 51 ? 4.516 -47.312 -5.086 1 98.5 51 VAL B C 1
ATOM 2970 O O . VAL B 1 51 ? 5.117 -47.469 -4.02 1 98.5 51 VAL B O 1
ATOM 2973 N N . GLU B 1 52 ? 5.086 -47.625 -6.262 1 98.31 52 GLU B N 1
ATOM 2974 C CA . GLU B 1 52 ? 6.516 -47.906 -6.375 1 98.31 52 GLU B CA 1
ATOM 2975 C C . GLU B 1 52 ? 7.34 -46.625 -6.266 1 98.31 52 GLU B C 1
ATOM 2977 O O . GLU B 1 52 ? 7.445 -45.875 -7.227 1 98.31 52 GLU B O 1
ATOM 2982 N N . MET B 1 53 ? 7.918 -46.438 -5.078 1 98.19 53 MET B N 1
ATOM 2983 C CA . MET B 1 53 ? 8.727 -45.25 -4.902 1 98.19 53 MET B CA 1
ATOM 2984 C C . MET B 1 53 ? 10.172 -45.5 -5.336 1 98.19 53 MET B C 1
ATOM 2986 O O . MET B 1 53 ? 10.828 -46.406 -4.828 1 98.19 53 MET B O 1
ATOM 2990 N N . VAL B 1 54 ? 10.641 -44.719 -6.277 1 97.69 54 VAL B N 1
ATOM 2991 C CA . VAL B 1 54 ? 11.977 -44.875 -6.844 1 97.69 54 VAL B CA 1
ATOM 2992 C C . VAL B 1 54 ? 12.797 -43.625 -6.637 1 97.69 54 VAL B C 1
ATOM 2994 O O . VAL B 1 54 ? 12.289 -42.5 -6.805 1 97.69 54 VAL B O 1
ATOM 2997 N N . LYS B 1 55 ? 14 -43.781 -6.195 1 96.62 55 LYS B N 1
ATOM 2998 C CA . LYS B 1 55 ? 14.93 -42.656 -6.094 1 96.62 55 LYS B CA 1
ATOM 2999 C C . LYS B 1 55 ? 15.367 -42.188 -7.473 1 96.62 55 LYS B C 1
ATOM 3001 O O . LYS B 1 55 ? 15.852 -42.969 -8.281 1 96.62 55 LYS B O 1
ATOM 3006 N N . ALA B 1 56 ? 15.133 -40.938 -7.703 1 95.75 56 ALA B N 1
ATOM 3007 C CA . ALA B 1 56 ? 15.617 -40.312 -8.938 1 95.75 56 ALA B CA 1
ATOM 3008 C C . ALA B 1 56 ? 15.938 -38.844 -8.742 1 95.75 56 ALA B C 1
ATOM 3010 O O . ALA B 1 56 ? 15.25 -38.156 -7.996 1 95.75 56 ALA B O 1
ATOM 3011 N N . ASP B 1 57 ? 17.047 -38.438 -9.312 1 95.31 57 ASP B N 1
ATOM 3012 C CA . ASP B 1 57 ? 17.453 -37.031 -9.406 1 95.31 57 ASP B CA 1
ATOM 3013 C C . ASP B 1 57 ? 17.312 -36.531 -10.844 1 95.31 57 ASP B C 1
ATOM 3015 O O . ASP B 1 57 ? 17.969 -37.031 -11.75 1 95.31 57 ASP B O 1
ATOM 3019 N N . ILE B 1 58 ? 16.438 -35.531 -10.992 1 95.5 58 ILE B N 1
ATOM 3020 C CA . ILE B 1 58 ? 16.125 -35.125 -12.352 1 95.5 58 ILE B CA 1
ATOM 3021 C C . ILE B 1 58 ? 17.328 -34.375 -12.945 1 95.5 58 ILE B C 1
ATOM 3023 O O . ILE B 1 58 ? 17.375 -34.125 -14.148 1 95.5 58 ILE B O 1
ATOM 3027 N N . GLY B 1 59 ? 18.359 -34.062 -12.141 1 95.69 59 GLY B N 1
ATOM 3028 C CA . GLY B 1 59 ? 19.609 -33.531 -12.641 1 95.69 59 GLY B CA 1
ATOM 3029 C C . GLY B 1 59 ? 20.562 -34.625 -13.117 1 95.69 59 GLY B C 1
ATOM 3030 O O . GLY B 1 59 ? 21.594 -34.344 -13.719 1 95.69 59 GLY B O 1
ATOM 3031 N N . ASP B 1 60 ? 20.172 -35.844 -12.891 1 95.69 60 ASP B N 1
ATOM 3032 C CA . ASP B 1 60 ? 21 -37 -13.227 1 95.69 60 ASP B CA 1
ATOM 3033 C C . ASP B 1 60 ? 20.344 -37.844 -14.289 1 95.69 60 ASP B C 1
ATOM 3035 O O . ASP B 1 60 ? 19.469 -38.656 -13.984 1 95.69 60 ASP B O 1
ATOM 3039 N N . MET B 1 61 ? 20.891 -37.875 -15.492 1 95.88 61 MET B N 1
ATOM 3040 C CA . MET B 1 61 ? 20.312 -38.562 -16.641 1 95.88 61 MET B CA 1
ATOM 3041 C C . MET B 1 61 ? 20.219 -40.062 -16.406 1 95.88 61 MET B C 1
ATOM 3043 O O . MET B 1 61 ? 19.219 -40.688 -16.75 1 95.88 61 MET B O 1
ATOM 3047 N N . ALA B 1 62 ? 21.219 -40.594 -15.844 1 95.5 62 ALA B N 1
ATOM 3048 C CA . ALA B 1 62 ? 21.266 -42.031 -15.625 1 95.5 62 ALA B CA 1
ATOM 3049 C C . ALA B 1 62 ? 20.141 -42.469 -14.688 1 95.5 62 ALA B C 1
ATOM 3051 O O . ALA B 1 62 ? 19.484 -43.5 -14.93 1 95.5 62 ALA B O 1
ATOM 3052 N N . SER B 1 63 ? 19.984 -41.75 -13.641 1 96.44 63 SER B N 1
ATOM 3053 C CA . SER B 1 63 ? 18.922 -42.094 -12.695 1 96.44 63 SER B CA 1
ATOM 3054 C C . SER B 1 63 ? 17.547 -41.969 -13.344 1 96.44 63 SER B C 1
ATOM 3056 O O . SER B 1 63 ? 16.641 -42.75 -13.047 1 96.44 63 SER B O 1
ATOM 3058 N N . LEU B 1 64 ? 17.375 -41.062 -14.258 1 97.75 64 LEU B N 1
ATOM 3059 C CA . LEU B 1 64 ? 16.094 -40.844 -14.93 1 97.75 64 LEU B CA 1
ATOM 3060 C C . LEU B 1 64 ? 15.797 -41.969 -15.906 1 97.75 64 LEU B C 1
ATOM 3062 O O . LEU B 1 64 ? 14.641 -42.406 -16.031 1 97.75 64 LEU B O 1
ATOM 3066 N N . GLU B 1 65 ? 16.828 -42.438 -16.609 1 96.88 65 GLU B N 1
ATOM 3067 C CA . GLU B 1 65 ? 16.625 -43.5 -17.562 1 96.88 65 GLU B CA 1
ATOM 3068 C C . GLU B 1 65 ? 16.125 -44.781 -16.859 1 96.88 65 GLU B C 1
ATOM 3070 O O . GLU B 1 65 ? 15.234 -45.469 -17.359 1 96.88 65 GLU B O 1
ATOM 3075 N N . ILE B 1 66 ? 16.688 -44.969 -15.719 1 97 66 ILE B N 1
ATOM 3076 C CA . ILE B 1 66 ? 16.266 -46.125 -14.93 1 97 66 ILE B CA 1
ATOM 3077 C C . ILE B 1 66 ? 14.836 -45.906 -14.43 1 97 66 ILE B C 1
ATOM 3079 O O . ILE B 1 66 ? 13.992 -46.781 -14.531 1 97 66 ILE B O 1
ATOM 3083 N N . ALA B 1 67 ? 14.57 -44.75 -13.922 1 98.25 67 ALA B N 1
ATOM 3084 C CA . ALA B 1 67 ? 13.289 -44.438 -13.289 1 98.25 67 ALA B CA 1
ATOM 3085 C C . ALA B 1 67 ? 12.156 -44.438 -14.312 1 98.25 67 ALA B C 1
ATOM 3087 O O . ALA B 1 67 ? 11.023 -44.812 -13.992 1 98.25 67 ALA B O 1
ATOM 3088 N N . PHE B 1 68 ? 12.414 -44.094 -15.594 1 98.75 68 PHE B N 1
ATOM 3089 C CA . PHE B 1 68 ? 11.383 -43.938 -16.625 1 98.75 68 PHE B CA 1
ATOM 3090 C C . PHE B 1 68 ? 11.164 -45.281 -17.344 1 98.75 68 PHE B C 1
ATOM 3092 O O . PHE B 1 68 ? 10.219 -45.406 -18.125 1 98.75 68 PHE B O 1
ATOM 3099 N N . HIS B 1 69 ? 12.023 -46.25 -17.047 1 97.94 69 HIS B N 1
ATOM 3100 C CA . HIS B 1 69 ? 11.969 -47.5 -17.781 1 97.94 69 HIS B CA 1
ATOM 3101 C C . HIS B 1 69 ? 10.586 -48.125 -17.688 1 97.94 69 HIS B C 1
ATOM 3103 O O . HIS B 1 69 ? 10.031 -48.281 -16.594 1 97.94 69 HIS B O 1
ATOM 3109 N N . GLY B 1 70 ? 10.016 -48.469 -18.875 1 98.19 70 GLY B N 1
ATOM 3110 C CA . GLY B 1 70 ? 8.758 -49.188 -18.938 1 98.19 70 GLY B CA 1
ATOM 3111 C C . GLY B 1 70 ? 7.539 -48.312 -18.812 1 98.19 70 GLY B C 1
ATOM 3112 O O . GLY B 1 70 ? 6.406 -48.781 -18.844 1 98.19 70 GLY B O 1
ATOM 3113 N N . ALA B 1 71 ? 7.707 -47.031 -18.719 1 98.75 71 ALA B N 1
ATOM 3114 C CA . ALA B 1 71 ? 6.605 -46.125 -18.516 1 98.75 71 ALA B CA 1
ATOM 3115 C C . ALA B 1 71 ? 5.691 -46.062 -19.734 1 98.75 71 ALA B C 1
ATOM 3117 O O . ALA B 1 71 ? 6.164 -46.062 -20.875 1 98.75 71 ALA B O 1
ATOM 3118 N N . HIS B 1 72 ? 4.402 -46.094 -19.547 1 98.81 72 HIS B N 1
ATOM 3119 C CA . HIS B 1 72 ? 3.416 -45.812 -20.578 1 98.81 72 HIS B CA 1
ATOM 3120 C C . HIS B 1 72 ? 3.021 -44.312 -20.562 1 98.81 72 HIS B C 1
ATOM 3122 O O . HIS B 1 72 ? 2.719 -43.75 -21.609 1 98.81 72 HIS B O 1
ATOM 3128 N N . VAL B 1 73 ? 2.893 -43.75 -19.422 1 98.88 73 VAL B N 1
ATOM 3129 C CA . VAL B 1 73 ? 2.607 -42.344 -19.203 1 98.88 73 VAL B CA 1
ATOM 3130 C C . VAL B 1 73 ? 3.635 -41.75 -18.25 1 98.88 73 VAL B C 1
ATOM 3132 O O . VAL B 1 73 ? 4.051 -42.406 -17.297 1 98.88 73 VAL B O 1
ATOM 3135 N N . ILE B 1 74 ? 4.109 -40.5 -18.516 1 98.94 74 ILE B N 1
ATOM 3136 C CA . ILE B 1 74 ? 5.004 -39.781 -17.625 1 98.94 74 ILE B CA 1
ATOM 3137 C C . ILE B 1 74 ? 4.434 -38.406 -17.344 1 98.94 74 ILE B C 1
ATOM 3139 O O . ILE B 1 74 ? 4.066 -37.656 -18.281 1 98.94 74 ILE B O 1
ATOM 3143 N N . PHE B 1 75 ? 4.203 -38.062 -16.156 1 98.94 75 PHE B N 1
ATOM 3144 C CA . PHE B 1 75 ? 3.957 -36.688 -15.727 1 98.94 75 PHE B CA 1
ATOM 3145 C C . PHE B 1 75 ? 5.246 -36.031 -15.25 1 98.94 75 PHE B C 1
ATOM 3147 O O . PHE B 1 75 ? 5.812 -36.438 -14.234 1 98.94 75 PHE B O 1
ATOM 3154 N N . ALA B 1 76 ? 5.672 -35.031 -15.961 1 98.81 76 ALA B N 1
ATOM 3155 C CA . ALA B 1 76 ? 6.965 -34.375 -15.719 1 98.81 76 ALA B CA 1
ATOM 3156 C C . ALA B 1 76 ? 6.793 -32.969 -15.227 1 98.81 76 ALA B C 1
ATOM 3158 O O . ALA B 1 76 ? 6.031 -32.188 -15.805 1 98.81 76 ALA B O 1
ATOM 3159 N N . ILE B 1 77 ? 7.52 -32.594 -14.172 1 97.94 77 ILE B N 1
ATOM 3160 C CA . ILE B 1 77 ? 7.461 -31.234 -13.602 1 97.94 77 ILE B CA 1
ATOM 3161 C C . ILE B 1 77 ? 8.828 -30.859 -13.047 1 97.94 77 ILE B C 1
ATOM 3163 O O . ILE B 1 77 ? 9.602 -31.719 -12.625 1 97.94 77 ILE B O 1
ATOM 3167 N N . THR B 1 78 ? 9.18 -29.594 -13.148 1 97.5 78 THR B N 1
ATOM 3168 C CA . THR B 1 78 ? 10.391 -29.031 -12.562 1 97.5 78 THR B CA 1
ATOM 3169 C C . THR B 1 78 ? 10.039 -28.047 -11.445 1 97.5 78 THR B C 1
ATOM 3171 O O . THR B 1 78 ? 8.875 -27.688 -11.273 1 97.5 78 THR B O 1
ATOM 3174 N N . ASP B 1 79 ? 11.039 -27.75 -10.648 1 95.44 79 ASP B N 1
ATOM 3175 C CA . ASP B 1 79 ? 10.875 -26.781 -9.57 1 95.44 79 ASP B CA 1
ATOM 3176 C C . ASP B 1 79 ? 11.898 -25.656 -9.68 1 95.44 79 ASP B C 1
ATOM 3178 O O . ASP B 1 79 ? 13.008 -25.75 -9.148 1 95.44 79 ASP B O 1
ATOM 3182 N N . TYR B 1 80 ? 11.5 -24.547 -10.211 1 96.25 80 TYR B N 1
ATOM 3183 C CA . TYR B 1 80 ? 12.336 -23.375 -10.438 1 96.25 80 TYR B CA 1
ATOM 3184 C C . TYR B 1 80 ? 12.727 -22.719 -9.109 1 96.25 80 TYR B C 1
ATOM 3186 O O . TYR B 1 80 ? 13.867 -22.297 -8.93 1 96.25 80 TYR B O 1
ATOM 3194 N N . TYR B 1 81 ? 11.844 -22.609 -8.164 1 94.44 81 TYR B N 1
ATOM 3195 C CA . TYR B 1 81 ? 12 -21.797 -6.973 1 94.44 81 TYR B CA 1
ATOM 3196 C C . TYR B 1 81 ? 12.867 -22.5 -5.938 1 94.44 81 TYR B C 1
ATOM 3198 O O . TYR B 1 81 ? 13.344 -21.875 -4.984 1 94.44 81 TYR B O 1
ATOM 3206 N N . GLU B 1 82 ? 13.07 -23.781 -6.168 1 92.44 82 GLU B N 1
ATOM 3207 C CA . GLU B 1 82 ? 13.992 -24.5 -5.297 1 92.44 82 GLU B CA 1
ATOM 3208 C C . GLU B 1 82 ? 15.359 -23.828 -5.246 1 92.44 82 GLU B C 1
ATOM 3210 O O . GLU B 1 82 ? 16.016 -23.812 -4.203 1 92.44 82 GLU B O 1
ATOM 3215 N N . ASN B 1 83 ? 15.773 -23.281 -6.367 1 94.5 83 ASN B N 1
ATOM 3216 C CA . ASN B 1 83 ? 17.109 -22.719 -6.477 1 94.5 83 ASN B CA 1
ATOM 3217 C C . ASN B 1 83 ? 17.078 -21.203 -6.535 1 94.5 83 ASN B C 1
ATOM 3219 O O . ASN B 1 83 ? 18.109 -20.547 -6.406 1 94.5 83 ASN B O 1
ATOM 3223 N N . PHE B 1 84 ? 15.961 -20.641 -6.668 1 95.69 84 PHE B N 1
ATOM 3224 C CA . PHE B 1 84 ? 15.797 -19.219 -6.906 1 95.69 84 PHE B CA 1
ATOM 3225 C C . PHE B 1 84 ? 16.375 -18.406 -5.758 1 95.69 84 PHE B C 1
ATOM 3227 O O . PHE B 1 84 ? 17.141 -17.453 -5.98 1 95.69 84 PHE B O 1
ATOM 3234 N N . TRP B 1 85 ? 16.125 -18.828 -4.543 1 92.81 85 TRP B N 1
ATOM 3235 C CA . TRP B 1 85 ? 16.453 -18.016 -3.365 1 92.81 85 TRP B CA 1
ATOM 3236 C C . TRP B 1 85 ? 17.953 -18.047 -3.084 1 92.81 85 TRP B C 1
ATOM 3238 O O . TRP B 1 85 ? 18.5 -17.094 -2.553 1 92.81 85 TRP B O 1
ATOM 3248 N N . THR B 1 86 ? 18.641 -19.141 -3.535 1 95.31 86 THR B N 1
ATOM 3249 C CA . THR B 1 86 ? 20.047 -19.281 -3.186 1 95.31 86 THR B CA 1
ATOM 3250 C C . THR B 1 86 ? 20.938 -18.984 -4.383 1 95.31 86 THR B C 1
ATOM 3252 O O . THR B 1 86 ? 22.078 -18.547 -4.219 1 95.31 86 THR B O 1
ATOM 3255 N N . LYS B 1 87 ? 20.344 -19.125 -5.609 1 96.62 87 LYS B N 1
ATOM 3256 C CA . LYS B 1 87 ? 21.25 -19.078 -6.758 1 96.62 87 LYS B CA 1
ATOM 3257 C C . LYS B 1 87 ? 20.859 -17.938 -7.711 1 96.62 87 LYS B C 1
ATOM 3259 O O . LYS B 1 87 ? 21.609 -17.609 -8.633 1 96.62 87 LYS B O 1
ATOM 3264 N N . GLY B 1 88 ? 19.766 -17.312 -7.488 1 95.94 88 GLY B N 1
ATOM 3265 C CA . GLY B 1 88 ? 19.312 -16.25 -8.375 1 95.94 88 GLY B CA 1
ATOM 3266 C C . GLY B 1 88 ? 18.562 -16.781 -9.594 1 95.94 88 GLY B C 1
ATOM 3267 O O . GLY B 1 88 ? 18.562 -17.984 -9.859 1 95.94 88 GLY B O 1
ATOM 3268 N N . TRP B 1 89 ? 17.953 -15.852 -10.289 1 96.94 89 TRP B N 1
ATOM 3269 C CA . TRP B 1 89 ? 17.016 -16.266 -11.328 1 96.94 89 TRP B CA 1
ATOM 3270 C C . TRP B 1 89 ? 17.766 -16.812 -12.547 1 96.94 89 TRP B C 1
ATOM 3272 O O . TRP B 1 89 ? 17.312 -17.766 -13.18 1 96.94 89 TRP B O 1
ATOM 3282 N N . GLU B 1 90 ? 18.938 -16.297 -12.898 1 97.12 90 GLU B N 1
ATOM 3283 C CA . GLU B 1 90 ? 19.656 -16.75 -14.086 1 97.12 90 GLU B CA 1
ATOM 3284 C C . GLU B 1 90 ? 20.094 -18.203 -13.961 1 97.12 90 GLU B C 1
ATOM 3286 O O . GLU B 1 90 ? 19.844 -19.016 -14.852 1 97.12 90 GLU B O 1
ATOM 3291 N N . ARG B 1 91 ? 20.75 -18.453 -12.859 1 97.75 91 ARG B N 1
ATOM 3292 C CA . ARG B 1 91 ? 21.203 -19.812 -12.617 1 97.75 91 ARG B CA 1
ATOM 3293 C C . ARG B 1 91 ? 20.031 -20.766 -12.477 1 97.75 91 ARG B C 1
ATOM 3295 O O . ARG B 1 91 ? 20.094 -21.922 -12.922 1 97.75 91 ARG B O 1
ATOM 3302 N N . SER B 1 92 ? 18.984 -20.297 -11.859 1 98.06 92 SER B N 1
ATOM 3303 C CA . SER B 1 92 ? 17.781 -21.109 -11.695 1 98.06 92 SER B CA 1
ATOM 3304 C C . SER B 1 92 ? 17.172 -21.484 -13.039 1 98.06 92 SER B C 1
ATOM 3306 O O . SER B 1 92 ? 16.672 -22.594 -13.219 1 98.06 92 SER B O 1
ATOM 3308 N N . MET B 1 93 ? 17.203 -20.578 -13.961 1 98.12 93 MET B N 1
ATOM 3309 C CA . MET B 1 93 ? 16.703 -20.859 -15.305 1 98.12 93 MET B CA 1
ATOM 3310 C C . MET B 1 93 ? 17.516 -21.969 -15.961 1 98.12 93 MET B C 1
ATOM 3312 O O . MET B 1 93 ? 16.953 -22.875 -16.578 1 98.12 93 MET B O 1
ATOM 3316 N N . GLU B 1 94 ? 18.797 -21.891 -15.836 1 98.06 94 GLU B N 1
ATOM 3317 C CA . GLU B 1 94 ? 19.688 -22.875 -16.438 1 98.06 94 GLU B CA 1
ATOM 3318 C C . GLU B 1 94 ? 19.469 -24.266 -15.836 1 98.06 94 GLU B C 1
ATOM 3320 O O . GLU B 1 94 ? 19.406 -25.266 -16.562 1 98.06 94 GLU B O 1
ATOM 3325 N N . ILE B 1 95 ? 19.375 -24.25 -14.539 1 98.06 95 ILE B N 1
ATOM 3326 C CA . ILE B 1 95 ? 19.172 -25.516 -13.844 1 98.06 95 ILE B CA 1
ATOM 3327 C C . ILE B 1 95 ? 17.844 -26.125 -14.273 1 98.06 95 ILE B C 1
ATOM 3329 O O . ILE B 1 95 ? 17.766 -27.312 -14.586 1 98.06 95 ILE B O 1
ATOM 3333 N N . GLU B 1 96 ? 16.781 -25.328 -14.281 1 98.12 96 GLU B N 1
ATOM 3334 C CA . GLU B 1 96 ? 15.461 -25.812 -14.664 1 98.12 96 GLU B CA 1
ATOM 3335 C C . GLU B 1 96 ? 15.453 -26.328 -16.109 1 98.12 96 GLU B C 1
ATOM 3337 O O . GLU B 1 96 ? 14.82 -27.328 -16.406 1 98.12 96 GLU B O 1
ATOM 3342 N N . TYR B 1 97 ? 16.125 -25.609 -16.969 1 98.12 97 TYR B N 1
ATOM 3343 C CA . TYR B 1 97 ? 16.234 -26.047 -18.359 1 98.12 97 TYR B CA 1
ATOM 3344 C C . TYR B 1 97 ? 16.906 -27.406 -18.453 1 98.12 97 TYR B C 1
ATOM 3346 O O . TYR B 1 97 ? 16.453 -28.297 -19.172 1 98.12 97 TYR B O 1
ATOM 3354 N N . THR B 1 98 ? 17.969 -27.547 -17.719 1 98.19 98 THR B N 1
ATOM 3355 C CA . THR B 1 98 ? 18.703 -28.797 -17.719 1 98.19 98 THR B CA 1
ATOM 3356 C C . THR B 1 98 ? 17.812 -29.938 -17.188 1 98.19 98 THR B C 1
ATOM 3358 O O . THR B 1 98 ? 17.766 -31.016 -17.781 1 98.19 98 THR B O 1
ATOM 3361 N N . HIS B 1 99 ? 17.141 -29.688 -16.094 1 98.31 99 HIS B N 1
ATOM 3362 C CA . HIS B 1 99 ? 16.25 -30.672 -15.516 1 98.31 99 HIS B CA 1
ATOM 3363 C C . HIS B 1 99 ? 15.164 -31.094 -16.516 1 98.31 99 HIS B C 1
ATOM 3365 O O . HIS B 1 99 ? 14.883 -32.281 -16.672 1 98.31 99 HIS B O 1
ATOM 3371 N N . GLY B 1 100 ? 14.555 -30.109 -17.172 1 98.62 100 GLY B N 1
ATOM 3372 C CA . GLY B 1 100 ? 13.5 -30.359 -18.141 1 98.62 100 GLY B CA 1
ATOM 3373 C C . GLY B 1 100 ? 13.977 -31.141 -19.359 1 98.62 100 GLY B C 1
ATOM 3374 O O . GLY B 1 100 ? 13.305 -32.094 -19.797 1 98.62 100 GLY B O 1
ATOM 3375 N N . THR B 1 101 ? 15.148 -30.797 -19.875 1 98.5 101 THR B N 1
ATOM 3376 C CA . THR B 1 101 ? 15.648 -31.469 -21.062 1 98.5 101 THR B CA 1
ATOM 3377 C C . THR B 1 101 ? 16.125 -32.875 -20.734 1 98.5 101 THR B C 1
ATOM 3379 O O . THR B 1 101 ? 16.016 -33.781 -21.547 1 98.5 101 THR B O 1
ATOM 3382 N N . ASN B 1 102 ? 16.719 -33.031 -19.5 1 98.62 102 ASN B N 1
ATOM 3383 C CA . ASN B 1 102 ? 17.047 -34.375 -19.062 1 98.62 102 ASN B CA 1
ATOM 3384 C C . ASN B 1 102 ? 15.836 -35.281 -19.078 1 98.62 102 ASN B C 1
ATOM 3386 O O . ASN B 1 102 ? 15.906 -36.406 -19.594 1 98.62 102 ASN B O 1
ATOM 3390 N N . MET B 1 103 ? 14.742 -34.812 -18.547 1 98.81 103 MET B N 1
ATOM 3391 C CA . MET B 1 103 ? 13.531 -35.625 -18.484 1 98.81 103 MET B CA 1
ATOM 3392 C C . MET B 1 103 ? 13 -35.906 -19.891 1 98.81 103 MET B C 1
ATOM 3394 O O . MET B 1 103 ? 12.57 -37.031 -20.172 1 98.81 103 MET B O 1
ATOM 3398 N N . ALA B 1 104 ? 13.07 -34.875 -20.734 1 98.81 104 ALA B N 1
ATOM 3399 C CA . ALA B 1 104 ? 12.617 -35.062 -22.109 1 98.81 104 ALA B CA 1
ATOM 3400 C C . ALA B 1 104 ? 13.484 -36.094 -22.844 1 98.81 104 ALA B C 1
ATOM 3402 O O . ALA B 1 104 ? 12.969 -36.969 -23.547 1 98.81 104 ALA B O 1
ATOM 3403 N N . LYS B 1 105 ? 14.812 -36 -22.672 1 98.56 105 LYS B N 1
ATOM 3404 C CA . LYS B 1 105 ? 15.734 -36.938 -23.297 1 98.56 105 LYS B CA 1
ATOM 3405 C C . LYS B 1 105 ? 15.492 -38.375 -22.797 1 98.56 105 LYS B C 1
ATOM 3407 O O . LYS B 1 105 ? 15.453 -39.312 -23.594 1 98.56 105 LYS B O 1
ATOM 3412 N N . ALA B 1 106 ? 15.336 -38.5 -21.516 1 98.69 106 ALA B N 1
ATOM 3413 C CA . ALA B 1 106 ? 15.078 -39.812 -20.938 1 98.69 106 ALA B CA 1
ATOM 3414 C C . ALA B 1 106 ? 13.75 -40.375 -21.438 1 98.69 106 ALA B C 1
ATOM 3416 O O . ALA B 1 106 ? 13.648 -41.562 -21.75 1 98.69 106 ALA B O 1
ATOM 3417 N N . ALA B 1 107 ? 12.734 -39.562 -21.469 1 98.75 107 ALA B N 1
ATOM 3418 C CA . ALA B 1 107 ? 11.414 -39.969 -21.922 1 98.75 107 ALA B CA 1
ATOM 3419 C C . ALA B 1 107 ? 11.469 -40.438 -23.375 1 98.75 107 ALA B C 1
ATOM 3421 O O . ALA B 1 107 ? 10.797 -41.406 -23.734 1 98.75 107 ALA B O 1
ATOM 3422 N N . SER B 1 108 ? 12.25 -39.812 -24.203 1 98.19 108 SER B N 1
ATOM 3423 C CA . SER B 1 108 ? 12.352 -40.125 -25.625 1 98.19 108 SER B CA 1
ATOM 3424 C C . SER B 1 108 ? 12.922 -41.531 -25.828 1 98.19 108 SER B C 1
ATOM 3426 O O . SER B 1 108 ? 12.727 -42.125 -26.891 1 98.19 108 SER B O 1
ATOM 3428 N N . LYS B 1 109 ? 13.578 -42.031 -24.859 1 97.62 109 LYS B N 1
ATOM 3429 C CA . LYS B 1 109 ? 14.242 -43.312 -24.969 1 97.62 109 LYS B CA 1
ATOM 3430 C C . LYS B 1 109 ? 13.328 -44.438 -24.516 1 97.62 109 LYS B C 1
ATOM 3432 O O . LYS B 1 109 ? 13.672 -45.625 -24.625 1 97.62 109 LYS B O 1
ATOM 3437 N N . VAL B 1 110 ? 12.242 -44.094 -23.984 1 98.38 110 VAL B N 1
ATOM 3438 C CA . VAL B 1 110 ? 11.328 -45.094 -23.453 1 98.38 110 VAL B CA 1
ATOM 3439 C C . VAL B 1 110 ? 10.445 -45.625 -24.562 1 98.38 110 VAL B C 1
ATOM 3441 O O . VAL B 1 110 ? 9.523 -44.969 -25.016 1 98.38 110 VAL B O 1
ATOM 3444 N N . SER B 1 111 ? 10.57 -46.844 -24.906 1 97.44 111 SER B N 1
ATOM 3445 C CA . SER B 1 111 ? 9.898 -47.438 -26.062 1 97.44 111 SER B CA 1
ATOM 3446 C C . SER B 1 111 ? 8.414 -47.656 -25.781 1 97.44 111 SER B C 1
ATOM 3448 O O . SER B 1 111 ? 7.59 -47.625 -26.703 1 97.44 111 SER B O 1
ATOM 3450 N N . THR B 1 112 ? 8.07 -47.781 -24.578 1 98.06 112 THR B N 1
ATOM 3451 C CA . THR B 1 112 ? 6.691 -48.094 -24.203 1 98.06 112 THR B CA 1
ATOM 3452 C C . THR B 1 112 ? 5.895 -46.812 -24 1 98.06 112 THR B C 1
ATOM 3454 O O . THR B 1 112 ? 4.68 -46.844 -23.812 1 98.06 112 THR B O 1
ATOM 3457 N N . LEU B 1 113 ? 6.527 -45.688 -24.078 1 98.69 113 LEU B N 1
ATOM 3458 C CA . LEU B 1 113 ? 5.891 -44.438 -23.734 1 98.69 113 LEU B CA 1
ATOM 3459 C C . LEU B 1 113 ? 4.773 -44.094 -24.719 1 98.69 113 LEU B C 1
ATOM 3461 O O . LEU B 1 113 ? 4.992 -44.094 -25.922 1 98.69 113 LEU B O 1
ATOM 3465 N N . GLU B 1 114 ? 3.611 -43.812 -24.156 1 98.44 114 GLU B N 1
ATOM 3466 C CA . GLU B 1 114 ? 2.447 -43.438 -24.969 1 98.44 114 GLU B CA 1
ATOM 3467 C C . GLU B 1 114 ? 2.098 -41.969 -24.797 1 98.44 114 GLU B C 1
ATOM 3469 O O . GLU B 1 114 ? 1.551 -41.344 -25.703 1 98.44 114 GLU B O 1
ATOM 3474 N N . HIS B 1 115 ? 2.32 -41.469 -23.656 1 98.81 115 HIS B N 1
ATOM 3475 C CA . HIS B 1 115 ? 1.906 -40.094 -23.344 1 98.81 115 HIS B CA 1
ATOM 3476 C C . HIS B 1 115 ? 2.883 -39.406 -22.391 1 98.81 115 HIS B C 1
ATOM 3478 O O . HIS B 1 115 ? 3.184 -39.969 -21.328 1 98.81 115 HIS B O 1
ATOM 3484 N N . TYR B 1 116 ? 3.438 -38.281 -22.781 1 98.88 116 TYR B N 1
ATOM 3485 C CA . TYR B 1 116 ? 4.324 -37.438 -21.984 1 98.88 116 TYR B CA 1
ATOM 3486 C C . TYR B 1 116 ? 3.643 -36.125 -21.609 1 98.88 116 TYR B C 1
ATOM 3488 O O . TYR B 1 116 ? 3.414 -35.281 -22.469 1 98.88 116 TYR B O 1
ATOM 3496 N N . LEU B 1 117 ? 3.174 -35.969 -20.375 1 98.94 117 LEU B N 1
ATOM 3497 C CA . LEU B 1 117 ? 2.576 -34.719 -19.891 1 98.94 117 LEU B CA 1
ATOM 3498 C C . LEU B 1 117 ? 3.623 -33.844 -19.219 1 98.94 117 LEU B C 1
ATOM 3500 O O . LEU B 1 117 ? 4.172 -34.219 -18.188 1 98.94 117 LEU B O 1
ATOM 3504 N N . TRP B 1 118 ? 3.891 -32.688 -19.797 1 98.81 118 TRP B N 1
ATOM 3505 C CA . TRP B 1 118 ? 4.902 -31.75 -19.344 1 98.81 118 TRP B CA 1
ATOM 3506 C C . TRP B 1 118 ? 4.254 -30.516 -18.719 1 98.81 118 TRP B C 1
ATOM 3508 O O . TRP B 1 118 ? 3.561 -29.766 -19.422 1 98.81 118 TRP B O 1
ATOM 3518 N N . SER B 1 119 ? 4.402 -30.359 -17.344 1 98.5 119 SER B N 1
ATOM 3519 C CA . SER B 1 119 ? 3.941 -29.156 -16.672 1 98.5 119 SER B CA 1
ATOM 3520 C C . SER B 1 119 ? 4.797 -27.953 -17.031 1 98.5 119 SER B C 1
ATOM 3522 O O . SER B 1 119 ? 5.938 -27.828 -16.578 1 98.5 119 SER B O 1
ATOM 3524 N N . THR B 1 120 ? 4.293 -27.062 -17.766 1 97.94 120 THR B N 1
ATOM 3525 C CA . THR B 1 120 ? 5.082 -25.984 -18.328 1 97.94 120 THR B CA 1
ATOM 3526 C C . THR B 1 120 ? 4.34 -24.656 -18.203 1 97.94 120 THR B C 1
ATOM 3528 O O . THR B 1 120 ? 3.381 -24.547 -17.438 1 97.94 120 THR B O 1
ATOM 3531 N N . LEU B 1 121 ? 4.934 -23.562 -18.688 1 97.06 121 LEU B N 1
ATOM 3532 C CA . LEU B 1 121 ? 4.406 -22.203 -18.781 1 97.06 121 LEU B CA 1
ATOM 3533 C C . LEU B 1 121 ? 4.766 -21.562 -20.109 1 97.06 121 LEU B C 1
ATOM 3535 O O . LEU B 1 121 ? 5.645 -22.062 -20.828 1 97.06 121 LEU B O 1
ATOM 3539 N N . PRO B 1 122 ? 4.066 -20.531 -20.5 1 96.06 122 PRO B N 1
ATOM 3540 C CA . PRO B 1 122 ? 4.371 -19.906 -21.797 1 96.06 122 PRO B CA 1
ATOM 3541 C C . PRO B 1 122 ? 5.801 -19.375 -21.875 1 96.06 122 PRO B C 1
ATOM 3543 O O . PRO B 1 122 ? 6.312 -18.828 -20.906 1 96.06 122 PRO B O 1
ATOM 3546 N N . HIS B 1 123 ? 6.441 -19.625 -23.031 1 96.31 123 HIS B N 1
ATOM 3547 C CA . HIS B 1 123 ? 7.746 -19.031 -23.312 1 96.31 123 HIS B CA 1
ATOM 3548 C C . HIS B 1 123 ? 7.637 -17.516 -23.469 1 96.31 123 HIS B C 1
ATOM 3550 O O . HIS B 1 123 ? 7.559 -17 -24.594 1 96.31 123 HIS B O 1
ATOM 3556 N N . SER B 1 124 ? 7.797 -16.781 -22.391 1 96.5 124 SER B N 1
ATOM 3557 C CA . SER B 1 124 ? 7.461 -15.359 -22.344 1 96.5 124 SER B CA 1
ATOM 3558 C C . SER B 1 124 ? 8.25 -14.57 -23.391 1 96.5 124 SER B C 1
ATOM 3560 O O . SER B 1 124 ? 7.695 -13.711 -24.078 1 96.5 124 SER B O 1
ATOM 3562 N N . THR B 1 125 ? 9.57 -14.844 -23.547 1 95.94 125 THR B N 1
ATOM 3563 C CA . THR B 1 125 ? 10.414 -14.117 -24.484 1 95.94 125 THR B CA 1
ATOM 3564 C C . THR B 1 125 ? 9.938 -14.352 -25.922 1 95.94 125 THR B C 1
ATOM 3566 O O . THR B 1 125 ? 9.797 -13.406 -26.703 1 95.94 125 THR B O 1
ATOM 3569 N N . ARG B 1 126 ? 9.648 -15.555 -26.234 1 93.5 126 ARG B N 1
ATOM 3570 C CA . ARG B 1 126 ? 9.234 -15.883 -27.594 1 93.5 126 ARG B CA 1
ATOM 3571 C C . ARG B 1 126 ? 7.848 -15.32 -27.891 1 93.5 126 ARG B C 1
ATOM 3573 O O . ARG B 1 126 ? 7.637 -14.688 -28.922 1 93.5 126 ARG B O 1
ATOM 3580 N N . VAL B 1 127 ? 6.957 -15.531 -26.938 1 93.44 127 VAL B N 1
ATOM 3581 C CA . VAL B 1 127 ? 5.562 -15.148 -27.125 1 93.44 127 VAL B CA 1
ATOM 3582 C C . VAL B 1 127 ? 5.453 -13.625 -27.219 1 93.44 127 VAL B C 1
ATOM 3584 O O . VAL B 1 127 ? 4.617 -13.102 -27.953 1 93.44 127 VAL B O 1
ATOM 3587 N N . SER B 1 128 ? 6.305 -12.906 -26.531 1 93.38 128 SER B N 1
ATOM 3588 C CA . SER B 1 128 ? 6.246 -11.453 -26.5 1 93.38 128 SER B CA 1
ATOM 3589 C C . SER B 1 128 ? 7.195 -10.844 -27.531 1 93.38 128 SER B C 1
ATOM 3591 O O . SER B 1 128 ? 7.398 -9.625 -27.547 1 93.38 128 SER B O 1
ATOM 3593 N N . GLU B 1 129 ? 7.848 -11.703 -28.328 1 92.12 129 GLU B N 1
ATOM 3594 C CA . GLU B 1 129 ? 8.805 -11.266 -29.344 1 92.12 129 GLU B CA 1
ATOM 3595 C C . GLU B 1 129 ? 9.914 -10.422 -28.719 1 92.12 129 GLU B C 1
ATOM 3597 O O . GLU B 1 129 ? 10.25 -9.352 -29.219 1 92.12 129 GLU B O 1
ATOM 3602 N N . GLY B 1 130 ? 10.305 -10.867 -27.562 1 93.62 130 GLY B N 1
ATOM 3603 C CA . GLY B 1 130 ? 11.469 -10.273 -26.922 1 93.62 130 GLY B CA 1
ATOM 3604 C C . GLY B 1 130 ? 11.102 -9.156 -25.953 1 93.62 130 GLY B C 1
ATOM 3605 O O . GLY B 1 130 ? 11.969 -8.625 -25.266 1 93.62 130 GLY B O 1
ATOM 3606 N N . MET B 1 131 ? 9.836 -8.812 -25.75 1 93.81 131 MET B N 1
ATOM 3607 C CA . MET B 1 131 ? 9.43 -7.645 -24.969 1 93.81 131 MET B CA 1
ATOM 3608 C C . MET B 1 131 ? 9.414 -7.969 -23.484 1 93.81 131 MET B C 1
ATOM 3610 O O . MET B 1 131 ? 9.453 -7.066 -22.641 1 93.81 131 MET B O 1
ATOM 3614 N N . ALA B 1 132 ? 9.289 -9.25 -23.172 1 95.81 132 ALA B N 1
ATOM 3615 C CA . ALA B 1 132 ? 9.211 -9.617 -21.766 1 95.81 132 ALA B CA 1
ATOM 3616 C C . ALA B 1 132 ? 9.922 -10.945 -21.5 1 95.81 132 ALA B C 1
ATOM 3618 O O . ALA B 1 132 ? 9.734 -11.914 -22.25 1 95.81 132 ALA B O 1
ATOM 3619 N N . LEU B 1 133 ? 10.75 -10.969 -20.5 1 97.38 133 LEU B N 1
ATOM 3620 C CA . LEU B 1 133 ? 11.383 -12.172 -19.984 1 97.38 133 LEU B CA 1
ATOM 3621 C C . LEU B 1 133 ? 10.93 -12.445 -18.547 1 97.38 133 LEU B C 1
ATOM 3623 O O . LEU B 1 133 ? 11.172 -11.641 -17.656 1 97.38 133 LEU B O 1
ATOM 3627 N N . VAL B 1 134 ? 10.203 -13.422 -18.375 1 98.19 134 VAL B N 1
ATOM 3628 C CA . VAL B 1 134 ? 9.867 -13.969 -17.062 1 98.19 134 VAL B CA 1
ATOM 3629 C C . VAL B 1 134 ? 10.656 -15.25 -16.812 1 98.19 134 VAL B C 1
ATOM 3631 O O . VAL B 1 134 ? 10.32 -16.312 -17.359 1 98.19 134 VAL B O 1
ATOM 3634 N N . PRO B 1 135 ? 11.578 -15.219 -15.945 1 98 135 PRO B N 1
ATOM 3635 C CA . PRO B 1 135 ? 12.555 -16.312 -15.875 1 98 135 PRO B CA 1
ATOM 3636 C C . PRO B 1 135 ? 11.898 -17.672 -15.648 1 98 135 PRO B C 1
ATOM 3638 O O . PRO B 1 135 ? 12.188 -18.625 -16.375 1 98 135 PRO B O 1
ATOM 3641 N N . HIS B 1 136 ? 10.977 -17.797 -14.719 1 97.19 136 HIS B N 1
ATOM 3642 C CA . HIS B 1 136 ? 10.414 -19.125 -14.438 1 97.19 136 HIS B CA 1
ATOM 3643 C C . HIS B 1 136 ? 9.477 -19.562 -15.555 1 97.19 136 HIS B C 1
ATOM 3645 O O . HIS B 1 136 ? 9.164 -20.75 -15.68 1 97.19 136 HIS B O 1
ATOM 3651 N N . PHE B 1 137 ? 8.977 -18.656 -16.375 1 97.88 137 PHE B N 1
ATOM 3652 C CA . PHE B 1 137 ? 8.242 -19.016 -17.594 1 97.88 137 PHE B CA 1
ATOM 3653 C C . PHE B 1 137 ? 9.188 -19.453 -18.703 1 97.88 137 PHE B C 1
ATOM 3655 O O . PHE B 1 137 ? 8.984 -20.5 -19.312 1 97.88 137 PHE B O 1
ATOM 3662 N N . ASP B 1 138 ? 10.227 -18.672 -18.891 1 97.38 138 ASP B N 1
ATOM 3663 C CA . ASP B 1 138 ? 11.156 -18.906 -19.984 1 97.38 138 ASP B CA 1
ATOM 3664 C C . ASP B 1 138 ? 11.891 -20.234 -19.828 1 97.38 138 ASP B C 1
ATOM 3666 O O . ASP B 1 138 ? 12.156 -20.922 -20.812 1 97.38 138 ASP B O 1
ATOM 3670 N N . ALA B 1 139 ? 12.25 -20.484 -18.609 1 97.81 139 ALA B N 1
ATOM 3671 C CA . ALA B 1 139 ? 12.938 -21.75 -18.359 1 97.81 139 ALA B CA 1
ATOM 3672 C C . ALA B 1 139 ? 12.109 -22.938 -18.859 1 97.81 139 ALA B C 1
ATOM 3674 O O . ALA B 1 139 ? 12.617 -23.828 -19.547 1 97.81 139 ALA B O 1
ATOM 3675 N N . LYS B 1 140 ? 10.859 -22.953 -18.531 1 98.25 140 LYS B N 1
ATOM 3676 C CA . LYS B 1 140 ? 9.969 -24.031 -18.953 1 98.25 140 LYS B CA 1
ATOM 3677 C C . LYS B 1 140 ? 9.688 -23.953 -20.453 1 98.25 140 LYS B C 1
ATOM 3679 O O . LYS B 1 140 ? 9.641 -24.969 -21.141 1 98.25 140 LYS B O 1
ATOM 3684 N N . GLY B 1 141 ? 9.469 -22.766 -20.922 1 97.31 141 GLY B N 1
ATOM 3685 C CA . GLY B 1 141 ? 9.203 -22.578 -22.344 1 97.31 141 GLY B CA 1
ATOM 3686 C C . GLY B 1 141 ? 10.344 -23.062 -23.234 1 97.31 141 GLY B C 1
ATOM 3687 O O . GLY B 1 141 ? 10.109 -23.594 -24.312 1 97.31 141 GLY B O 1
ATOM 3688 N N . ARG B 1 142 ? 11.539 -22.859 -22.797 1 97.81 142 ARG B N 1
ATOM 3689 C CA . ARG B 1 142 ? 12.703 -23.328 -23.547 1 97.81 142 ARG B CA 1
ATOM 3690 C C . ARG B 1 142 ? 12.711 -24.859 -23.641 1 97.81 142 ARG B C 1
ATOM 3692 O O . ARG B 1 142 ? 13.148 -25.422 -24.641 1 97.81 142 ARG B O 1
ATOM 3699 N N . VAL B 1 143 ? 12.258 -25.5 -22.594 1 98.62 143 VAL B N 1
ATOM 3700 C CA . VAL B 1 143 ? 12.141 -26.953 -22.625 1 98.62 143 VAL B CA 1
ATOM 3701 C C . VAL B 1 143 ? 11.102 -27.375 -23.672 1 98.62 143 VAL B C 1
ATOM 3703 O O . VAL B 1 143 ? 11.281 -28.375 -24.375 1 98.62 143 VAL B O 1
ATOM 3706 N N . ASP B 1 144 ? 9.953 -26.594 -23.719 1 98.12 144 ASP B N 1
ATOM 3707 C CA . ASP B 1 144 ? 8.969 -26.859 -24.766 1 98.12 144 ASP B CA 1
ATOM 3708 C C . ASP B 1 144 ? 9.625 -26.875 -26.141 1 98.12 144 ASP B C 1
ATOM 3710 O O . ASP B 1 144 ? 9.344 -27.766 -26.953 1 98.12 144 ASP B O 1
ATOM 3714 N N . GLU B 1 145 ? 10.492 -25.859 -26.391 1 96.5 145 GLU B N 1
ATOM 3715 C CA . GLU B 1 145 ? 11.172 -25.781 -27.688 1 96.5 145 GLU B CA 1
ATOM 3716 C C . GLU B 1 145 ? 12.047 -27 -27.938 1 96.5 145 GLU B C 1
ATOM 3718 O O . GLU B 1 145 ? 12.086 -27.531 -29.047 1 96.5 145 GLU B O 1
ATOM 3723 N N . PHE B 1 146 ? 12.734 -27.375 -26.953 1 98.25 146 PHE B N 1
ATOM 3724 C CA . PHE B 1 146 ? 13.57 -28.562 -27.047 1 98.25 146 PHE B CA 1
ATOM 3725 C C . PHE B 1 146 ? 12.742 -29.781 -27.422 1 98.25 146 PHE B C 1
ATOM 3727 O O . PHE B 1 146 ? 13.109 -30.547 -28.312 1 98.25 146 PHE B O 1
ATOM 3734 N N . ILE B 1 147 ? 11.609 -30 -26.734 1 98.62 147 ILE B N 1
ATOM 3735 C CA . ILE B 1 147 ? 10.727 -31.125 -26.969 1 98.62 147 ILE B CA 1
ATOM 3736 C C . ILE B 1 147 ? 10.18 -31.078 -28.406 1 98.62 147 ILE B C 1
ATOM 3738 O O . ILE B 1 147 ? 10.062 -32.094 -29.062 1 98.62 147 ILE B O 1
ATOM 3742 N N . ARG B 1 148 ? 9.906 -29.922 -28.859 1 96.38 148 ARG B N 1
ATOM 3743 C CA . ARG B 1 148 ? 9.312 -29.734 -30.172 1 96.38 148 ARG B CA 1
ATOM 3744 C C . ARG B 1 148 ? 10.281 -30.188 -31.266 1 96.38 148 ARG B C 1
ATOM 3746 O O . ARG B 1 148 ? 9.859 -30.531 -32.375 1 96.38 148 ARG B O 1
ATOM 3753 N N . GLU B 1 149 ? 11.578 -30.203 -31 1 97.44 149 GLU B N 1
ATOM 3754 C CA . GLU B 1 149 ? 12.594 -30.609 -31.969 1 97.44 149 GLU B CA 1
ATOM 3755 C C . GLU B 1 149 ? 12.602 -32.125 -32.156 1 97.44 149 GLU B C 1
ATOM 3757 O O . GLU B 1 149 ? 13.133 -32.625 -33.156 1 97.44 149 GLU B O 1
ATOM 3762 N N . ASP B 1 150 ? 12.102 -32.875 -31.188 1 97.88 150 ASP B N 1
ATOM 3763 C CA . ASP B 1 150 ? 11.953 -34.312 -31.266 1 97.88 150 ASP B CA 1
ATOM 3764 C C . ASP B 1 150 ? 10.547 -34.688 -31.688 1 97.88 150 ASP B C 1
ATOM 3766 O O . ASP B 1 150 ? 9.664 -34.875 -30.844 1 97.88 150 ASP B O 1
ATOM 3770 N N . LYS B 1 151 ? 10.367 -34.969 -33 1 97.5 151 LYS B N 1
ATOM 3771 C CA . LYS B 1 151 ? 9.039 -35.188 -33.562 1 97.5 151 LYS B CA 1
ATOM 3772 C C . LYS B 1 151 ? 8.352 -36.375 -32.906 1 97.5 151 LYS B C 1
ATOM 3774 O O . LYS B 1 151 ? 7.141 -36.344 -32.656 1 97.5 151 LYS B O 1
ATOM 3779 N N . ALA B 1 152 ? 9.078 -37.375 -32.656 1 97.75 152 ALA B N 1
ATOM 3780 C CA . ALA B 1 152 ? 8.5 -38.562 -32.062 1 97.75 152 ALA B CA 1
ATOM 3781 C C . ALA B 1 152 ? 8 -38.281 -30.641 1 97.75 152 ALA B C 1
ATOM 3783 O O . ALA B 1 152 ? 6.914 -38.719 -30.266 1 97.75 152 ALA B O 1
ATOM 3784 N N . LEU B 1 153 ? 8.781 -37.625 -29.859 1 98.56 153 LEU B N 1
ATOM 3785 C CA . LEU B 1 153 ? 8.344 -37.25 -28.516 1 98.56 153 LEU B CA 1
ATOM 3786 C C . LEU B 1 153 ? 7.199 -36.25 -28.547 1 98.56 153 LEU B C 1
ATOM 3788 O O . LEU B 1 153 ? 6.266 -36.344 -27.75 1 98.56 153 LEU B O 1
ATOM 3792 N N . LEU B 1 154 ? 7.336 -35.312 -29.469 1 98.44 154 LEU B N 1
ATOM 3793 C CA . LEU B 1 154 ? 6.316 -34.281 -29.594 1 98.44 154 LEU B CA 1
ATOM 3794 C C . LEU B 1 154 ? 4.941 -34.906 -29.828 1 98.44 154 LEU B C 1
ATOM 3796 O O . LEU B 1 154 ? 3.951 -34.469 -29.234 1 98.44 154 LEU B O 1
ATOM 3800 N N . GLU B 1 155 ? 4.898 -35.906 -30.594 1 98 155 GLU B N 1
ATOM 3801 C CA . GLU B 1 155 ? 3.646 -36.562 -30.953 1 98 155 GLU B CA 1
ATOM 3802 C C . GLU B 1 155 ? 2.998 -37.219 -29.734 1 98 155 GLU B C 1
ATOM 3804 O O . GLU B 1 155 ? 1.804 -37.5 -29.75 1 98 155 GLU B O 1
ATOM 3809 N N . ARG B 1 156 ? 3.73 -37.375 -28.688 1 98.19 156 ARG B N 1
ATOM 3810 C CA . ARG B 1 156 ? 3.23 -38.031 -27.484 1 98.19 156 ARG B CA 1
ATOM 3811 C C . ARG B 1 156 ? 3.102 -37.031 -26.344 1 98.19 156 ARG B C 1
ATOM 3813 O O . ARG B 1 156 ? 2.773 -37.406 -25.219 1 98.19 156 ARG B O 1
ATOM 3820 N N . THR B 1 157 ? 3.348 -35.719 -26.672 1 98.75 157 THR B N 1
ATOM 3821 C CA . THR B 1 157 ? 3.473 -34.75 -25.594 1 98.75 157 THR B CA 1
ATOM 3822 C C . THR B 1 157 ? 2.217 -33.875 -25.5 1 98.75 157 THR B C 1
ATOM 3824 O O . THR B 1 157 ? 1.667 -33.469 -26.516 1 98.75 157 THR B O 1
ATOM 3827 N N . THR B 1 158 ? 1.683 -33.719 -24.328 1 98.75 158 THR B N 1
ATOM 3828 C CA . THR B 1 158 ? 0.771 -32.625 -23.969 1 98.75 158 THR B CA 1
ATOM 3829 C C . THR B 1 158 ? 1.465 -31.594 -23.078 1 98.75 158 THR B C 1
ATOM 3831 O O . THR B 1 158 ? 2.061 -31.953 -22.062 1 98.75 158 THR B O 1
ATOM 3834 N N . PHE B 1 159 ? 1.527 -30.312 -23.531 1 98.62 159 PHE B N 1
ATOM 3835 C CA . PHE B 1 159 ? 2.043 -29.203 -22.734 1 98.62 159 PHE B CA 1
ATOM 3836 C C . PHE B 1 159 ? 0.96 -28.641 -21.812 1 98.62 159 PHE B C 1
ATOM 3838 O O . PHE B 1 159 ? -0.028 -28.078 -22.281 1 98.62 159 PHE B O 1
ATOM 3845 N N . CYS B 1 160 ? 1.136 -28.766 -20.484 1 98.69 160 CYS B N 1
ATOM 3846 C CA . CYS B 1 160 ? 0.096 -28.391 -19.531 1 98.69 160 CYS B CA 1
ATOM 3847 C C . CYS B 1 160 ? 0.424 -27.078 -18.844 1 98.69 160 CYS B C 1
ATOM 3849 O O . CYS B 1 160 ? 1.404 -26.984 -18.109 1 98.69 160 CYS B O 1
ATOM 3851 N N . PHE B 1 161 ? -0.415 -26.078 -19.047 1 98.06 161 PHE B N 1
ATOM 3852 C CA . PHE B 1 161 ? -0.33 -24.812 -18.328 1 98.06 161 PHE B CA 1
ATOM 3853 C C . PHE B 1 161 ? -1.181 -24.859 -17.062 1 98.06 161 PHE B C 1
ATOM 3855 O O . PHE B 1 161 ? -2.391 -24.625 -17.125 1 98.06 161 PHE B O 1
ATOM 3862 N N . PHE B 1 162 ? -0.565 -25.156 -15.969 1 98.06 162 PHE B N 1
ATOM 3863 C CA . PHE B 1 162 ? -1.276 -25.031 -14.695 1 98.06 162 PHE B CA 1
ATOM 3864 C C . PHE B 1 162 ? -1.276 -23.594 -14.211 1 98.06 162 PHE B C 1
ATOM 3866 O O . PHE B 1 162 ? -0.219 -22.969 -14.094 1 98.06 162 PHE B O 1
ATOM 3873 N N . THR B 1 163 ? -2.426 -23.062 -13.906 1 97.75 163 THR B N 1
ATOM 3874 C CA . THR B 1 163 ? -2.545 -21.656 -13.555 1 97.75 163 THR B CA 1
ATOM 3875 C C . THR B 1 163 ? -2.27 -21.453 -12.062 1 97.75 163 THR B C 1
ATOM 3877 O O . THR B 1 163 ? -1.596 -22.266 -11.43 1 97.75 163 THR B O 1
ATOM 3880 N N . THR B 1 164 ? -2.709 -20.375 -11.5 1 97.56 164 THR B N 1
ATOM 3881 C CA . THR B 1 164 ? -2.275 -19.922 -10.188 1 97.56 164 THR B CA 1
ATOM 3882 C C . THR B 1 164 ? -2.879 -20.797 -9.086 1 97.56 164 THR B C 1
ATOM 3884 O O . THR B 1 164 ? -4.051 -21.172 -9.164 1 97.56 164 THR B O 1
ATOM 3887 N N . PHE B 1 165 ? -2.07 -21.031 -8.086 1 97.62 165 PHE B N 1
ATOM 3888 C CA . PHE B 1 165 ? -2.482 -21.828 -6.938 1 97.62 165 PHE B CA 1
ATOM 3889 C C . PHE B 1 165 ? -2.984 -20.938 -5.809 1 97.62 165 PHE B C 1
ATOM 3891 O O . PHE B 1 165 ? -2.332 -19.953 -5.449 1 97.62 165 PHE B O 1
ATOM 3898 N N . VAL B 1 166 ? -4.055 -21.375 -5.164 1 97.75 166 VAL B N 1
ATOM 3899 C CA . VAL B 1 166 ? -4.648 -20.609 -4.066 1 97.75 166 VAL B CA 1
ATOM 3900 C C . VAL B 1 166 ? -3.678 -20.562 -2.891 1 97.75 166 VAL B C 1
ATOM 3902 O O . VAL B 1 166 ? -3.578 -19.547 -2.203 1 97.75 166 VAL B O 1
ATOM 3905 N N . ILE B 1 167 ? -2.891 -21.562 -2.74 1 96.19 167 ILE B N 1
ATOM 3906 C CA . ILE B 1 167 ? -2.055 -21.719 -1.554 1 96.19 167 ILE B CA 1
ATOM 3907 C C . ILE B 1 167 ? -0.942 -20.672 -1.565 1 96.19 167 ILE B C 1
ATOM 3909 O O . ILE B 1 167 ? -0.276 -20.453 -0.551 1 96.19 167 ILE B O 1
ATOM 3913 N N . ASN B 1 168 ? -0.718 -19.984 -2.758 1 96.19 168 ASN B N 1
ATOM 3914 C CA . ASN B 1 168 ? 0.272 -18.906 -2.822 1 96.19 168 ASN B CA 1
ATOM 3915 C C . ASN B 1 168 ? 0.002 -17.844 -1.777 1 96.19 168 ASN B C 1
ATOM 3917 O O . ASN B 1 168 ? 0.933 -17.203 -1.282 1 96.19 168 ASN B O 1
ATOM 3921 N N . LEU B 1 169 ? -1.241 -17.656 -1.336 1 96.88 169 LEU B N 1
ATOM 3922 C CA . LEU B 1 169 ? -1.639 -16.672 -0.335 1 96.88 169 LEU B CA 1
ATOM 3923 C C . LEU B 1 169 ? -1 -16.969 1.015 1 96.88 169 LEU B C 1
ATOM 3925 O O . LEU B 1 169 ? -0.833 -16.078 1.847 1 96.88 169 LEU B O 1
ATOM 3929 N N . THR B 1 170 ? -0.668 -18.219 1.268 1 96.19 170 THR B N 1
ATOM 3930 C CA . THR B 1 170 ? -0.127 -18.625 2.564 1 96.19 170 THR B CA 1
ATOM 3931 C C . THR B 1 170 ? 1.359 -18.953 2.453 1 96.19 170 THR B C 1
ATOM 3933 O O . THR B 1 170 ? 2.088 -18.891 3.443 1 96.19 170 THR B O 1
ATOM 3936 N N . GLU B 1 171 ? 1.819 -19.25 1.241 1 93.94 171 GLU B N 1
ATOM 3937 C CA . GLU B 1 171 ? 3.182 -19.734 1.067 1 93.94 171 GLU B CA 1
ATOM 3938 C C . GLU B 1 171 ? 4.156 -18.594 0.809 1 93.94 171 GLU B C 1
ATOM 3940 O O . GLU B 1 171 ? 5.34 -18.688 1.139 1 93.94 171 GLU B O 1
ATOM 3945 N N . TYR B 1 172 ? 3.701 -17.547 0.157 1 94.69 172 TYR B N 1
ATOM 3946 C CA . TYR B 1 172 ? 4.57 -16.422 -0.189 1 94.69 172 TYR B CA 1
ATOM 3947 C C . TYR B 1 172 ? 4.102 -15.141 0.491 1 94.69 172 TYR B C 1
ATOM 3949 O O . TYR B 1 172 ? 2.973 -14.695 0.279 1 94.69 172 TYR B O 1
ATOM 3957 N N . GLU B 1 173 ? 4.988 -14.469 1.142 1 94.38 173 GLU B N 1
ATOM 3958 C CA . GLU B 1 173 ? 4.664 -13.289 1.935 1 94.38 173 GLU B CA 1
ATOM 3959 C C . GLU B 1 173 ? 4.156 -12.156 1.052 1 94.38 173 GLU B C 1
ATOM 3961 O O . GLU B 1 173 ? 3.291 -11.375 1.464 1 94.38 173 GLU B O 1
ATOM 3966 N N . VAL B 1 174 ? 4.648 -12.07 -0.134 1 96.12 174 VAL B N 1
ATOM 3967 C CA . VAL B 1 174 ? 4.34 -10.953 -1.019 1 96.12 174 VAL B CA 1
ATOM 3968 C C . VAL B 1 174 ? 2.863 -10.992 -1.404 1 96.12 174 VAL B C 1
ATOM 3970 O O . VAL B 1 174 ? 2.285 -9.961 -1.767 1 96.12 174 VAL B O 1
ATOM 3973 N N . PHE B 1 175 ? 2.156 -12.141 -1.267 1 97.19 175 PHE B N 1
ATOM 3974 C CA . PHE B 1 175 ? 0.771 -12.289 -1.697 1 97.19 175 PHE B CA 1
ATOM 3975 C C . PHE B 1 175 ? -0.179 -12.195 -0.509 1 97.19 175 PHE B C 1
ATOM 3977 O O . PHE B 1 175 ? -1.399 -12.18 -0.683 1 97.19 175 PHE B O 1
ATOM 3984 N N . LYS B 1 176 ? 0.312 -12.133 0.672 1 97.38 176 LYS B N 1
ATOM 3985 C CA . LYS B 1 176 ? -0.523 -12.141 1.87 1 97.38 176 LYS B CA 1
ATOM 3986 C C . LYS B 1 176 ? -1.204 -10.789 2.074 1 97.38 176 LYS B C 1
ATOM 3988 O O . LYS B 1 176 ? -0.545 -9.75 2.059 1 97.38 176 LYS B O 1
ATOM 3993 N N . PRO B 1 177 ? -2.549 -10.82 2.215 1 98 177 PRO B N 1
ATOM 3994 C CA . PRO B 1 177 ? -3.252 -9.57 2.506 1 98 177 PRO B CA 1
ATOM 3995 C C . PRO B 1 177 ? -2.85 -8.961 3.85 1 98 177 PRO B C 1
ATOM 3997 O O . PRO B 1 177 ? -2.576 -9.695 4.805 1 98 177 PRO B O 1
ATOM 4000 N N . ILE B 1 178 ? -2.803 -7.668 3.932 1 97.44 178 ILE B N 1
ATOM 4001 C CA . ILE B 1 178 ? -2.518 -6.977 5.184 1 97.44 178 ILE B CA 1
ATOM 4002 C C . ILE B 1 178 ? -3.652 -6.008 5.508 1 97.44 178 ILE B C 1
ATOM 4004 O O . ILE B 1 178 ? -4.285 -5.457 4.605 1 97.44 178 ILE B O 1
ATOM 4008 N N . TYR B 1 179 ? -3.91 -5.875 6.762 1 97.69 179 TYR B N 1
ATOM 4009 C CA . TYR B 1 179 ? -4.992 -5 7.203 1 97.69 179 TYR B CA 1
ATOM 4010 C C . TYR B 1 179 ? -4.535 -3.547 7.242 1 97.69 179 TYR B C 1
ATOM 4012 O O . TYR B 1 179 ? -3.461 -3.244 7.77 1 97.69 179 TYR B O 1
ATOM 4020 N N . LEU B 1 180 ? -5.281 -2.65 6.613 1 97.94 180 LEU B N 1
ATOM 4021 C CA . LEU B 1 180 ? -5.09 -1.204 6.656 1 97.94 180 LEU B CA 1
ATOM 4022 C C . LEU B 1 180 ? -6.129 -0.543 7.555 1 97.94 180 LEU B C 1
ATOM 4024 O O . LEU B 1 180 ? -7.238 -0.243 7.105 1 97.94 180 LEU B O 1
ATOM 4028 N N . PRO B 1 181 ? -5.75 -0.239 8.766 1 96.38 181 PRO B N 1
ATOM 4029 C CA . PRO B 1 181 ? -6.73 0.242 9.742 1 96.38 181 PRO B CA 1
ATOM 4030 C C . PRO B 1 181 ? -7.469 1.492 9.266 1 96.38 181 PRO B C 1
ATOM 4032 O O . PRO B 1 181 ? -8.695 1.582 9.414 1 96.38 181 PRO B O 1
ATOM 4035 N N . ALA B 1 182 ? -6.805 2.418 8.695 1 96.25 182 ALA B N 1
ATOM 4036 C CA . ALA B 1 182 ? -7.398 3.697 8.312 1 96.25 182 ALA B CA 1
ATOM 4037 C C . ALA B 1 182 ? -8.539 3.498 7.316 1 96.25 182 ALA B C 1
ATOM 4039 O O . ALA B 1 182 ? -9.516 4.254 7.32 1 96.25 182 ALA B O 1
ATOM 4040 N N . ALA B 1 183 ? -8.414 2.518 6.508 1 97.5 183 ALA B N 1
ATOM 4041 C CA . ALA B 1 183 ? -9.414 2.238 5.48 1 97.5 183 ALA B CA 1
ATOM 4042 C C . ALA B 1 183 ? -10.406 1.176 5.953 1 97.5 183 ALA B C 1
ATOM 4044 O O . ALA B 1 183 ? -11.445 0.967 5.328 1 97.5 183 ALA B O 1
ATOM 4045 N N . LYS B 1 184 ? -10.039 0.486 7.047 1 96.81 184 LYS B N 1
ATOM 4046 C CA . LYS B 1 184 ? -10.789 -0.671 7.523 1 96.81 184 LYS B CA 1
ATOM 4047 C C . LYS B 1 184 ? -10.953 -1.718 6.426 1 96.81 184 LYS B C 1
ATOM 4049 O O . LYS B 1 184 ? -12.047 -2.225 6.195 1 96.81 184 LYS B O 1
ATOM 4054 N N . ARG B 1 185 ? -9.844 -1.96 5.699 1 98.25 185 ARG B N 1
ATOM 4055 C CA . ARG B 1 185 ? -9.828 -2.92 4.598 1 98.25 185 ARG B CA 1
ATOM 4056 C C . ARG B 1 185 ? -8.562 -3.777 4.641 1 98.25 185 ARG B C 1
ATOM 4058 O O . ARG B 1 185 ? -7.52 -3.332 5.125 1 98.25 185 ARG B O 1
ATOM 4065 N N . TRP B 1 186 ? -8.711 -4.98 4.199 1 98.56 186 TRP B N 1
ATOM 4066 C CA . TRP B 1 186 ? -7.551 -5.797 3.869 1 98.56 186 TRP B CA 1
ATOM 4067 C C . TRP B 1 186 ? -7.055 -5.496 2.459 1 98.56 186 TRP B C 1
ATOM 4069 O O . TRP B 1 186 ? -7.84 -5.488 1.508 1 98.56 186 TRP B O 1
ATOM 4079 N N . ILE B 1 187 ? -5.707 -5.262 2.361 1 98.69 187 ILE B N 1
ATOM 4080 C CA . ILE B 1 187 ? -5.219 -4.836 1.055 1 98.69 187 ILE B CA 1
ATOM 4081 C C . ILE B 1 187 ? -4.125 -5.789 0.576 1 98.69 187 ILE B C 1
ATOM 4083 O O . ILE B 1 187 ? -3.527 -6.512 1.378 1 98.69 187 ILE B O 1
ATOM 4087 N N . GLN B 1 188 ? -3.912 -5.816 -0.721 1 98.44 188 GLN B N 1
ATOM 4088 C CA . GLN B 1 188 ? -2.754 -6.383 -1.402 1 98.44 188 GLN B CA 1
ATOM 4089 C C . GLN B 1 188 ? -2.121 -5.367 -2.35 1 98.44 188 GLN B C 1
ATOM 4091 O O . GLN B 1 188 ? -2.822 -4.547 -2.947 1 98.44 188 GLN B O 1
ATOM 4096 N N . ILE B 1 189 ? -0.85 -5.426 -2.441 1 98.5 189 ILE B N 1
ATOM 4097 C CA . ILE B 1 189 ? -0.099 -4.484 -3.266 1 98.5 189 ILE B CA 1
ATOM 4098 C C . ILE B 1 189 ? 0.475 -5.207 -4.48 1 98.5 189 ILE B C 1
ATOM 4100 O O . ILE B 1 189 ? 1.123 -6.246 -4.344 1 98.5 189 ILE B O 1
ATOM 4104 N N . TYR B 1 190 ? 0.224 -4.684 -5.691 1 98.5 190 TYR B N 1
ATOM 4105 C CA . TYR B 1 190 ? 0.73 -5.266 -6.93 1 98.5 190 TYR B CA 1
ATOM 4106 C C . TYR B 1 190 ? 1.25 -4.188 -7.867 1 98.5 190 TYR B C 1
ATOM 4108 O O . TYR B 1 190 ? 0.826 -3.031 -7.793 1 98.5 190 TYR B O 1
ATOM 4116 N N . PRO B 1 191 ? 2.164 -4.492 -8.758 1 98.38 191 PRO B N 1
ATOM 4117 C CA . PRO B 1 191 ? 2.576 -3.584 -9.828 1 98.38 191 PRO B CA 1
ATOM 4118 C C . PRO B 1 191 ? 1.714 -3.721 -11.086 1 98.38 191 PRO B C 1
ATOM 4120 O O . PRO B 1 191 ? 2.234 -3.688 -12.203 1 98.38 191 PRO B O 1
ATOM 4123 N N . ALA B 1 192 ? 0.46 -4.043 -10.906 1 98.19 192 ALA B N 1
ATOM 4124 C CA . ALA B 1 192 ? -0.445 -4.309 -12.023 1 98.19 192 ALA B CA 1
ATOM 4125 C C . ALA B 1 192 ? -1.833 -3.736 -11.75 1 98.19 192 ALA B C 1
ATOM 4127 O O . ALA B 1 192 ? -2.176 -3.441 -10.602 1 98.19 192 ALA B O 1
ATOM 4128 N N . ASP B 1 193 ? -2.602 -3.598 -12.852 1 97.12 193 ASP B N 1
ATOM 4129 C CA . ASP B 1 193 ? -3.994 -3.176 -12.75 1 97.12 193 ASP B CA 1
ATOM 4130 C C . ASP B 1 193 ? -4.809 -4.172 -11.922 1 97.12 193 ASP B C 1
ATOM 4132 O O . ASP B 1 193 ? -4.707 -5.383 -12.125 1 97.12 193 ASP B O 1
ATOM 4136 N N . PRO B 1 194 ? -5.586 -3.668 -10.992 1 97.69 194 PRO B N 1
ATOM 4137 C CA . PRO B 1 194 ? -6.41 -4.562 -10.18 1 97.69 194 PRO B CA 1
ATOM 4138 C C . PRO B 1 194 ? -7.336 -5.438 -11.023 1 97.69 194 PRO B C 1
ATOM 4140 O O . PRO B 1 194 ? -7.727 -6.523 -10.586 1 97.69 194 PRO B O 1
ATOM 4143 N N . ASP B 1 195 ? -7.598 -5.047 -12.219 1 96.94 195 ASP B N 1
ATOM 4144 C CA . ASP B 1 195 ? -8.477 -5.797 -13.109 1 96.94 195 ASP B CA 1
ATOM 4145 C C . ASP B 1 195 ? -7.684 -6.797 -13.945 1 96.94 195 ASP B C 1
ATOM 4147 O O . ASP B 1 195 ? -8.25 -7.484 -14.805 1 96.94 195 ASP B O 1
ATOM 4151 N N . SER B 1 196 ? -6.367 -6.898 -13.727 1 97.19 196 SER B N 1
ATOM 4152 C CA . SER B 1 196 ? -5.559 -7.879 -14.438 1 97.19 196 SER B CA 1
ATOM 4153 C C . SER B 1 196 ? -6.062 -9.297 -14.195 1 97.19 196 SER B C 1
ATOM 4155 O O . SER B 1 196 ? -6.535 -9.617 -13.102 1 97.19 196 SER B O 1
ATOM 4157 N N . ALA B 1 197 ? -5.898 -10.125 -15.203 1 96.12 197 ALA B N 1
ATOM 4158 C CA . ALA B 1 197 ? -6.34 -11.516 -15.156 1 96.12 197 ALA B CA 1
ATOM 4159 C C . ALA B 1 197 ? -5.555 -12.305 -14.117 1 96.12 197 ALA B C 1
ATOM 4161 O O . ALA B 1 197 ? -4.34 -12.148 -13.992 1 96.12 197 ALA B O 1
ATOM 4162 N N . TYR B 1 198 ? -6.25 -13.062 -13.383 1 96.88 198 TYR B N 1
ATOM 4163 C CA . TYR B 1 198 ? -5.691 -13.945 -12.367 1 96.88 198 TYR B CA 1
ATOM 4164 C C . TYR B 1 198 ? -6.324 -15.328 -12.438 1 96.88 198 TYR B C 1
ATOM 4166 O O . TYR B 1 198 ? -7.035 -15.742 -11.516 1 96.88 198 TYR B O 1
ATOM 4174 N N . PRO B 1 199 ? -5.988 -16.125 -13.5 1 97.5 199 PRO B N 1
ATOM 4175 C CA . PRO B 1 199 ? -6.559 -17.469 -13.625 1 97.5 199 PRO B CA 1
ATOM 4176 C C . PRO B 1 199 ? -6.152 -18.391 -12.477 1 97.5 199 PRO B C 1
ATOM 4178 O O . PRO B 1 199 ? -4.984 -18.406 -12.07 1 97.5 199 PRO B O 1
ATOM 4181 N N . SER B 1 200 ? -7.152 -19.141 -11.984 1 98.38 200 SER B N 1
ATOM 4182 C CA . SER B 1 200 ? -6.887 -19.938 -10.789 1 98.38 200 SER B CA 1
ATOM 4183 C C . SER B 1 200 ? -7.168 -21.422 -11.031 1 98.38 200 SER B C 1
ATOM 4185 O O . SER B 1 200 ? -8.242 -21.781 -11.523 1 98.38 200 SER B O 1
ATOM 4187 N N . LEU B 1 201 ? -6.176 -22.203 -10.602 1 98.12 201 LEU B N 1
ATOM 4188 C CA . LEU B 1 201 ? -6.281 -23.656 -10.641 1 98.12 201 LEU B CA 1
ATOM 4189 C C . LEU B 1 201 ? -7.078 -24.172 -9.453 1 98.12 201 LEU B C 1
ATOM 4191 O O . LEU B 1 201 ? -7.535 -25.312 -9.461 1 98.12 201 LEU B O 1
ATOM 4195 N N . GLY B 1 202 ? -7.352 -23.344 -8.469 1 97.81 202 GLY B N 1
ATOM 4196 C CA . GLY B 1 202 ? -7.906 -23.812 -7.211 1 97.81 202 GLY B CA 1
ATOM 4197 C C . GLY B 1 202 ? -6.902 -24.578 -6.363 1 97.81 202 GLY B C 1
ATOM 4198 O O . GLY B 1 202 ? -5.793 -24.094 -6.129 1 97.81 202 GLY B O 1
ATOM 4199 N N . ASP B 1 203 ? -7.285 -25.703 -5.863 1 98.06 203 ASP B N 1
ATOM 4200 C CA . ASP B 1 203 ? -6.398 -26.531 -5.039 1 98.06 203 ASP B CA 1
ATOM 4201 C C . ASP B 1 203 ? -5.539 -27.438 -5.906 1 98.06 203 ASP B C 1
ATOM 4203 O O . ASP B 1 203 ? -5.988 -28.516 -6.324 1 98.06 203 ASP B O 1
ATOM 4207 N N . HIS B 1 204 ? -4.254 -27.062 -6.078 1 97.62 204 HIS B N 1
ATOM 4208 C CA . HIS B 1 204 ? -3.365 -27.812 -6.961 1 97.62 204 HIS B CA 1
ATOM 4209 C C . HIS B 1 204 ? -3.125 -29.219 -6.426 1 97.62 204 HIS B C 1
ATOM 4211 O O . HIS B 1 204 ? -2.742 -30.125 -7.18 1 97.62 204 HIS B O 1
ATOM 4217 N N . ARG B 1 205 ? -3.369 -29.625 -5.172 1 97.44 205 ARG B N 1
ATOM 4218 C CA . ARG B 1 205 ? -3.15 -30.938 -4.551 1 97.44 205 ARG B CA 1
ATOM 4219 C C . ARG B 1 205 ? -4.289 -31.891 -4.875 1 97.44 205 ARG B C 1
ATOM 4221 O O . ARG B 1 205 ? -4.207 -33.094 -4.578 1 97.44 205 ARG B O 1
ATOM 4228 N N . VAL B 1 206 ? -5.262 -31.266 -5.465 1 98.56 206 VAL B N 1
ATOM 4229 C CA . VAL B 1 206 ? -6.398 -32.094 -5.883 1 98.56 206 VAL B CA 1
ATOM 4230 C C . VAL B 1 206 ? -6.566 -32 -7.398 1 98.56 206 VAL B C 1
ATOM 4232 O O . VAL B 1 206 ? -6.523 -33 -8.094 1 98.56 206 VAL B O 1
ATOM 4235 N N . ASN B 1 207 ? -6.652 -30.781 -7.855 1 98.88 207 ASN B N 1
ATOM 4236 C CA . ASN B 1 207 ? -7.098 -30.531 -9.219 1 98.88 207 ASN B CA 1
ATOM 4237 C C . ASN B 1 207 ? -6.051 -30.969 -10.242 1 98.88 207 ASN B C 1
ATOM 4239 O O . ASN B 1 207 ? -6.395 -31.359 -11.359 1 98.88 207 ASN B O 1
ATOM 4243 N N . THR B 1 208 ? -4.711 -30.859 -9.867 1 98.81 208 THR B N 1
ATOM 4244 C CA . THR B 1 208 ? -3.689 -31.312 -10.812 1 98.81 208 THR B CA 1
ATOM 4245 C C . THR B 1 208 ? -3.934 -32.75 -11.234 1 98.81 208 THR B C 1
ATOM 4247 O O . THR B 1 208 ? -3.893 -33.062 -12.43 1 98.81 208 THR B O 1
ATOM 4250 N N . GLY B 1 209 ? -4.238 -33.625 -10.258 1 98.88 209 GLY B N 1
ATOM 4251 C CA . GLY B 1 209 ? -4.492 -35 -10.547 1 98.88 209 GLY B CA 1
ATOM 4252 C C . GLY B 1 209 ? -5.707 -35.219 -11.43 1 98.88 209 GLY B C 1
ATOM 4253 O O . GLY B 1 209 ? -5.688 -36.062 -12.328 1 98.88 209 GLY B O 1
ATOM 4254 N N . ILE B 1 210 ? -6.734 -34.469 -11.195 1 98.88 210 ILE B N 1
ATOM 4255 C CA . ILE B 1 210 ? -7.965 -34.594 -11.969 1 98.88 210 ILE B CA 1
ATOM 4256 C C . ILE B 1 210 ? -7.699 -34.219 -13.422 1 98.88 210 ILE B C 1
ATOM 4258 O O . ILE B 1 210 ? -8.133 -34.906 -14.344 1 98.88 210 ILE B O 1
ATOM 4262 N N . PHE B 1 211 ? -6.977 -33.094 -13.617 1 98.94 211 PHE B N 1
ATOM 4263 C CA . PHE B 1 211 ? -6.629 -32.688 -14.969 1 98.94 211 PHE B CA 1
ATOM 4264 C C . PHE B 1 211 ? -5.773 -33.75 -15.664 1 98.94 211 PHE B C 1
ATOM 4266 O O . PHE B 1 211 ? -6.066 -34.125 -16.797 1 98.94 211 PHE B O 1
ATOM 4273 N N . VAL B 1 212 ? -4.715 -34.219 -14.984 1 98.88 212 VAL B N 1
ATOM 4274 C CA . VAL B 1 212 ? -3.779 -35.188 -15.586 1 98.88 212 VAL B CA 1
ATOM 4275 C C . VAL B 1 212 ? -4.5 -36.469 -15.914 1 98.88 212 VAL B C 1
ATOM 4277 O O . VAL B 1 212 ? -4.352 -37 -17.016 1 98.88 212 VAL B O 1
ATOM 4280 N N . HIS B 1 213 ? -5.297 -37 -15.016 1 98.81 213 HIS B N 1
ATOM 4281 C CA . HIS B 1 213 ? -6.043 -38.25 -15.25 1 98.81 213 HIS B CA 1
ATOM 4282 C C . HIS B 1 213 ? -6.969 -38.094 -16.453 1 98.81 213 HIS B C 1
ATOM 4284 O O . HIS B 1 213 ? -7.062 -39.031 -17.281 1 98.81 213 HIS B O 1
ATOM 4290 N N . SER B 1 214 ? -7.652 -36.938 -16.547 1 98.81 214 SER B N 1
ATOM 4291 C CA . SER B 1 214 ? -8.562 -36.688 -17.672 1 98.81 214 SER B CA 1
ATOM 4292 C C . SER B 1 214 ? -7.809 -36.656 -19 1 98.81 214 SER B C 1
ATOM 4294 O O . SER B 1 214 ? -8.258 -37.25 -19.984 1 98.81 214 SER B O 1
ATOM 4296 N N . LEU B 1 215 ? -6.652 -36.031 -19.016 1 98.81 215 LEU B N 1
ATOM 4297 C CA . LEU B 1 215 ? -5.867 -35.906 -20.234 1 98.81 215 LEU B CA 1
ATOM 4298 C C . LEU B 1 215 ? -5.27 -37.219 -20.656 1 98.81 215 LEU B C 1
ATOM 4300 O O . LEU B 1 215 ? -5.078 -37.469 -21.844 1 98.81 215 LEU B O 1
ATOM 4304 N N . VAL B 1 216 ? -4.945 -38.125 -19.672 1 98.62 216 VAL B N 1
ATOM 4305 C CA . VAL B 1 216 ? -4.43 -39.438 -19.969 1 98.62 216 VAL B CA 1
ATOM 4306 C C . VAL B 1 216 ? -5.535 -40.312 -20.594 1 98.62 216 VAL B C 1
ATOM 4308 O O . VAL B 1 216 ? -5.285 -41.062 -21.516 1 98.62 216 VAL B O 1
ATOM 4311 N N . ASN B 1 217 ? -6.719 -40.156 -20.125 1 97.38 217 ASN B N 1
ATOM 4312 C CA . ASN B 1 217 ? -7.836 -40.938 -20.594 1 97.38 217 ASN B CA 1
ATOM 4313 C C . ASN B 1 217 ? -8.406 -40.406 -21.906 1 97.38 217 ASN B C 1
ATOM 4315 O O . ASN B 1 217 ? -8.977 -41.188 -22.688 1 97.38 217 ASN B O 1
ATOM 4319 N N . ASN B 1 218 ? -8.359 -39.156 -22.078 1 98.06 218 ASN B N 1
ATOM 4320 C CA . ASN B 1 218 ? -8.727 -38.469 -23.312 1 98.06 218 ASN B CA 1
ATOM 4321 C C . ASN B 1 218 ? -7.605 -37.562 -23.812 1 98.06 218 ASN B C 1
ATOM 4323 O O . ASN B 1 218 ? -7.664 -36.344 -23.672 1 98.06 218 ASN B O 1
ATOM 4327 N N . ARG B 1 219 ? -6.664 -38.188 -24.484 1 97.5 219 ARG B N 1
ATOM 4328 C CA . ARG B 1 219 ? -5.422 -37.531 -24.859 1 97.5 219 ARG B CA 1
ATOM 4329 C C . ARG B 1 219 ? -5.66 -36.531 -25.984 1 97.5 219 ARG B C 1
ATOM 4331 O O . ARG B 1 219 ? -6.242 -36.875 -27.016 1 97.5 219 ARG B O 1
ATOM 4338 N N . PRO B 1 220 ? -5.219 -35.281 -25.766 1 97.94 220 PRO B N 1
ATOM 4339 C CA . PRO B 1 220 ? -5.234 -34.344 -26.891 1 97.94 220 PRO B CA 1
ATOM 4340 C C . PRO B 1 220 ? -4.285 -34.719 -28.016 1 97.94 220 PRO B C 1
ATOM 4342 O O . PRO B 1 220 ? -3.434 -35.594 -27.828 1 97.94 220 PRO B O 1
ATOM 4345 N N . PRO B 1 221 ? -4.496 -34.062 -29.234 1 96.81 221 PRO B N 1
ATOM 4346 C CA . PRO B 1 221 ? -3.488 -34.281 -30.281 1 96.81 221 PRO B CA 1
ATOM 4347 C C . PRO B 1 221 ? -2.074 -33.938 -29.812 1 96.81 221 PRO B C 1
ATOM 4349 O O . PRO B 1 221 ? -1.895 -33.062 -28.953 1 96.81 221 PRO B O 1
ATOM 4352 N N . GLY B 1 222 ? -1.087 -34.688 -30.375 1 97.06 222 GLY B N 1
ATOM 4353 C CA . GLY B 1 222 ? 0.301 -34.5 -30 1 97.06 222 GLY B CA 1
ATOM 4354 C C . GLY B 1 222 ? 0.753 -33.062 -30.172 1 97.06 222 GLY B C 1
ATOM 4355 O O . GLY B 1 222 ? 0.451 -32.406 -31.172 1 97.06 222 GLY B O 1
ATOM 4356 N N . GLY B 1 223 ? 1.451 -32.531 -29.062 1 96.94 223 GLY B N 1
ATOM 4357 C CA . GLY B 1 223 ? 2.01 -31.188 -29.125 1 96.94 223 GLY B CA 1
ATOM 4358 C C . GLY B 1 223 ? 1.026 -30.109 -28.719 1 96.94 223 GLY B C 1
ATOM 4359 O O . GLY B 1 223 ? 1.329 -28.922 -28.812 1 96.94 223 GLY B O 1
ATOM 4360 N N . THR B 1 224 ? -0.124 -30.5 -28.188 1 96.81 224 THR B N 1
ATOM 4361 C CA . THR B 1 224 ? -1.158 -29.547 -27.812 1 96.81 224 THR B CA 1
ATOM 4362 C C . THR B 1 224 ? -0.813 -28.875 -26.484 1 96.81 224 THR B C 1
ATOM 4364 O O . THR B 1 224 ? -0.351 -29.531 -25.547 1 96.81 224 THR B O 1
ATOM 4367 N N . TYR B 1 225 ? -0.952 -27.531 -26.438 1 97.56 225 TYR B N 1
ATOM 4368 C CA . TYR B 1 225 ? -0.956 -26.797 -25.188 1 97.56 225 TYR B CA 1
ATOM 4369 C C . TYR B 1 225 ? -2.35 -26.781 -24.562 1 97.56 225 TYR B C 1
ATOM 4371 O O . TYR B 1 225 ? -3.328 -26.438 -25.234 1 97.56 225 TYR B O 1
ATOM 4379 N N . VAL B 1 226 ? -2.455 -27.172 -23.297 1 98.12 226 VAL B N 1
ATOM 4380 C CA . VAL B 1 226 ? -3.736 -27.125 -22.609 1 98.12 226 VAL B CA 1
ATOM 4381 C C . VAL B 1 226 ? -3.629 -26.25 -21.359 1 98.12 226 VAL B C 1
ATOM 4383 O O . VAL B 1 226 ? -2.611 -26.266 -20.672 1 98.12 226 VAL B O 1
ATOM 4386 N N . ARG B 1 227 ? -4.605 -25.375 -21.203 1 98 227 ARG B N 1
ATOM 4387 C CA . ARG B 1 227 ? -4.734 -24.547 -20 1 98 227 ARG B CA 1
ATOM 4388 C C . ARG B 1 227 ? -5.543 -25.25 -18.922 1 98 227 ARG B C 1
ATOM 4390 O O . ARG B 1 227 ? -6.711 -25.578 -19.141 1 98 227 ARG B O 1
ATOM 4397 N N . CYS B 1 228 ? -4.883 -25.562 -17.875 1 98.69 228 CYS B N 1
ATOM 4398 C CA . CYS B 1 228 ? -5.52 -26.172 -16.719 1 98.69 228 CYS B CA 1
ATOM 4399 C C . CYS B 1 228 ? -5.93 -25.125 -15.695 1 98.69 228 CYS B C 1
ATOM 4401 O O . CYS B 1 228 ? -5.125 -24.734 -14.852 1 98.69 228 CYS B O 1
ATOM 4403 N N . SER B 1 229 ? -7.156 -24.703 -15.734 1 98.25 229 SER B N 1
ATOM 4404 C CA . SER B 1 229 ? -7.734 -23.656 -14.914 1 98.25 229 SER B CA 1
ATOM 4405 C C . SER B 1 229 ? -9.156 -24 -14.492 1 98.25 229 SER B C 1
ATOM 4407 O O . SER B 1 229 ? -9.867 -24.719 -15.203 1 98.25 229 SER B O 1
ATOM 4409 N N . VAL B 1 230 ? -9.516 -23.562 -13.328 1 98.62 230 VAL B N 1
ATOM 4410 C CA . VAL B 1 230 ? -10.859 -23.828 -12.836 1 98.62 230 VAL B CA 1
ATOM 4411 C C . VAL B 1 230 ? -11.719 -22.578 -12.984 1 98.62 230 VAL B C 1
ATOM 4413 O O . VAL B 1 230 ? -12.891 -22.672 -13.367 1 98.62 230 VAL B O 1
ATOM 4416 N N . GLU B 1 231 ? -11.164 -21.422 -12.617 1 98 231 GLU B N 1
ATOM 4417 C CA . GLU B 1 231 ? -11.914 -20.172 -12.648 1 98 231 GLU B CA 1
ATOM 4418 C C . GLU B 1 231 ? -11.023 -19 -13.062 1 98 231 GLU B C 1
ATOM 4420 O O . GLU B 1 231 ? -9.875 -18.906 -12.625 1 98 231 GLU B O 1
ATOM 4425 N N . ASP B 1 232 ? -11.523 -18.172 -13.953 1 97.44 232 ASP B N 1
ATOM 4426 C CA . ASP B 1 232 ? -10.844 -16.938 -14.328 1 97.44 232 ASP B CA 1
ATOM 4427 C C . ASP B 1 232 ? -11.328 -15.766 -13.477 1 97.44 232 ASP B C 1
ATOM 4429 O O . ASP B 1 232 ? -12.5 -15.391 -13.531 1 97.44 232 ASP B O 1
ATOM 4433 N N . LEU B 1 233 ? -10.398 -15.203 -12.758 1 98.25 233 LEU B N 1
ATOM 4434 C CA . LEU B 1 233 ? -10.648 -14.086 -11.852 1 98.25 233 LEU B CA 1
ATOM 4435 C C . LEU B 1 233 ? -9.758 -12.891 -12.195 1 98.25 233 LEU B C 1
ATOM 4437 O O . LEU B 1 233 ? -8.953 -12.961 -13.125 1 98.25 233 LEU B O 1
ATOM 4441 N N . THR B 1 234 ? -9.992 -11.797 -11.562 1 98.31 234 THR B N 1
ATOM 4442 C CA . THR B 1 234 ? -9.062 -10.672 -11.516 1 98.31 234 THR B CA 1
ATOM 4443 C C . THR B 1 234 ? -8.375 -10.594 -10.156 1 98.31 234 THR B C 1
ATOM 4445 O O . THR B 1 234 ? -8.805 -11.234 -9.195 1 98.31 234 THR B O 1
ATOM 4448 N N . LEU B 1 235 ? -7.305 -9.766 -10.102 1 98.44 235 LEU B N 1
ATOM 4449 C CA . LEU B 1 235 ? -6.652 -9.57 -8.812 1 98.44 235 LEU B CA 1
ATOM 4450 C C . LEU B 1 235 ? -7.648 -9.086 -7.766 1 98.44 235 LEU B C 1
ATOM 4452 O O . LEU B 1 235 ? -7.691 -9.609 -6.652 1 98.44 235 LEU B O 1
ATOM 4456 N N . GLU B 1 236 ? -8.508 -8.172 -8.164 1 98.5 236 GLU B N 1
ATOM 4457 C CA . GLU B 1 236 ? -9.492 -7.562 -7.266 1 98.5 236 GLU B CA 1
ATOM 4458 C C . GLU B 1 236 ? -10.531 -8.578 -6.816 1 98.5 236 GLU B C 1
ATOM 4460 O O . GLU B 1 236 ? -10.828 -8.688 -5.621 1 98.5 236 GLU B O 1
ATOM 4465 N N . SER B 1 237 ? -11.117 -9.312 -7.73 1 98.5 237 SER B N 1
ATOM 4466 C CA . SER B 1 237 ? -12.18 -10.25 -7.383 1 98.5 237 SER B CA 1
ATOM 4467 C C . SER B 1 237 ? -11.633 -11.438 -6.605 1 98.5 237 SER B C 1
ATOM 4469 O O . SER B 1 237 ? -12.328 -12 -5.75 1 98.5 237 SER B O 1
ATOM 4471 N N . PHE B 1 238 ? -10.359 -11.82 -6.871 1 98.62 238 PHE B N 1
ATOM 4472 C CA . PHE B 1 238 ? -9.758 -12.914 -6.109 1 98.62 238 PHE B CA 1
ATOM 4473 C C . PHE B 1 238 ? -9.57 -12.516 -4.648 1 98.62 238 PHE B C 1
ATOM 4475 O O . PHE B 1 238 ? -9.867 -13.297 -3.744 1 98.62 238 PHE B O 1
ATOM 4482 N N . LEU B 1 239 ? -9.062 -11.289 -4.414 1 98.75 239 LEU B N 1
ATOM 4483 C CA . LEU B 1 239 ? -8.898 -10.828 -3.039 1 98.75 239 LEU B CA 1
ATOM 4484 C C . LEU B 1 239 ? -10.242 -10.75 -2.328 1 98.75 239 LEU B C 1
ATOM 4486 O O . LEU B 1 239 ? -10.352 -11.117 -1.156 1 98.75 239 LEU B O 1
ATOM 4490 N N . ALA B 1 240 ? -11.266 -10.266 -3.004 1 98.69 240 ALA B N 1
ATOM 4491 C CA . ALA B 1 240 ? -12.602 -10.211 -2.426 1 98.69 240 ALA B CA 1
ATOM 4492 C C . ALA B 1 240 ? -13.125 -11.609 -2.107 1 98.69 240 ALA B C 1
ATOM 4494 O O . ALA B 1 240 ? -13.766 -11.82 -1.076 1 98.69 240 ALA B O 1
ATOM 4495 N N . LEU B 1 241 ? -12.852 -12.547 -3.031 1 98.62 241 LEU B N 1
ATOM 4496 C CA . LEU B 1 241 ? -13.234 -13.938 -2.811 1 98.62 241 LEU B CA 1
ATOM 4497 C C . LEU B 1 241 ? -12.555 -14.492 -1.564 1 98.62 241 LEU B C 1
ATOM 4499 O O . LEU B 1 241 ? -13.188 -15.195 -0.768 1 98.62 241 LEU B O 1
ATOM 4503 N N . TRP B 1 242 ? -11.273 -14.203 -1.406 1 98.62 242 TRP B N 1
ATOM 4504 C CA . TRP B 1 242 ? -10.57 -14.602 -0.193 1 98.62 242 TRP B CA 1
ATOM 4505 C C . TRP B 1 242 ? -11.281 -14.07 1.048 1 98.62 242 TRP B C 1
ATOM 4507 O O . TRP B 1 242 ? -11.539 -14.812 1.994 1 98.62 242 TRP B O 1
ATOM 4517 N N . GLY B 1 243 ? -11.586 -12.789 0.991 1 98.62 243 GLY B N 1
ATOM 4518 C CA . GLY B 1 243 ? -12.25 -12.188 2.139 1 98.62 243 GLY B CA 1
ATOM 4519 C C . GLY B 1 243 ? -13.531 -12.906 2.525 1 98.62 243 GLY B C 1
ATOM 4520 O O . GLY B 1 243 ? -13.719 -13.258 3.691 1 98.62 243 GLY B O 1
ATOM 4521 N N . ARG B 1 244 ? -14.352 -13.188 1.591 1 98.31 244 ARG B N 1
ATOM 4522 C CA . ARG B 1 244 ? -15.648 -13.828 1.82 1 98.31 244 ARG B CA 1
ATOM 4523 C C . ARG B 1 244 ? -15.469 -15.281 2.238 1 98.31 244 ARG B C 1
ATOM 4525 O O . ARG B 1 244 ? -16.016 -15.711 3.26 1 98.31 244 ARG B O 1
ATOM 4532 N N . ALA B 1 245 ? -14.656 -16 1.521 1 98.19 245 ALA B N 1
ATOM 4533 C CA . ALA B 1 245 ? -14.547 -17.438 1.702 1 98.19 245 ALA B CA 1
ATOM 4534 C C . ALA B 1 245 ? -13.812 -17.781 2.996 1 98.19 245 ALA B C 1
ATOM 4536 O O . ALA B 1 245 ? -14.117 -18.781 3.648 1 98.19 245 ALA B O 1
ATOM 4537 N N . SER B 1 246 ? -12.867 -16.953 3.365 1 97.88 246 SER B N 1
ATOM 4538 C CA . SER B 1 246 ? -12.109 -17.188 4.59 1 97.88 246 SER B CA 1
ATOM 4539 C C . SER B 1 246 ? -12.906 -16.75 5.82 1 97.88 246 SER B C 1
ATOM 4541 O O . SER B 1 246 ? -12.617 -17.188 6.934 1 97.88 246 SER B O 1
ATOM 4543 N N . GLY B 1 247 ? -13.836 -15.836 5.59 1 97.81 247 GLY B N 1
ATOM 4544 C CA . GLY B 1 247 ? -14.555 -15.227 6.699 1 97.81 247 GLY B CA 1
ATOM 4545 C C . GLY B 1 247 ? -13.789 -14.094 7.355 1 97.81 247 GLY B C 1
ATOM 4546 O O . GLY B 1 247 ? -14.305 -13.422 8.25 1 97.81 247 GLY B O 1
ATOM 4547 N N . VAL B 1 248 ? -12.641 -13.773 6.93 1 97.88 248 VAL B N 1
ATOM 4548 C CA . VAL B 1 248 ? -11.789 -12.742 7.527 1 97.88 248 VAL B CA 1
ATOM 4549 C C . VAL B 1 248 ? -12.336 -11.359 7.195 1 97.88 248 VAL B C 1
ATOM 4551 O O . VAL B 1 248 ? -12.32 -10.461 8.039 1 97.88 248 VAL B O 1
ATOM 4554 N N . ALA B 1 249 ? -12.812 -11.227 5.992 1 97.69 249 ALA B N 1
ATOM 4555 C CA . ALA B 1 249 ? -13.344 -9.961 5.492 1 97.69 249 ALA B CA 1
ATOM 4556 C C . ALA B 1 249 ? -14.547 -10.195 4.582 1 97.69 249 ALA B C 1
ATOM 4558 O O . ALA B 1 249 ? -14.5 -9.883 3.391 1 97.69 249 ALA B O 1
ATOM 4559 N N . PRO B 1 250 ? -15.617 -10.688 5.125 1 97.06 250 PRO B N 1
ATOM 4560 C CA . PRO B 1 250 ? -16.75 -11.125 4.312 1 97.06 250 PRO B CA 1
ATOM 4561 C C . PRO B 1 250 ? -17.578 -9.961 3.773 1 97.06 250 PRO B C 1
ATOM 4563 O O . PRO B 1 250 ? -18.391 -10.148 2.857 1 97.06 250 PRO B O 1
ATOM 4566 N N . GLY B 1 251 ? -17.406 -8.812 4.293 1 95.62 251 GLY B N 1
ATOM 4567 C CA . GLY B 1 251 ? -18.219 -7.676 3.887 1 95.62 251 GLY B CA 1
ATOM 4568 C C . GLY B 1 251 ? -17.859 -7.145 2.512 1 95.62 251 GLY B C 1
ATOM 4569 O O . GLY B 1 251 ? -16.688 -7.203 2.105 1 95.62 251 GLY B O 1
ATOM 4570 N N . SER B 1 252 ? -18.875 -6.617 1.85 1 93.56 252 SER B N 1
ATOM 4571 C CA . SER B 1 252 ? -18.609 -5.941 0.584 1 93.56 252 SER B CA 1
ATOM 4572 C C . SER B 1 252 ? -17.688 -4.734 0.783 1 93.56 252 SER B C 1
ATOM 4574 O O . SER B 1 252 ? -17.844 -3.98 1.745 1 93.56 252 SER B O 1
ATOM 4576 N N . GLY B 1 253 ? -16.703 -4.625 -0.009 1 94.75 253 GLY B N 1
ATOM 4577 C CA . GLY B 1 253 ? -15.805 -3.482 0.058 1 94.75 253 GLY B CA 1
ATOM 4578 C C . GLY B 1 253 ? -14.766 -3.607 1.15 1 94.75 253 GLY B C 1
ATOM 4579 O O . GLY B 1 253 ? -14.062 -2.641 1.459 1 94.75 253 GLY B O 1
ATOM 4580 N N . SER B 1 254 ? -14.641 -4.766 1.778 1 97.94 254 SER B N 1
ATOM 4581 C CA . SER B 1 254 ? -13.719 -4.961 2.896 1 97.94 254 SER B CA 1
ATOM 4582 C C . SER B 1 254 ? -12.32 -5.305 2.406 1 97.94 254 SER B C 1
ATOM 4584 O O . SER B 1 254 ? -11.406 -5.496 3.211 1 97.94 254 SER B O 1
ATOM 4586 N N . THR B 1 255 ? -12.102 -5.371 1.123 1 98.69 255 THR B N 1
ATOM 4587 C CA . THR B 1 255 ? -10.805 -5.66 0.533 1 98.69 255 THR B CA 1
ATOM 4588 C C . THR B 1 255 ? -10.492 -4.68 -0.595 1 98.69 255 THR B C 1
ATOM 4590 O O . THR B 1 255 ? -11.398 -4.078 -1.171 1 98.69 255 THR B O 1
ATOM 4593 N N . LYS B 1 256 ? -9.227 -4.488 -0.871 1 98.62 256 LYS B N 1
ATO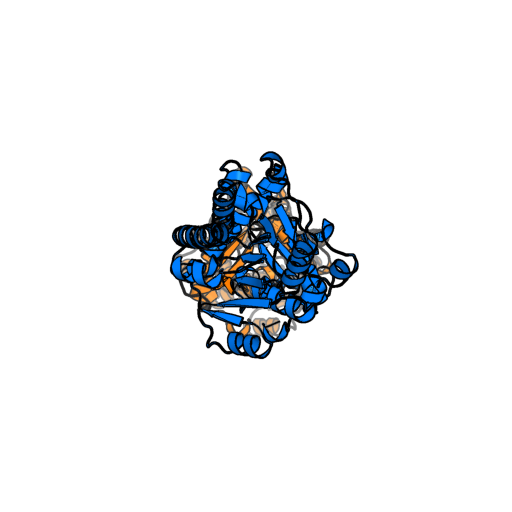M 4594 C CA . LYS B 1 256 ? -8.828 -3.615 -1.97 1 98.62 256 LYS B CA 1
ATOM 4595 C C . LYS B 1 256 ? -7.438 -3.973 -2.479 1 98.62 256 LYS B C 1
ATOM 4597 O O . LYS B 1 256 ? -6.5 -4.109 -1.691 1 98.62 256 LYS B O 1
ATOM 4602 N N . VAL B 1 257 ? -7.285 -4.156 -3.775 1 98.5 257 VAL B N 1
ATOM 4603 C CA . VAL B 1 257 ? -5.977 -4.289 -4.406 1 98.5 257 VAL B CA 1
ATOM 4604 C C . VAL B 1 257 ? -5.426 -2.906 -4.75 1 98.5 257 VAL B C 1
ATOM 4606 O O . VAL B 1 257 ? -6.113 -2.096 -5.375 1 98.5 257 VAL B O 1
ATOM 4609 N N . ILE B 1 258 ? -4.23 -2.707 -4.32 1 97.88 258 ILE B N 1
ATOM 4610 C CA . ILE B 1 258 ? -3.564 -1.426 -4.531 1 97.88 258 ILE B CA 1
ATOM 4611 C C . ILE B 1 258 ? -2.471 -1.581 -5.586 1 97.88 258 ILE B C 1
ATOM 4613 O O . ILE B 1 258 ? -1.63 -2.479 -5.488 1 97.88 258 ILE B O 1
ATOM 4617 N N . GLN B 1 259 ? -2.514 -0.672 -6.586 1 98.44 259 GLN B N 1
ATOM 4618 C CA . GLN B 1 259 ? -1.5 -0.703 -7.637 1 98.44 259 GLN B CA 1
ATOM 4619 C C . GLN B 1 259 ? -0.375 0.285 -7.34 1 98.44 259 GLN B C 1
ATOM 4621 O O . GLN B 1 259 ? -0.63 1.445 -7.012 1 98.44 259 GLN B O 1
ATOM 4626 N N . VAL B 1 260 ? 0.82 -0.126 -7.383 1 98.31 260 VAL B N 1
ATOM 4627 C CA . VAL B 1 260 ? 2.004 0.724 -7.316 1 98.31 260 VAL B CA 1
ATOM 4628 C C . VAL B 1 260 ? 2.838 0.547 -8.586 1 98.31 260 VAL B C 1
ATOM 4630 O O . VAL B 1 260 ? 2.533 -0.305 -9.422 1 98.31 260 VAL B O 1
ATOM 4633 N N . SER B 1 261 ? 3.895 1.353 -8.75 1 97.81 261 SER B N 1
ATOM 4634 C CA . SER B 1 261 ? 4.781 1.188 -9.898 1 97.81 261 SER B CA 1
ATOM 4635 C C . SER B 1 261 ? 5.641 -0.064 -9.758 1 97.81 261 SER B C 1
ATOM 4637 O O . SER B 1 261 ? 5.895 -0.529 -8.648 1 97.81 261 SER B O 1
ATOM 4639 N N . PRO B 1 262 ? 6.062 -0.634 -10.914 1 98 262 PRO B N 1
ATOM 4640 C CA . PRO B 1 262 ? 6.988 -1.769 -10.836 1 98 262 PRO B CA 1
ATOM 4641 C C . PRO B 1 262 ? 8.242 -1.454 -10.023 1 98 262 PRO B C 1
ATOM 4643 O O . PRO B 1 262 ? 8.734 -2.307 -9.281 1 98 262 PRO B O 1
ATOM 4646 N N . GLU B 1 263 ? 8.781 -0.224 -10.125 1 97.94 263 GLU B N 1
ATOM 4647 C CA . GLU B 1 263 ? 9.977 0.175 -9.391 1 97.94 263 GLU B CA 1
ATOM 4648 C C . GLU B 1 263 ? 9.742 0.122 -7.883 1 97.94 263 GLU B C 1
ATOM 4650 O O . GLU B 1 263 ? 10.57 -0.402 -7.137 1 97.94 263 GLU B O 1
ATOM 4655 N N . THR B 1 264 ? 8.578 0.678 -7.477 1 97.94 264 THR B N 1
ATOM 4656 C CA . THR B 1 264 ? 8.227 0.646 -6.059 1 97.94 264 THR B CA 1
ATOM 4657 C C . THR B 1 264 ? 8.062 -0.792 -5.574 1 97.94 264 THR B C 1
ATOM 4659 O O . THR B 1 264 ? 8.547 -1.15 -4.5 1 97.94 264 THR B O 1
ATOM 4662 N N . TYR B 1 265 ? 7.43 -1.597 -6.352 1 98.5 265 TYR B N 1
ATOM 4663 C CA . TYR B 1 265 ? 7.184 -2.992 -6 1 98.5 265 TYR B CA 1
ATOM 4664 C C . TYR B 1 265 ? 8.492 -3.754 -5.84 1 98.5 265 TYR B C 1
ATOM 4666 O O . TYR B 1 265 ? 8.656 -4.52 -4.887 1 98.5 265 TYR B O 1
ATOM 4674 N N . ILE B 1 266 ? 9.438 -3.576 -6.75 1 98.38 266 ILE B N 1
ATOM 4675 C CA . ILE B 1 266 ? 10.742 -4.23 -6.719 1 98.38 266 ILE B CA 1
ATOM 4676 C C . ILE B 1 266 ? 11.523 -3.762 -5.492 1 98.38 266 ILE B C 1
ATOM 4678 O O . ILE B 1 266 ? 12.164 -4.566 -4.812 1 98.38 266 ILE B O 1
ATOM 4682 N N . ASP B 1 267 ? 11.422 -2.518 -5.227 1 97.75 267 ASP B N 1
ATOM 4683 C CA . ASP B 1 267 ? 12.109 -1.973 -4.059 1 97.75 267 ASP B CA 1
ATOM 4684 C C . ASP B 1 267 ? 11.578 -2.596 -2.77 1 97.75 267 ASP B C 1
ATOM 4686 O O . ASP B 1 267 ? 12.344 -2.898 -1.855 1 97.75 267 ASP B O 1
ATOM 4690 N N . LEU B 1 268 ? 10.242 -2.822 -2.662 1 97.75 268 LEU B N 1
ATOM 4691 C CA . LEU B 1 268 ? 9.609 -3.357 -1.464 1 97.75 268 LEU B CA 1
ATOM 4692 C C . LEU B 1 268 ? 9.961 -4.828 -1.271 1 97.75 268 LEU B C 1
ATOM 4694 O O . LEU B 1 268 ? 10.219 -5.27 -0.147 1 97.75 268 LEU B O 1
ATOM 4698 N N . TYR B 1 269 ? 9.984 -5.582 -2.424 1 97.56 269 TYR B N 1
ATOM 4699 C CA . TYR B 1 269 ? 9.93 -7.027 -2.242 1 97.56 269 TYR B CA 1
ATOM 4700 C C . TYR B 1 269 ? 11.18 -7.695 -2.799 1 97.56 269 TYR B C 1
ATOM 4702 O O . TYR B 1 269 ? 11.281 -8.922 -2.822 1 97.56 269 TYR B O 1
ATOM 4710 N N . GLY B 1 270 ? 12.148 -6.914 -3.307 1 95.94 270 GLY B N 1
ATOM 4711 C CA . GLY B 1 270 ? 13.445 -7.43 -3.723 1 95.94 270 GLY B CA 1
ATOM 4712 C C . GLY B 1 270 ? 13.359 -8.367 -4.91 1 95.94 270 GLY B C 1
ATOM 4713 O O . GLY B 1 270 ? 12.711 -8.055 -5.91 1 95.94 270 GLY B O 1
ATOM 4714 N N . HIS B 1 271 ? 14 -9.516 -4.809 1 95.25 271 HIS B N 1
ATOM 4715 C CA . HIS B 1 271 ? 14.086 -10.477 -5.906 1 95.25 271 HIS B CA 1
ATOM 4716 C C . HIS B 1 271 ? 12.711 -11.023 -6.273 1 95.25 271 HIS B C 1
ATOM 4718 O O . HIS B 1 271 ? 12.398 -11.18 -7.457 1 95.25 271 HIS B O 1
ATOM 4724 N N . MET B 1 272 ? 11.953 -11.336 -5.277 1 95.94 272 MET B N 1
ATOM 4725 C CA . MET B 1 272 ? 10.609 -11.828 -5.559 1 95.94 272 MET B CA 1
ATOM 4726 C C . MET B 1 272 ? 9.758 -10.742 -6.215 1 95.94 272 MET B C 1
ATOM 4728 O O . MET B 1 272 ? 8.938 -11.039 -7.086 1 95.94 272 MET B O 1
ATOM 4732 N N . GLY B 1 273 ? 9.992 -9.508 -5.73 1 97.44 273 GLY B N 1
ATOM 4733 C CA . GLY B 1 273 ? 9.32 -8.391 -6.375 1 97.44 273 GLY B CA 1
ATOM 4734 C C . GLY B 1 273 ? 9.656 -8.266 -7.852 1 97.44 273 GLY B C 1
ATOM 4735 O O . GLY B 1 273 ? 8.766 -8.031 -8.672 1 97.44 273 GLY B O 1
ATOM 4736 N N . GLU B 1 274 ? 10.883 -8.445 -8.148 1 97.31 274 GLU B N 1
ATOM 4737 C CA . GLU B 1 274 ? 11.312 -8.375 -9.539 1 97.31 274 GLU B CA 1
ATOM 4738 C C . GLU B 1 274 ? 10.68 -9.484 -10.375 1 97.31 274 G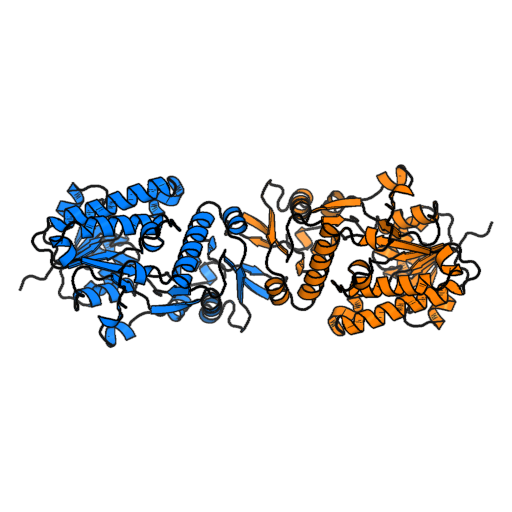LU B C 1
ATOM 4740 O O . GLU B 1 274 ? 10.211 -9.242 -11.484 1 97.31 274 GLU B O 1
ATOM 4745 N N . GLU B 1 275 ? 10.672 -10.688 -9.844 1 96.62 275 GLU B N 1
ATOM 4746 C CA . GLU B 1 275 ? 10.055 -11.828 -10.508 1 96.62 275 GLU B CA 1
ATOM 4747 C C . GLU B 1 275 ? 8.594 -11.555 -10.828 1 96.62 275 GLU B C 1
ATOM 4749 O O . GLU B 1 275 ? 8.141 -11.797 -11.953 1 96.62 275 GLU B O 1
ATOM 4754 N N . GLN B 1 276 ? 7.922 -11.016 -9.859 1 97.19 276 GLN B N 1
ATOM 4755 C CA . GLN B 1 276 ? 6.492 -10.758 -10.016 1 97.19 276 GLN B CA 1
ATOM 4756 C C . GLN B 1 276 ? 6.246 -9.594 -10.969 1 97.19 276 GLN B C 1
ATOM 4758 O O . GLN B 1 276 ? 5.324 -9.641 -11.789 1 97.19 276 GLN B O 1
ATOM 4763 N N . ALA B 1 277 ? 7.062 -8.562 -10.859 1 98.12 277 ALA B N 1
ATOM 4764 C CA . ALA B 1 277 ? 6.91 -7.414 -11.758 1 98.12 277 ALA B CA 1
ATOM 4765 C C . ALA B 1 277 ? 7.055 -7.836 -13.211 1 98.12 277 ALA B C 1
ATOM 4767 O O . ALA B 1 277 ? 6.289 -7.391 -14.07 1 98.12 277 ALA B O 1
ATOM 4768 N N . ARG B 1 278 ? 8 -8.703 -13.5 1 97.88 278 ARG B N 1
ATOM 4769 C CA . ARG B 1 278 ? 8.203 -9.227 -14.844 1 97.88 278 ARG B CA 1
ATOM 4770 C C . ARG B 1 278 ? 6.98 -10.016 -15.312 1 97.88 278 ARG B C 1
ATOM 4772 O O . ARG B 1 278 ? 6.547 -9.867 -16.453 1 97.88 278 ARG B O 1
ATOM 4779 N N . GLN B 1 279 ? 6.488 -10.812 -14.484 1 97.75 279 GLN B N 1
ATOM 4780 C CA . GLN B 1 279 ? 5.336 -11.641 -14.828 1 97.75 279 GLN B CA 1
ATOM 4781 C C . GLN B 1 279 ? 4.117 -10.781 -15.141 1 97.75 279 GLN B C 1
ATOM 4783 O O . GLN B 1 279 ? 3.395 -11.039 -16.109 1 97.75 279 GLN B O 1
ATOM 4788 N N . TRP B 1 280 ? 3.889 -9.773 -14.32 1 97.75 280 TRP B N 1
ATOM 4789 C CA . TRP B 1 280 ? 2.723 -8.922 -14.531 1 97.75 280 TRP B CA 1
ATOM 4790 C C . TRP B 1 280 ? 2.881 -8.086 -15.797 1 97.75 280 TRP B C 1
ATOM 4792 O O . TRP B 1 280 ? 1.899 -7.801 -16.484 1 97.75 280 TRP B O 1
ATOM 4802 N N . GLU B 1 281 ? 4.105 -7.688 -16.078 1 97.06 281 GLU B N 1
ATOM 4803 C CA . GLU B 1 281 ? 4.352 -7 -17.344 1 97.06 281 GLU B CA 1
ATOM 4804 C C . GLU B 1 281 ? 4.043 -7.906 -18.531 1 97.06 281 GLU B C 1
ATOM 4806 O O . GLU B 1 281 ? 3.42 -7.469 -19.5 1 97.06 281 GLU B O 1
ATOM 4811 N N . PHE B 1 282 ? 4.457 -9.102 -18.453 1 97 282 PHE B N 1
ATOM 4812 C CA . PHE B 1 282 ? 4.16 -10.078 -19.5 1 97 282 PHE B CA 1
ATOM 4813 C C . PHE B 1 282 ? 2.654 -10.25 -19.672 1 97 282 PHE B C 1
ATOM 4815 O O . PHE B 1 282 ? 2.15 -10.273 -20.797 1 97 282 PHE B O 1
ATOM 4822 N N . SER B 1 283 ? 1.988 -10.359 -18.516 1 95.81 283 SER B N 1
ATOM 4823 C CA . SER B 1 283 ? 0.535 -10.492 -18.547 1 95.81 283 SER B CA 1
ATOM 4824 C C . SER B 1 283 ? -0.117 -9.297 -19.234 1 95.81 283 SER B C 1
ATOM 4826 O O . SER B 1 283 ? -1.083 -9.461 -19.984 1 95.81 283 SER B O 1
ATOM 4828 N N . ARG B 1 284 ? 0.378 -8.164 -18.922 1 95.69 284 ARG B N 1
ATOM 4829 C CA . ARG B 1 284 ? -0.139 -6.957 -19.562 1 95.69 284 ARG B CA 1
ATOM 4830 C C . ARG B 1 284 ? 0.062 -7.008 -21.078 1 95.69 284 ARG B C 1
ATOM 4832 O O . ARG B 1 284 ? -0.856 -6.703 -21.844 1 95.69 284 ARG B O 1
ATOM 4839 N N . ILE B 1 285 ? 1.224 -7.406 -21.516 1 94.38 285 ILE B N 1
ATOM 4840 C CA . ILE B 1 285 ? 1.558 -7.492 -22.938 1 94.38 285 ILE B CA 1
ATOM 4841 C C . ILE B 1 285 ? 0.637 -8.5 -23.625 1 94.38 285 ILE B C 1
ATOM 4843 O O . ILE B 1 285 ? 0.121 -8.242 -24.703 1 94.38 285 ILE B O 1
ATOM 4847 N N . LEU B 1 286 ? 0.409 -9.641 -22.969 1 92.69 286 LEU B N 1
ATOM 4848 C CA . LEU B 1 286 ? -0.482 -10.648 -23.531 1 92.69 286 LEU B CA 1
ATOM 4849 C C . LEU B 1 286 ? -1.891 -10.094 -23.719 1 92.69 286 LEU B C 1
ATOM 4851 O O . LEU B 1 286 ? -2.523 -10.32 -24.75 1 92.69 286 LEU B O 1
ATOM 4855 N N . LYS B 1 287 ? -2.32 -9.453 -22.719 1 90.94 287 LYS B N 1
ATOM 4856 C CA . LYS B 1 287 ? -3.664 -8.883 -22.766 1 90.94 287 LYS B CA 1
ATOM 4857 C C . LYS B 1 287 ? -3.791 -7.875 -23.906 1 90.94 287 LYS B C 1
ATOM 4859 O O . LYS B 1 287 ? -4.789 -7.871 -24.625 1 90.94 287 LYS B O 1
ATOM 4864 N N . GLU B 1 288 ? -2.842 -7.082 -24.125 1 91.38 288 GLU B N 1
ATOM 4865 C CA . GLU B 1 288 ? -2.902 -5.984 -25.078 1 91.38 288 GLU B CA 1
ATOM 4866 C C . GLU B 1 288 ? -2.686 -6.488 -26.516 1 91.38 288 GLU B C 1
ATOM 4868 O O . GLU B 1 288 ? -3.254 -5.945 -27.453 1 91.38 288 GLU B O 1
ATOM 4873 N N . THR B 1 289 ? -1.903 -7.57 -26.688 1 89.69 289 THR B N 1
ATOM 4874 C CA . THR B 1 289 ? -1.47 -7.941 -28.031 1 89.69 289 THR B CA 1
ATOM 4875 C C . THR B 1 289 ? -2.146 -9.234 -28.469 1 89.69 289 THR B C 1
ATOM 4877 O O . THR B 1 289 ? -2.199 -9.531 -29.672 1 89.69 289 THR B O 1
ATOM 4880 N N . GLY B 1 290 ? -2.592 -10.078 -27.5 1 86.12 290 GLY B N 1
ATOM 4881 C CA . GLY B 1 290 ? -2.992 -11.438 -27.844 1 86.12 290 GLY B CA 1
ATOM 4882 C C . GLY B 1 290 ? -1.842 -12.289 -28.328 1 86.12 290 GLY B C 1
ATOM 4883 O O . GLY B 1 290 ? -2.00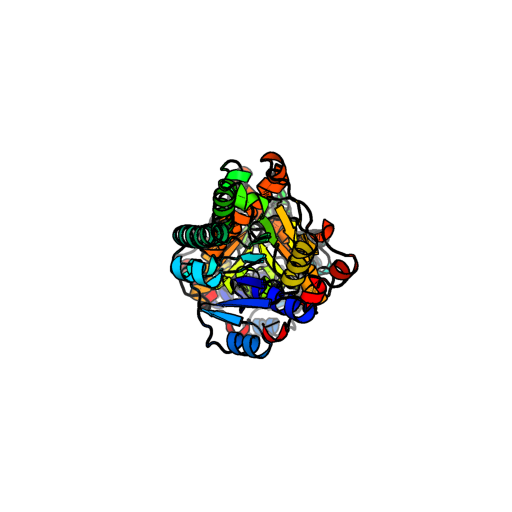6 -13.086 -29.266 1 86.12 290 GLY B O 1
ATOM 4884 N N . ALA B 1 291 ? -0.694 -12.062 -27.75 1 84.88 291 ALA B N 1
ATOM 4885 C CA . ALA B 1 291 ? 0.562 -12.602 -28.266 1 84.88 291 ALA B CA 1
ATOM 4886 C C . ALA B 1 291 ? 0.522 -14.125 -28.344 1 84.88 291 ALA B C 1
ATOM 4888 O O . ALA B 1 291 ? 1.058 -14.719 -29.281 1 84.88 291 ALA B O 1
ATOM 4889 N N . LEU B 1 292 ? -0.057 -14.883 -27.438 1 83.25 292 LEU B N 1
ATOM 4890 C CA . LEU B 1 292 ? -0.107 -16.344 -27.453 1 83.25 292 LEU B CA 1
ATOM 4891 C C . LEU B 1 292 ? -0.791 -16.844 -28.719 1 83.25 292 LEU B C 1
ATOM 4893 O O . LEU B 1 292 ? -0.352 -17.828 -29.328 1 83.25 292 LEU B O 1
ATOM 4897 N N . ASN B 1 293 ? -1.688 -16.172 -29.141 1 80 293 ASN B N 1
ATOM 4898 C CA . ASN B 1 293 ? -2.393 -16.547 -30.375 1 80 293 ASN B CA 1
ATOM 4899 C C . ASN B 1 293 ? -1.615 -16.141 -31.609 1 80 293 ASN B C 1
ATOM 4901 O O . ASN B 1 293 ? -1.766 -16.734 -32.688 1 80 293 ASN B O 1
ATOM 4905 N N . ARG B 1 294 ? -0.706 -15.18 -31.422 1 76.69 294 ARG B N 1
ATOM 4906 C CA . ARG B 1 294 ? 0.022 -14.617 -32.562 1 76.69 294 ARG B CA 1
ATOM 4907 C C . ARG B 1 294 ? 1.218 -15.484 -32.938 1 76.69 294 ARG B C 1
ATOM 4909 O O . ARG B 1 294 ? 1.527 -15.648 -34.094 1 76.69 294 ARG B O 1
ATOM 4916 N N . TYR B 1 295 ? 1.758 -16.062 -31.922 1 71.38 295 TYR B N 1
ATOM 4917 C CA . TYR B 1 295 ? 2.98 -16.812 -32.188 1 71.38 295 TYR B CA 1
ATOM 4918 C C . TYR B 1 295 ? 2.68 -18.281 -32.438 1 71.38 295 TYR B C 1
ATOM 4920 O O . TYR B 1 295 ? 3.549 -19.141 -32.219 1 71.38 295 TYR B O 1
ATOM 4928 N N . GLY B 1 296 ? 1.411 -18.453 -32.719 1 75 296 GLY B N 1
ATOM 4929 C CA . GLY B 1 296 ? 1.011 -19.781 -33.156 1 75 296 GLY B CA 1
ATOM 4930 C C . GLY B 1 296 ? 0.841 -20.766 -32 1 75 296 GLY B C 1
ATOM 4931 O O . GLY B 1 296 ? 0.849 -21.969 -32.219 1 75 296 GLY B O 1
ATOM 4932 N N . ILE B 1 297 ? 0.968 -20.203 -30.891 1 82.62 297 ILE B N 1
ATOM 4933 C CA . ILE B 1 297 ? 0.66 -21.094 -29.766 1 82.62 297 ILE B CA 1
ATOM 4934 C C . ILE B 1 297 ? -0.843 -21.094 -29.516 1 82.62 297 ILE B C 1
ATOM 4936 O O . ILE B 1 297 ? -1.401 -20.078 -29.078 1 82.62 297 ILE B O 1
ATOM 4940 N N . HIS B 1 298 ? -1.438 -22.125 -30.016 1 88.44 298 HIS B N 1
ATOM 4941 C CA . HIS B 1 298 ? -2.852 -22.281 -29.688 1 88.44 298 HIS B CA 1
ATOM 4942 C C . HIS B 1 298 ? -3.041 -23.109 -28.422 1 88.44 298 HIS B C 1
ATOM 4944 O O . HIS B 1 298 ? -2.568 -24.234 -28.328 1 88.44 298 HIS B O 1
ATOM 4950 N N . VAL B 1 299 ? -3.66 -22.484 -27.453 1 94.88 299 VAL B N 1
ATOM 4951 C CA . VAL B 1 299 ? -3.883 -23.125 -26.172 1 94.88 299 VAL B CA 1
ATOM 4952 C C . VAL B 1 299 ? -5.344 -23.547 -26.047 1 94.88 299 VAL B C 1
ATOM 4954 O O . VAL B 1 299 ? -6.25 -22.734 -26.234 1 94.88 299 VAL B O 1
ATOM 4957 N N . GLN B 1 300 ? -5.625 -24.812 -25.797 1 96.44 300 GLN B N 1
ATOM 4958 C CA . GLN B 1 300 ? -6.973 -25.328 -25.562 1 96.44 300 GLN B CA 1
ATOM 4959 C C . GLN B 1 300 ? -7.27 -25.422 -24.062 1 96.44 300 GLN B C 1
ATOM 4961 O O . GLN B 1 300 ? -6.352 -25.5 -23.25 1 96.44 300 GLN B O 1
ATOM 4966 N N . GLU B 1 301 ? -8.562 -25.297 -23.719 1 97.62 301 GLU B N 1
ATOM 4967 C CA . GLU B 1 301 ? -8.945 -25.531 -22.328 1 97.62 301 GLU B CA 1
ATOM 4968 C C . GLU B 1 301 ? -8.898 -27.016 -21.984 1 97.62 301 GLU B C 1
ATOM 4970 O O . GLU B 1 301 ? -9.445 -27.844 -22.703 1 97.62 301 GLU B O 1
ATOM 4975 N N . ALA B 1 302 ? -8.203 -27.375 -20.891 1 98.5 302 ALA B N 1
ATOM 4976 C CA . ALA B 1 302 ? -8.109 -28.766 -20.469 1 98.5 302 ALA B CA 1
ATOM 4977 C C . ALA B 1 302 ? -9.5 -29.375 -20.281 1 98.5 302 ALA B C 1
ATOM 4979 O O . ALA B 1 302 ? -9.703 -30.562 -20.5 1 98.5 302 ALA B O 1
ATOM 4980 N N . GLN B 1 303 ? -10.406 -28.547 -19.922 1 97.69 303 GLN B N 1
ATOM 4981 C CA . GLN B 1 303 ? -11.758 -29 -19.625 1 97.69 303 GLN B CA 1
ATOM 4982 C C . GLN B 1 303 ? -12.43 -29.562 -20.875 1 97.69 303 GLN B C 1
ATOM 4984 O O . GLN B 1 303 ? -13.383 -30.359 -20.766 1 97.69 303 GLN B O 1
ATOM 4989 N N . GLU B 1 304 ? -11.969 -29.203 -22.062 1 97.75 304 GLU B N 1
ATOM 4990 C CA . GLU B 1 304 ? -12.492 -29.766 -23.312 1 97.75 304 GLU B CA 1
ATOM 4991 C C . GLU B 1 304 ? -12.234 -31.266 -23.391 1 97.75 304 GLU B C 1
ATOM 4993 O O . GLU B 1 304 ? -12.898 -31.969 -24.156 1 97.75 304 GLU B O 1
ATOM 4998 N N . PHE B 1 305 ? -11.289 -31.719 -22.625 1 98.38 305 PHE B N 1
ATOM 4999 C CA . PHE B 1 305 ? -10.883 -33.125 -22.688 1 98.38 305 PHE B CA 1
ATOM 5000 C C . PHE B 1 305 ? -11.359 -33.875 -21.438 1 98.38 305 PHE B C 1
ATOM 5002 O O . PHE B 1 305 ? -10.914 -34.969 -21.172 1 98.38 305 PHE B O 1
ATOM 5009 N N . MET B 1 306 ? -12.172 -33.312 -20.656 1 98.62 306 MET B N 1
ATOM 5010 C CA . MET B 1 306 ? -12.609 -33.875 -19.391 1 98.62 306 MET B CA 1
ATOM 5011 C C . MET B 1 306 ? -14.07 -34.312 -19.453 1 98.62 306 MET B C 1
ATOM 5013 O O . MET B 1 306 ? -14.859 -33.719 -20.203 1 98.62 306 MET B O 1
ATOM 5017 N N . SER B 1 307 ? -14.438 -35.344 -18.703 1 98.25 307 SER B N 1
ATOM 5018 C CA . SER B 1 307 ? -15.844 -35.719 -18.531 1 98.25 307 SER B CA 1
ATOM 5019 C C . SER B 1 307 ? -16.562 -34.719 -17.656 1 98.25 307 SER B C 1
ATOM 5021 O O . SER B 1 307 ? -15.93 -33.938 -16.938 1 98.25 307 SER B O 1
ATOM 5023 N N . LYS B 1 308 ? -17.938 -34.719 -17.75 1 96.88 308 LYS B N 1
ATOM 5024 C CA . LYS B 1 308 ? -18.75 -33.844 -16.922 1 96.88 308 LYS B CA 1
ATOM 5025 C C . LYS B 1 308 ? -18.516 -34.125 -15.438 1 96.88 308 LYS B C 1
ATOM 5027 O O . LYS B 1 308 ? -18.484 -33.188 -14.625 1 96.88 308 LYS B O 1
ATOM 5032 N N . ASP B 1 309 ? -18.297 -35.375 -15.172 1 97.94 309 ASP B N 1
ATOM 5033 C CA . ASP B 1 309 ? -18.078 -35.781 -13.781 1 97.94 309 ASP B CA 1
ATOM 5034 C C . ASP B 1 309 ? -16.734 -35.25 -13.273 1 97.94 309 ASP B C 1
ATOM 5036 O O . ASP B 1 309 ? -16.625 -34.844 -12.117 1 97.94 309 ASP B O 1
ATOM 5040 N N . ALA B 1 310 ? -15.711 -35.406 -14.07 1 98.31 310 ALA B N 1
ATOM 5041 C CA . ALA B 1 310 ? -14.391 -34.906 -13.688 1 98.31 310 ALA B CA 1
ATOM 5042 C C . ALA B 1 310 ? -14.422 -33.375 -13.461 1 98.31 310 ALA B C 1
ATOM 5044 O O . ALA B 1 310 ? -13.844 -32.875 -12.492 1 98.31 310 ALA B O 1
ATOM 5045 N N . ILE B 1 311 ? -15.109 -32.625 -14.344 1 98.5 311 ILE B N 1
ATOM 5046 C CA . ILE B 1 311 ? -15.234 -31.188 -14.211 1 98.5 311 ILE B CA 1
ATOM 5047 C C . ILE B 1 311 ? -15.945 -30.859 -12.906 1 98.5 311 ILE B C 1
ATOM 5049 O O . ILE B 1 311 ? -15.523 -29.953 -12.172 1 98.5 311 ILE B O 1
ATOM 5053 N N . ALA B 1 312 ? -17.016 -31.594 -12.562 1 98.12 312 ALA B N 1
ATOM 5054 C CA . ALA B 1 312 ? -17.812 -31.359 -11.367 1 98.12 312 ALA B CA 1
ATOM 5055 C C . ALA B 1 312 ? -17 -31.656 -10.102 1 98.12 312 ALA B C 1
ATOM 5057 O O . ALA B 1 312 ? -17.297 -31.125 -9.031 1 98.12 312 ALA B O 1
ATOM 5058 N N . SER B 1 313 ? -15.945 -32.469 -10.25 1 98.31 313 SER B N 1
ATOM 5059 C CA . SER B 1 313 ? -15.18 -32.875 -9.086 1 98.31 313 SER B CA 1
ATOM 5060 C C . SER B 1 313 ? -14.055 -31.906 -8.781 1 98.31 313 SER B C 1
ATOM 5062 O O . SER B 1 313 ? -13.383 -32 -7.75 1 98.31 313 SER B O 1
ATOM 5064 N N . LEU B 1 314 ? -13.812 -30.891 -9.672 1 98.75 314 LEU B N 1
ATOM 5065 C CA . LEU B 1 314 ? -12.773 -29.906 -9.438 1 98.75 314 LEU B CA 1
ATOM 5066 C C . LEU B 1 314 ? -13.086 -29.062 -8.195 1 98.75 314 LEU B C 1
ATOM 5068 O O . LEU B 1 314 ? -14.25 -28.734 -7.945 1 98.75 314 LEU B O 1
ATOM 5072 N N . VAL B 1 315 ? -12.047 -28.734 -7.488 1 98.69 315 VAL B N 1
ATOM 5073 C CA . VAL B 1 315 ? -12.164 -27.859 -6.316 1 98.69 315 VAL B CA 1
ATOM 5074 C C . VAL B 1 315 ? -11.984 -26.406 -6.73 1 98.69 315 VAL B C 1
ATOM 5076 O O . VAL B 1 315 ? -10.922 -26.016 -7.207 1 98.69 315 VAL B O 1
ATOM 5079 N N . SER B 1 316 ? -12.969 -25.641 -6.527 1 98.56 316 SER B N 1
ATOM 5080 C CA . SER B 1 316 ? -12.945 -24.234 -6.918 1 98.56 316 SER B CA 1
ATOM 5081 C C . SER B 1 316 ? -12.016 -23.422 -6.023 1 98.56 316 SER B C 1
ATOM 5083 O O . SER B 1 316 ? -11.672 -23.859 -4.922 1 98.56 316 SER B O 1
ATOM 5085 N N . PRO B 1 317 ? -11.609 -22.25 -6.531 1 98.69 317 PRO B N 1
ATOM 5086 C CA . PRO B 1 317 ? -10.836 -21.375 -5.648 1 98.69 317 PRO B CA 1
ATOM 5087 C C . PRO B 1 317 ? -11.57 -21.031 -4.352 1 98.69 317 PRO B C 1
ATOM 5089 O O . PRO B 1 317 ? -10.953 -21 -3.283 1 98.69 317 PRO B O 1
ATOM 5092 N N . GLU B 1 318 ? -12.883 -20.828 -4.434 1 98.56 318 GLU B N 1
ATOM 5093 C CA . GLU B 1 318 ? -13.656 -20.516 -3.238 1 98.56 318 GLU B CA 1
ATOM 5094 C C . GLU B 1 318 ? -13.578 -21.656 -2.227 1 98.56 318 GLU B C 1
ATOM 5096 O O . GLU B 1 318 ? -13.312 -21.438 -1.045 1 98.56 318 GLU B O 1
ATOM 5101 N N . GLN B 1 319 ? -13.867 -22.859 -2.734 1 98.62 319 GLN B N 1
ATOM 5102 C CA . GLN B 1 319 ? -13.805 -24.016 -1.847 1 98.62 319 GLN B CA 1
ATOM 5103 C C . GLN B 1 319 ? -12.398 -24.203 -1.287 1 98.62 319 GLN B C 1
ATOM 5105 O O . GLN B 1 319 ? -12.234 -24.578 -0.125 1 98.62 319 GLN B O 1
ATOM 5110 N N . SER B 1 320 ? -11.383 -24.016 -2.127 1 98.5 320 SER B N 1
ATOM 5111 C CA . SER B 1 320 ? -10 -24.125 -1.686 1 98.5 320 SER B CA 1
ATOM 5112 C C . SER B 1 320 ? -9.711 -23.156 -0.546 1 98.5 320 SER B C 1
ATOM 5114 O O . SER B 1 320 ? -9.062 -23.516 0.438 1 98.5 320 SER B O 1
ATOM 5116 N N . LEU B 1 321 ? -10.18 -21.922 -0.662 1 98.5 321 LEU B N 1
ATOM 5117 C CA . LEU B 1 321 ? -9.984 -20.891 0.357 1 98.5 321 LEU B CA 1
ATOM 5118 C C . LEU B 1 321 ? -10.695 -21.266 1.65 1 98.5 321 LEU B C 1
ATOM 5120 O O . LEU B 1 321 ? -10.172 -21.047 2.742 1 98.5 321 LEU B O 1
ATOM 5124 N N . ARG B 1 322 ? -11.867 -21.859 1.548 1 98.38 322 ARG B N 1
ATOM 5125 C CA . ARG B 1 322 ? -12.625 -22.266 2.721 1 98.38 322 ARG B CA 1
ATOM 5126 C C . ARG B 1 322 ? -11.914 -23.391 3.469 1 98.38 322 ARG B C 1
ATOM 5128 O O . ARG B 1 322 ? -12.016 -23.484 4.695 1 98.38 322 ARG B O 1
ATOM 5135 N N . ASN B 1 323 ? -11.133 -24.125 2.76 1 97.81 323 ASN B N 1
ATOM 5136 C CA . ASN B 1 323 ? -10.492 -25.297 3.332 1 97.81 323 ASN B CA 1
ATOM 5137 C C . ASN B 1 323 ? -9.219 -24.922 4.09 1 97.81 323 ASN B C 1
ATOM 5139 O O . ASN B 1 323 ? -8.656 -25.75 4.809 1 97.81 323 ASN B O 1
ATOM 5143 N N . ILE B 1 324 ? -8.742 -23.719 3.971 1 97.62 324 ILE B N 1
ATOM 5144 C CA . ILE B 1 324 ? -7.516 -23.281 4.633 1 97.62 324 ILE B CA 1
ATOM 5145 C C . ILE B 1 324 ? -7.828 -22.844 6.055 1 97.62 324 ILE B C 1
ATOM 5147 O O . ILE B 1 324 ? -8.828 -22.156 6.293 1 97.62 324 ILE B O 1
ATOM 5151 N N . ASP B 1 325 ? -7.004 -23.266 6.973 1 97.19 325 ASP B N 1
ATOM 5152 C CA . ASP B 1 325 ? -7.078 -22.766 8.344 1 97.19 325 ASP B CA 1
ATOM 5153 C C . ASP B 1 325 ? -6.418 -21.406 8.469 1 97.19 325 ASP B C 1
ATOM 5155 O O . ASP B 1 325 ? -5.281 -21.297 8.938 1 97.19 325 ASP B O 1
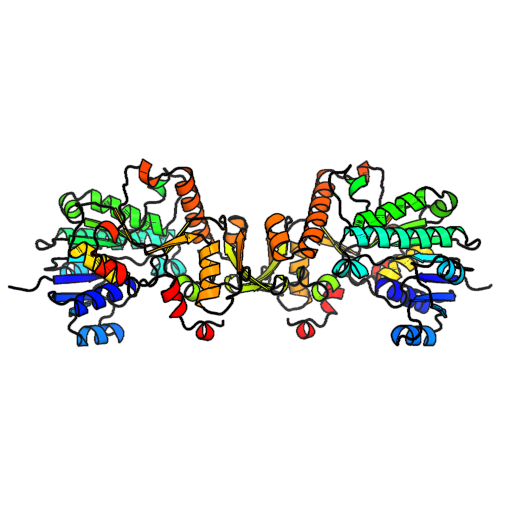ATOM 5159 N N . TRP B 1 326 ? -7.152 -20.406 8.211 1 97.25 326 TRP B N 1
ATOM 5160 C CA . TRP B 1 326 ? -6.621 -19.047 8.125 1 97.25 326 TRP B CA 1
ATOM 5161 C C . TRP B 1 326 ? -6.152 -18.562 9.492 1 97.25 326 TRP B C 1
ATOM 5163 O O . TRP B 1 326 ? -5.199 -17.781 9.586 1 97.25 326 TRP B O 1
ATOM 5173 N N . LYS B 1 327 ? -6.785 -19.016 10.633 1 96.19 327 LYS B N 1
ATOM 5174 C CA . LYS B 1 327 ? -6.328 -18.656 11.969 1 96.19 327 LYS B CA 1
ATOM 5175 C C . LYS B 1 327 ? -4.891 -19.109 12.203 1 96.19 327 LYS B C 1
ATOM 5177 O O . LYS B 1 327 ? -4.09 -18.375 12.797 1 96.19 327 LYS B O 1
ATOM 5182 N N . ALA B 1 328 ? -4.527 -20.234 11.656 1 96.5 328 ALA B N 1
ATOM 5183 C CA . ALA B 1 328 ? -3.176 -20.766 11.789 1 96.5 328 ALA B CA 1
ATOM 5184 C C . ALA B 1 328 ? -2.17 -19.922 11.016 1 96.5 328 ALA B C 1
ATOM 5186 O O . ALA B 1 328 ? -0.969 -19.969 11.297 1 96.5 328 ALA B O 1
ATOM 5187 N N . HIS B 1 329 ? -2.672 -19.172 10.07 1 95.12 329 HIS B N 1
ATOM 5188 C CA . HIS B 1 329 ? -1.796 -18.344 9.258 1 95.12 329 HIS B CA 1
ATOM 5189 C C . HIS B 1 329 ? -1.824 -16.891 9.734 1 95.12 329 HIS B C 1
ATOM 5191 O O . HIS B 1 329 ? -1.351 -16 9.031 1 95.12 329 HIS B O 1
ATOM 5197 N N . GLY B 1 330 ? -2.5 -16.578 10.859 1 92.38 330 GLY B N 1
ATOM 5198 C CA . GLY B 1 330 ? -2.408 -15.281 11.508 1 92.38 330 GLY B CA 1
ATOM 5199 C C . GLY B 1 330 ? -3.582 -14.375 11.18 1 92.38 330 GLY B C 1
ATOM 5200 O O . GLY B 1 330 ? -3.537 -13.172 11.453 1 92.38 330 GLY B O 1
ATOM 5201 N N . TYR B 1 331 ? -4.598 -14.953 10.602 1 95.38 331 TYR B N 1
ATOM 5202 C CA . TYR B 1 331 ? -5.777 -14.156 10.305 1 95.38 331 TYR B CA 1
ATOM 5203 C C . TYR B 1 331 ? -6.855 -14.352 11.359 1 95.38 331 TYR B C 1
ATOM 5205 O O . TYR B 1 331 ? -6.961 -15.43 11.953 1 95.38 331 TYR B O 1
#

Foldseek 3Di:
DDQAEEEFEPCLDQQNVQQLVLCLVVDRHAYEYEDCDCPDPSNVVSVVSRHRYAYADLLDLVRLLVSCERHQEYEDEFDLVVCCVPPNLVVSLVSLLSSLLSNLVSLVPHPNYQAYEYEAAALLCVLLVNPFDQRRRNSRNVSLVVNVVPVVSQQRYEYEHEFDELCCCQVPPLNDWDADVVQLATEHEAQADQQFKGFYLARSNHSSNLLVVLCVVQPDGGNAAAYRGLDIGGNAVLQQLLCCLLVVNNDPPRYYYHHDHLVVQCVVPPSVSVSRSRVNVSSVSCVVPVSCVVSVRDYHYSCVRGDPVSSVPRHDNSNSSNPDPVVVSPD/DDQAEEEFEPCLDQQNVQQLVLCLVVDRHAYEYEDCDCPDPSNVVSVVSPHRYAYADLLDLVRLLVSCERHQEYEDEFDLVVCCVPPNLVVSLVSLLSSLLSNLVSLVPHPNYQAYEYEAAALLCLLLVNPFDQRRRNSRNVSLVVQVVPVVSQQRYEYEHEFDELCCCQVPPLNDWDADVVQLATEHEAQADQQFKGFYLARSNHSSNLLVVLCVVQPDGGNAAAYRGLDIGGNAVLQQLLCCLLVVNNDPPRYYYHHDHLVVQCVVPPSVSVSRSRVNVSSVSCVVPVSCVVSPRDYHYSCVSGDPVSSVPRHDNSNSSNPDPVVVSPD

Radius of gyration: 34.43 Å; Cα contacts (8 Å, |Δi|>4): 1355; chains: 2; bounding box: 42×110×71 Å

Sequence (662 aa):
MTQKLIVIVGATGGQGGSVVSTFLRAGGWRIRGLTRNPESDKAKALAAQGVEMVKADIGDMASLEIAFHGAHVIFAITDYYENFWTKGWERSMEIEYTHGTNMAKAASKVSTLEHYLWSTLPHSTRVSEGMALVPHFDAKGRVDEFIREDKALLERTTFCFFTTFVINLTEYEVFKPIYLPAAKRWIQIYPADPDSAYPSLGDHRVNTGIFVHSLVNNRPPGGTYVRCSVEDLTLESFLALWGRASGVAPGSGSTKVIQVSPETYIDLYGHMGEEQARQWEFSRILKETGALNRYGIHVQEAQEFMSKDAIASLVSPEQSLRNIDWKAHGYMTQKLIVIVGATGGQGGSVVSTFLRAGGWRIRGLTRNPESDKAKALAAQGVEMVKADIGDMASLEIAFHGAHVIFAITDYYENFWTKGWERSMEIEYTHGTNMAKAASKVSTLEHYLWSTLPHSTRVSEGMALVPHFDAKGRVDEFIREDKALLERTTFCFFTTFVINLTEYEVFKPIYLPAAKRWIQIYPADPDSAYPSLGDHRVNTGIFVHSLVNNRPPGGTYVRCSVEDLTLESFLALWGRASGVAPGSGSTKVIQVSPETYIDLYGHMGEEQARQWEFSRILKETGALNRYGIHVQEAQEFMSKDAIASLVSPEQSLRNIDWKAHGY

Secondary structure (DSSP, 8-state):
-PPEEEEEETTTSHHHHHHHHHHHHH-SEEEEEEES-TTSHHHHHHHHTT-EEEE--TT-HHHHHHHHTT-SEEEE---THHHHHHHHHHHHHHHHHHHHHHHHHHHHT-TT--EEEEEE---HHHHTTTS---HHHHHHHHHHHHHHT-HHHHTTEEEEEE-EETTHHHH-GGG--EEEGGGTEEEEEESS-TTSEEEEEE-HHHHHHHHHHHHHHSPPPTTEEEEE-SEEEEHHHHHHHHHHHHSSS-STT-EEEEE--HHHHHHHHHHHHHHHHHHHHHHHHHHHH-HHHHTT-PEEEGGGGS-HHHHHTPPPHHHHHHTS-GGGGT-/-PPEEEEEETTTSHHHHHHHHHHHHH-SEEEEEEES-TTSHHHHHHHHTT-EEEE--TT-HHHHHHHHTT-SEEEE---THHHHHHHHHHHHHHHHHHHHHHHHHHHHT-TT--EEEEEE---HHHHTTTS---HHHHHHHHHHHHHHT-HHHHTTEEEEEE-EETTHHHH-GGG--EEEGGGTEEEEEESS-TTSEEEEEE-HHHHHHHHHHHHHHSPPSTTEEEEE-SEEEEHHHHHHHHHHHHSSS-STT-EEEEE--HHHHHHHHHHHHHHHHHHHHHHHHHHHH-HHHHTT--EEEGGGGS-HHHHHTPPPHHHHHHTS-GGGGT-

Nearest PDB structures (foldseek):
  2wmd-assembly1_A-2  TM=8.725E-01  e=1.992E-22  Homo sapiens
  3dxf-assembly1_A  TM=8.748E-01  e=1.882E-22  Homo sapiens
  3e5m-assembly1_A  TM=8.723E-01  e=1.798E-20  Homo sapiens
  7uf8-assembly1_C  TM=7.745E-01  e=4.843E-16  Penicillium citrinum
  2exx-assembly1_B  TM=7.595E-01  e=9.820E-17  Homo sapiens

pLDDT: mean 96.65, std 4.3, range [52.16, 98.94]

Solvent-accessible surface area (backbone atoms only — not comparable to full-atom values): 33354 Å² total; per-residue (Å²): 130,86,62,49,30,36,33,29,38,45,27,75,42,54,50,23,28,9,36,52,54,42,50,63,72,67,50,80,56,40,45,34,29,28,29,80,52,52,82,38,72,64,37,45,56,42,38,75,72,65,33,46,65,39,63,31,41,60,85,35,58,69,40,36,42,62,66,46,57,71,20,28,31,36,44,43,62,78,68,47,69,78,36,30,86,83,57,33,58,68,56,20,26,53,51,38,28,50,29,45,43,36,50,50,56,35,52,63,68,29,85,55,51,61,36,40,38,38,59,38,41,65,34,33,31,69,44,50,71,65,76,28,70,25,54,78,24,31,22,37,20,52,30,51,54,56,44,60,72,36,62,75,50,22,55,27,20,38,39,34,30,66,46,42,52,59,62,46,47,78,73,36,59,76,58,38,68,44,79,38,75,62,50,63,24,36,31,40,72,40,51,45,63,42,76,37,81,41,49,23,27,7,35,43,52,51,32,43,6,55,54,51,53,28,38,70,76,38,63,72,64,51,60,37,33,27,40,41,62,69,46,83,36,23,51,39,58,46,50,42,45,46,19,42,41,60,57,82,31,57,52,88,79,24,44,45,57,43,46,37,50,50,68,60,39,23,69,48,42,43,70,64,22,45,55,49,37,33,44,45,51,39,50,51,49,38,71,77,65,44,24,52,65,67,71,67,46,66,70,41,60,42,69,79,41,39,53,74,65,59,60,68,65,50,48,42,53,56,59,41,41,48,69,50,65,50,60,84,73,75,93,130,85,62,50,28,38,32,30,38,46,27,76,40,52,50,25,28,8,36,51,53,43,49,62,73,68,50,79,56,40,45,33,30,28,31,81,51,49,81,38,70,64,35,45,54,42,38,73,72,65,33,47,64,40,64,31,44,61,82,34,58,70,40,37,41,62,65,47,57,70,21,28,31,37,40,41,63,80,67,47,68,78,36,31,86,82,57,33,61,70,54,19,26,53,50,37,28,48,29,44,43,36,50,49,56,35,53,64,68,29,86,55,50,61,36,38,38,37,58,37,40,67,32,32,32,69,42,50,72,66,74,29,69,25,55,75,26,31,21,36,20,52,30,51,55,57,44,61,72,37,63,75,49,22,54,27,20,37,40,33,31,66,47,41,50,58,62,46,48,79,74,36,58,73,59,38,67,44,78,38,75,60,49,62,24,35,32,41,71,39,52,46,62,43,77,39,80,40,48,23,25,8,34,43,55,51,31,41,7,54,52,51,54,29,37,69,75,38,62,71,65,52,60,36,34,26,39,41,61,68,46,83,38,23,50,38,57,46,50,44,44,45,19,42,42,60,58,81,31,56,52,86,80,24,45,48,56,42,46,38,50,50,68,58,39,22,69,47,42,42,72,63,22,44,55,49,37,34,42,44,50,40,50,50,49,35,70,76,64,45,24,50,64,68,68,68,45,65,69,41,61,42,68,78,42,39,53,74,68,60,60,70,67,50,48,43,53,55,58,40,41,49,69,49,66,50,60,84,73,75,92